Protein 5DXE (pdb70)

Secondary structure (DSSP, 8-state):
-TT--HHHHHHHHHHHPPPPPPP---TTS---HHHHHHHHHHHHHHHHHHHHHHHTTSTTGGGS-HHHHHHHH--HHHHHHHHHHHHTTTSTT-EEEETTEEE-HHHH--TTHHHHHHHHHHHHHHHHHHT--HHHHHHHHHHHHHHTTGGG--HHHHHHHHHHHHHHHHHHHHTT--HHHHHHHHHHHHHHHHHHHHHHHHHHHHHHHH---SS---HHHHHHHHT-/----HHHHHHHHHHTPPPPPP-----HHHHHHHHHHHHHHHHHHHHHHHTTSTTGGGS-HHHHHHHH--HHHHHHHHHHHHHTTSTTEEEEETTEEEEGGGG--TTHHHHHHHHHHHHHHHHHHT--HHHHHHHHHHHHHHTTTT--HHHHHHHHHHHHHHHHHHHHTT--HHHHHHHHHHHHHHHHHHHHHHHHHHHHHHHH----S---HHHHHHHHTT-/---------/---------

Sequence (468 aa):
ALSLTADQMVSSALLDAEPPILYSEYDPTRPFSEASMMGLLTNLADDRRELVHMINWAKRVPGFVDLTLHDQVHLLEAWLEILMIGLVWRSMEHPGKLLFAPNLLLDRNQGKVEGMVEIFDMLLATSSRFRMMNLQGEEFVCLKSSIILLNSGVYTFKDHIHRVLDKITDTLIHLMAKAGLTLQQQQHQRLAQLLLILSSHIRHMSNKGMEHLYSSMKKNVVPLSDLLLEMLDAHLSLTADQMVSSALLDAEPPILYSEYFSEASMMGLLTNLADRELVHMINWAKRVPGFVDLTLHDQVHLLEAWLEILMIGLVWRSMEHPGKLLFAPNLLLDRNQGKVEGMVEIFDMLLATSSRFRMMNLQGEEFVCLKSSIILLNSGVYTKDHIHRVLDKITDTLIHLMAKAGLTLQQQHQRLAQLLLILSSHHIRHMSNKGMEHLYSMKKNVVPLSDLLLEMLDAHRHKLHRLQDSHKLHRLQDS

Nearest PDB structures (foldseek):
  5tm5-assembly1_B  TM=9.878E-01  e=6.439E-29  Homo sapiens
  5dxq-assembly1_B  TM=9.898E-01  e=1.917E-28  Homo sapiens
  5dxp-assembly1_B  TM=9.673E-01  e=3.645E-29  Homo sapiens
  1pcg-assembly1_A  TM=9.789E-01  e=1.663E-28  Homo sapiens
  5tmm-assembly1_A  TM=9.920E-01  e=2.862E-27  Homo sapiens

Radius of gyration: 22.03 Å; Cα contacts (8 Å, |Δi|>4): 593; chains: 4; bounding box: 56×43×60 Å

Foldseek 3Di:
DLPDALVRLLVLLVVLDDDFDAWPDDVVDDDDLLVVVVRLQVLLVVVVVSVLSSQCSNPPLVVDDPVVNVQLCLLSQLLLLLVQLCVCLVPQQWTCNGVVDIDGLVSLVSPLRSVLRVLSNVLSPVCNVLVPDPSNSSLLSNLSSLPVRPVVHDVSSVSSNVSSLVSQLVVCVVVPADPVRSVVVSVVSVVVSVSSVVSSVSVLVSVVVCVCPSYDHDPVVVVSSVSD/DPADLVRLLVLLVVLDFDFDAFPLDDLLRVCAGLQVLLVVVLVSVLSSQVSNPPLVVDDPVVNVQLCLLSQLLLLLVQLCVCLVPQQWTCNHVSDIGGLCVLVSPPRSVLSVLSNVLSPLCNVVVPDPSNSSLLSNLSSLPPCCVCDVSSVVSNVSSLVSQLVVCVVVVDDPVRSVVVSVSSVVVSVSSVVSSVSVLVVVVVCVCPSYDHDPVVVVSSVSVD/DPVPVCPDD/DPVPVCVPD

B-factor: mean 24.56, std 13.89, range [6.73, 134.69]

Organism: Homo sapiens (NCBI:txid9606)

InterPro domains:
  IPR000536 Nuclear hormone receptor, ligand-binding domain [PF00104] (337-530)
  IPR000536 Nuclear hormone receptor, ligand-binding domain [PS51843] (311-547)
  IPR000536 Nuclear hormone receptor, ligand-binding domain [SM00430] (348-518)
  IPR001292 Estrogen receptor [PIRSF500101] (1-591)
  IPR001292 Estrogen receptor [PR00543] (6-24)
  IPR001292 Estrogen receptor [PR00543] (26-43)
  IPR001292 Estrogen receptor [PR00543] (45-62)
  IPR001292 Estrogen receptor [PR00543] (70-85)
  IPR001292 Estrogen receptor [PR00543] (97-111)
  IPR001292 Estrogen receptor [PR00543] (115-131)
  IPR001292 Estrogen receptor [PR00543] (132-151)
  IPR001292 Estrogen receptor [PR00543] (153-172)
  IPR001628 Zinc finger, nuclear hormone receptor-type [PF00105] (184-252)
  IPR001628 Zinc finger, nuclear hormone receptor-type [PR00047] (185-201)
  IPR001628 Zinc finger, nuclear hormone receptor-type [PR00047] (201-216)
  IPR001628 Zinc finger, nuclear hormone receptor-type [PR00047] (234-242)
  IPR001628 Zinc finger, nuclear hormone receptor-type [PR00047] (242-250)
  IPR001628 Zinc finger, nuclear hormone receptor-type [PS00031] (185-211)
  IPR001628 Zinc finger, nuclear hormone receptor-type [PS51030] (182-257)
  IPR001628 Zinc finger, nuclear hormone receptor-type [SM00399] (182-253)

CATH classification: 1.10.565.10

GO terms:
  GO:0045429 positive regulation of nitric oxide biosynthetic process (P, IDA)
  GO:0051000 positive regulation of nitric-oxide synthase activity (P, IDA)
  GO:0005634 nucleus (C, IDA)
  GO:0004879 nuclear receptor activity (F, IC)
  GO:0043401 steroid hormone receptor signaling pathway (P, IC)
  GO:0004879 nuclear receptor activity (F, IMP)
  GO:0043401 steroid hormone receptor signaling pathway (P, IMP)
  GO:0005515 protein binding (F, IPI)
  GO:0042802 identical protein binding (F, IPI)
  GO:0004879 nuclear receptor activity (F, IDA)
  GO:0030520 estrogen receptor signaling pathway (P, IDA)
  GO:0000785 chromatin (C, IDA)
  GO:0071392 cellular response to estradiol stimulus (P, IDA)
  GO:1990837 sequence-specific double-stranded DNA binding (F, IDA)
  GO:0001222 transcription corepressor binding (F, IPI)
  GO:0045944 positive regulation of transcription by RNA polymerase II (P, IDA)
  GO:0051117 ATPase binding (F, IDA)
  GO:0004879 nuclear receptor activity (F, IGI)
  GO:0000978 RNA polymerase II cis-regulatory region sequence-specific DNA binding (F, IDA)
  GO:0001228 DNA-binding transcription activator activity, RNA polymerase II-specific (F, IDA)

Solvent-accessible surface area: 20120 Å² total

Structure (mmCIF, N/CA/C/O backbone):
data_5DXE
#
_entry.id   5DXE
#
_cell.length_a   56.009
_cell.length_b   85.181
_cell.length_c   58.291
_cell.angle_alpha   90.00
_cell.angle_beta   108.64
_cell.angle_gamma   90.00
#
_symmetry.space_group_name_H-M   'P 1 21 1'
#
loop_
_entity.id
_entity.type
_entity.pdbx_description
1 polymer 'Estrogen receptor'
2 polymer 'Nuclear receptor coactivator 2'
3 non-polymer ESTRADIOL
4 water water
#
loop_
_atom_site.group_PDB
_atom_site.id
_atom_site.type_symbol
_atom_site.label_atom_id
_atom_site.label_alt_id
_atom_site.label_comp_id
_atom_site.label_asym_id
_atom_site.label_entity_id
_atom_site.label_seq_id
_atom_site.pdbx_PDB_ins_code
_atom_site.Cartn_x
_atom_site.Cartn_y
_atom_site.Cartn_z
_atom_site.occupancy
_atom_site.B_iso_or_equiv
_atom_site.auth_seq_id
_atom_site.auth_comp_id
_atom_site.auth_asym_id
_atom_site.auth_atom_id
_atom_site.pdbx_PDB_model_num
ATOM 1 N N . ALA A 1 14 ? 0.979 19.516 -2.714 1.00 62.52 307 ALA A N 1
ATOM 2 C CA . ALA A 1 14 ? 1.670 19.125 -1.489 1.00 62.18 307 ALA A CA 1
ATOM 3 C C . ALA A 1 14 ? 0.687 18.494 -0.505 1.00 58.84 307 ALA A C 1
ATOM 4 O O . ALA A 1 14 ? 0.502 17.279 -0.502 1.00 56.39 307 ALA A O 1
ATOM 6 N N . LEU A 1 15 ? 0.058 19.315 0.330 1.00 58.38 308 LEU A N 1
ATOM 7 C CA . LEU A 1 15 ? -1.117 18.872 1.077 1.00 56.84 308 LEU A CA 1
ATOM 8 C C . LEU A 1 15 ? -2.280 18.691 0.122 1.00 54.47 308 LEU A C 1
ATOM 9 O O . LEU A 1 15 ? -3.350 18.204 0.495 1.00 48.47 308 LEU A O 1
ATOM 14 N N . SER A 1 16 ? -2.053 19.129 -1.111 1.00 58.47 309 SER A N 1
ATOM 15 C CA . SER A 1 16 ? -3.069 19.188 -2.148 1.00 59.34 309 SER A CA 1
ATOM 16 C C . SER A 1 16 ? -3.243 17.859 -2.840 1.00 51.80 309 SER A C 1
ATOM 17 O O . SER A 1 16 ? -4.266 17.608 -3.473 1.00 51.22 309 SER A O 1
ATOM 20 N N . LEU A 1 17 ? -2.212 17.031 -2.746 1.00 47.76 310 LEU A N 1
ATOM 21 C CA . LEU A 1 17 ? -2.201 15.740 -3.4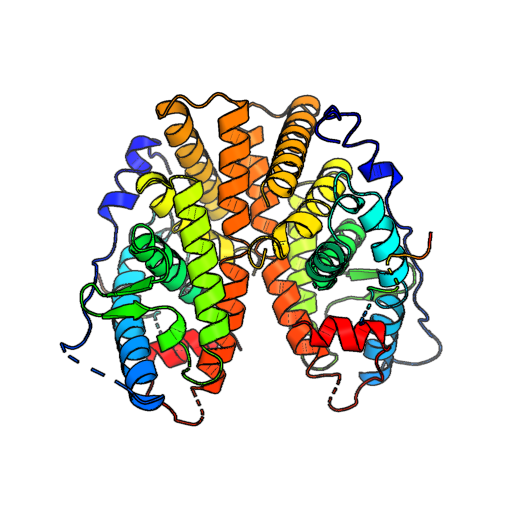08 1.00 41.73 310 LEU A CA 1
ATOM 22 C C . LEU A 1 17 ? -3.332 14.867 -2.929 1.00 38.95 310 LEU A C 1
ATOM 23 O O . LEU A 1 17 ? -3.612 14.804 -1.733 1.00 39.84 310 LEU A O 1
ATOM 28 N N . THR A 1 18 ? -3.980 14.190 -3.866 1.00 31.91 311 THR A N 1
ATOM 29 C CA . THR A 1 18 ? -4.888 13.121 -3.503 1.00 34.54 311 THR A CA 1
ATOM 30 C C . THR A 1 18 ? -4.085 11.889 -3.146 1.00 32.77 311 THR A C 1
ATOM 31 O O . THR A 1 18 ? -2.863 11.855 -3.313 1.00 32.66 311 THR A O 1
ATOM 35 N N . ALA A 1 19 ? -4.787 10.863 -2.684 1.00 33.43 312 ALA A N 1
ATOM 36 C CA . ALA A 1 19 ? -4.148 9.608 -2.328 1.00 30.17 312 ALA A CA 1
ATOM 37 C C . ALA A 1 19 ? -3.457 8.970 -3.529 1.00 28.05 312 ALA A C 1
ATOM 38 O O . ALA A 1 19 ? -2.312 8.545 -3.429 1.00 24.57 312 ALA A O 1
ATOM 40 N N . ASP A 1 20 ? -4.144 8.898 -4.664 1.00 28.53 313 ASP A N 1
ATOM 41 C CA . ASP A 1 20 ? -3.545 8.273 -5.842 1.00 31.59 313 ASP A CA 1
ATOM 42 C C . ASP A 1 20 ? -2.344 9.071 -6.351 1.00 28.30 313 ASP A C 1
ATOM 43 O O . ASP A 1 20 ? -1.363 8.486 -6.805 1.00 28.76 313 ASP A O 1
ATOM 48 N N . GLN A 1 21 ? -2.417 10.398 -6.275 1.00 29.33 314 GLN A N 1
ATOM 49 C CA . GLN A 1 21 ? -1.281 11.250 -6.634 1.00 30.32 314 GLN A CA 1
ATOM 50 C C . GLN A 1 21 ? -0.102 11.056 -5.676 1.00 29.08 314 GLN A C 1
ATOM 51 O O . GLN A 1 21 ? 1.057 11.142 -6.083 1.00 27.75 314 GLN A O 1
ATOM 57 N N . MET A 1 22 ? -0.404 10.815 -4.401 1.00 26.55 315 MET A N 1
ATOM 58 C CA . MET A 1 22 ? 0.633 10.572 -3.400 1.00 21.90 315 MET A CA 1
ATOM 59 C C . MET A 1 22 ? 1.353 9.257 -3.701 1.00 22.54 315 MET A C 1
ATOM 60 O O . MET A 1 22 ? 2.584 9.202 -3.695 1.00 20.32 315 MET A O 1
ATOM 65 N N . VAL A 1 23 ? 0.586 8.207 -3.983 1.00 25.24 316 VAL A N 1
ATOM 66 C CA . VAL A 1 23 ? 1.164 6.897 -4.278 1.00 24.49 316 VAL A CA 1
ATOM 67 C C . VAL A 1 23 ? 2.039 6.973 -5.524 1.00 22.46 316 VAL A C 1
ATOM 68 O O . VAL A 1 23 ? 3.161 6.464 -5.543 1.00 21.20 316 VAL A O 1
ATOM 72 N N A SER A 1 24 ? 1.527 7.621 -6.566 0.71 25.04 317 SER A N 1
ATOM 73 N N B SER A 1 24 ? 1.519 7.629 -6.556 0.29 24.91 317 SER A N 1
ATOM 74 C CA A SER A 1 24 ? 2.267 7.762 -7.816 0.71 25.64 317 SER A CA 1
ATOM 75 C CA B SER A 1 24 ? 2.248 7.774 -7.806 0.29 25.64 317 SER A CA 1
ATOM 76 C C A SER A 1 24 ? 3.569 8.542 -7.632 0.71 25.26 317 SER A C 1
ATOM 77 C C B SER A 1 24 ? 3.555 8.538 -7.629 0.29 25.29 317 SER A C 1
ATOM 78 O O A SER A 1 24 ? 4.612 8.150 -8.160 0.71 24.79 317 SER A O 1
ATOM 79 O O B SER A 1 24 ? 4.583 8.144 -8.175 0.29 24.91 317 SER A O 1
ATOM 84 N N . ALA A 1 25 ? 3.508 9.635 -6.878 1.00 25.87 318 ALA A N 1
ATOM 85 C CA . ALA A 1 25 ? 4.704 10.416 -6.574 1.00 23.02 318 ALA A CA 1
ATOM 86 C C . ALA A 1 25 ? 5.761 9.546 -5.904 1.00 22.14 318 ALA A C 1
ATOM 87 O O . ALA A 1 25 ? 6.923 9.544 -6.310 1.00 22.28 318 ALA A O 1
ATOM 89 N N . LEU A 1 26 ? 5.349 8.797 -4.887 1.00 20.06 319 LEU A N 1
ATOM 90 C CA . LEU A 1 26 ? 6.287 7.981 -4.128 1.00 16.42 319 LEU A CA 1
ATOM 91 C C . LEU A 1 26 ? 6.835 6.826 -4.961 1.00 16.89 319 LEU A C 1
ATOM 92 O O . LEU A 1 26 ? 8.023 6.530 -4.899 1.00 18.76 319 LEU A O 1
ATOM 97 N N . LEU A 1 27 ? 5.984 6.179 -5.750 1.00 18.88 320 LEU A N 1
ATOM 98 C CA . LEU A 1 27 ? 6.459 5.085 -6.589 1.00 18.60 320 LEU A CA 1
ATOM 99 C C . LEU A 1 27 ? 7.473 5.601 -7.615 1.00 19.59 320 LEU A C 1
ATOM 100 O O . LEU A 1 27 ? 8.497 4.960 -7.864 1.00 20.31 320 LEU A O 1
ATOM 105 N N . ASP A 1 28 ? 7.199 6.772 -8.186 1.00 20.22 321 ASP A N 1
ATOM 106 C CA . ASP A 1 28 ? 8.091 7.383 -9.171 1.00 22.61 321 ASP A CA 1
ATOM 107 C C . ASP A 1 28 ? 9.449 7.730 -8.585 1.00 22.36 321 ASP A C 1
ATOM 108 O O . ASP A 1 28 ? 10.470 7.669 -9.276 1.00 24.72 321 ASP A O 1
ATOM 113 N N . ALA A 1 29 ? 9.448 8.102 -7.308 1.00 20.48 322 ALA A N 1
ATOM 114 C CA . ALA A 1 29 ? 10.642 8.605 -6.637 1.00 19.33 322 ALA A CA 1
ATOM 115 C C . ALA A 1 29 ? 11.598 7.494 -6.213 1.00 16.27 322 ALA A C 1
ATOM 116 O O . ALA A 1 29 ? 12.717 7.765 -5.783 1.00 18.70 322 ALA A O 1
ATOM 118 N N . GLU A 1 30 ? 11.159 6.247 -6.341 1.00 15.78 323 GLU A N 1
ATOM 119 C CA . GLU A 1 30 ? 11.918 5.111 -5.823 1.00 13.95 323 GLU A CA 1
ATOM 120 C C . GLU A 1 30 ? 13.335 5.021 -6.373 1.00 14.89 323 GLU A C 1
ATOM 121 O O . GLU A 1 30 ? 13.550 5.151 -7.579 1.00 19.10 323 GLU A O 1
ATOM 127 N N . PRO A 1 31 ? 14.310 4.807 -5.480 1.00 14.74 324 PRO A N 1
ATOM 128 C CA . PRO A 1 31 ? 15.694 4.637 -5.920 1.00 18.56 324 PRO A CA 1
ATOM 129 C C . PRO A 1 31 ? 15.887 3.279 -6.566 1.00 19.60 324 PRO A C 1
ATOM 130 O O . PRO A 1 31 ? 15.089 2.370 -6.344 1.00 20.36 324 PRO A O 1
ATOM 134 N N . PRO A 1 32 ? 16.949 3.136 -7.357 1.00 21.05 325 PRO A N 1
ATOM 135 C CA . PRO A 1 32 ? 17.265 1.846 -7.975 1.00 20.70 325 PRO A CA 1
ATOM 136 C C . PRO A 1 32 ? 17.842 0.845 -6.980 1.00 17.21 325 PRO A C 1
ATOM 137 O O . PRO A 1 32 ? 18.298 1.240 -5.902 1.00 18.07 325 PRO A O 1
ATOM 141 N N . ILE A 1 33 ? 17.799 -0.437 -7.329 1.00 19.01 326 ILE A N 1
ATOM 142 C CA . ILE A 1 33 ? 18.530 -1.440 -6.570 1.00 17.63 326 ILE A CA 1
ATOM 143 C C . ILE A 1 33 ? 19.970 -1.456 -7.079 1.00 18.53 326 ILE A C 1
ATOM 144 O O . ILE A 1 33 ? 20.222 -1.737 -8.254 1.00 20.89 326 ILE A O 1
ATOM 149 N N . LEU A 1 34 ? 20.909 -1.123 -6.198 1.00 16.02 327 LEU A N 1
ATOM 150 C CA . LEU A 1 34 ? 22.319 -1.036 -6.565 1.00 13.76 327 LEU A CA 1
ATOM 151 C C . LEU A 1 34 ? 23.039 -2.370 -6.388 1.00 16.90 327 LEU A C 1
ATOM 152 O O . LEU A 1 34 ? 22.578 -3.239 -5.645 1.00 16.45 327 LEU A O 1
ATOM 157 N N . TYR A 1 35 ? 24.166 -2.527 -7.075 1.00 16.77 328 TYR A N 1
ATOM 158 C CA . TYR A 1 35 ? 25.002 -3.713 -6.903 1.00 15.92 328 TYR A CA 1
ATOM 159 C C . TYR A 1 35 ? 26.117 -3.445 -5.899 1.00 13.74 328 TYR A C 1
ATOM 160 O O . TYR A 1 35 ? 26.533 -2.300 -5.707 1.00 17.78 328 TYR A O 1
ATOM 169 N N . SER A 1 36 ? 26.582 -4.504 -5.241 1.00 16.49 329 SER A N 1
ATOM 170 C CA . SER A 1 36 ? 27.732 -4.408 -4.347 1.00 15.14 329 SER A CA 1
ATOM 171 C C . SER A 1 36 ? 29.014 -4.674 -5.115 1.00 17.47 329 SER A C 1
ATOM 172 O O . SER A 1 36 ? 28.980 -5.079 -6.278 1.00 17.77 329 SER A O 1
ATOM 175 N N . GLU A 1 37 ? 30.146 -4.486 -4.450 1.00 15.89 330 GLU A N 1
ATOM 176 C CA . GLU A 1 37 ? 31.426 -4.769 -5.080 1.00 19.28 330 GLU A CA 1
ATOM 177 C C . GLU A 1 37 ? 31.939 -6.156 -4.734 1.00 19.06 330 GLU A C 1
ATOM 178 O O . GLU A 1 37 ? 33.146 -6.398 -4.739 1.00 22.09 330 GLU A O 1
ATOM 184 N N . TYR A 1 38 ? 31.019 -7.070 -4.450 1.00 20.09 331 TYR A N 1
ATOM 185 C CA . TYR A 1 38 ? 31.399 -8.397 -3.988 1.00 19.10 331 TYR A CA 1
ATOM 186 C C . TYR A 1 38 ? 32.379 -9.083 -4.938 1.00 18.46 331 TYR A C 1
ATOM 187 O O . TYR A 1 38 ? 32.164 -9.146 -6.152 1.00 19.91 331 TYR A O 1
ATOM 196 N N . ASP A 1 39 ? 33.461 -9.575 -4.341 1.00 19.13 332 ASP A N 1
ATOM 197 C CA . ASP A 1 39 ? 34.547 -10.267 -5.024 1.00 22.21 332 ASP A CA 1
ATOM 198 C C . ASP A 1 39 ? 34.485 -11.765 -4.734 1.00 20.56 332 ASP A C 1
ATOM 199 O O . ASP A 1 39 ? 34.963 -12.214 -3.693 1.00 21.37 332 ASP A O 1
ATOM 204 N N . PRO A 1 40 ? 33.898 -12.553 -5.650 1.00 17.87 333 PRO A N 1
ATOM 205 C CA . PRO A 1 40 ? 33.778 -13.974 -5.309 1.00 17.32 333 PRO A CA 1
ATOM 206 C C . PRO A 1 40 ? 35.080 -14.757 -5.434 1.00 17.88 333 PRO A C 1
ATOM 207 O O . PRO A 1 40 ? 35.055 -15.964 -5.224 1.00 18.48 333 PRO A O 1
ATOM 211 N N . THR A 1 41 ? 36.193 -14.115 -5.768 1.00 18.74 334 THR A N 1
ATOM 212 C CA . THR A 1 41 ? 37.438 -14.869 -5.884 1.00 20.34 334 THR A CA 1
ATOM 213 C C . THR A 1 41 ? 38.060 -15.164 -4.520 1.00 19.59 334 THR A C 1
ATOM 214 O O . THR A 1 41 ? 38.960 -15.996 -4.420 1.00 20.79 334 THR A O 1
ATOM 218 N N . ARG A 1 42 ? 37.592 -14.476 -3.480 1.00 19.03 335 ARG A N 1
ATOM 219 C CA . ARG A 1 42 ? 38.151 -14.625 -2.134 1.00 20.52 335 ARG A CA 1
ATOM 220 C C . ARG A 1 42 ? 37.083 -14.880 -1.084 1.00 18.33 335 ARG A C 1
ATOM 221 O O . ARG A 1 42 ? 35.934 -14.459 -1.233 1.00 16.56 335 ARG A O 1
ATOM 229 N N . PRO A 1 43 ? 37.475 -15.524 0.020 1.00 21.23 336 PRO A N 1
ATOM 230 C CA . PRO A 1 43 ? 36.561 -15.633 1.158 1.00 17.63 336 PRO A CA 1
ATOM 231 C C . PRO A 1 43 ? 36.347 -14.275 1.819 1.00 16.92 336 PRO A C 1
ATOM 232 O O . PRO A 1 43 ? 37.140 -13.358 1.597 1.00 18.32 336 PRO A O 1
ATOM 236 N N . PHE A 1 44 ? 35.284 -14.139 2.604 1.00 15.76 337 PHE A N 1
ATOM 237 C CA . PHE A 1 44 ? 35.098 -12.932 3.393 1.00 15.17 337 PHE A CA 1
ATOM 238 C C . PHE A 1 44 ? 36.064 -12.908 4.565 1.00 16.96 337 PHE A C 1
ATOM 239 O O . PHE A 1 44 ? 36.490 -13.951 5.065 1.00 20.31 337 PHE A O 1
ATOM 247 N N . SER A 1 45 ? 36.393 -11.696 4.990 1.00 15.13 338 SER A N 1
ATOM 248 C CA . SER A 1 45 ? 36.903 -11.429 6.324 1.00 16.46 338 SER A CA 1
ATOM 249 C C . SER A 1 45 ? 35.935 -10.442 6.949 1.00 16.90 338 SER A C 1
ATOM 250 O O . SER A 1 45 ? 35.088 -9.886 6.258 1.00 14.99 338 SER A O 1
ATOM 253 N N . GLU A 1 46 ? 36.056 -10.221 8.248 1.00 18.87 339 GLU A N 1
ATOM 254 C CA . GLU A 1 46 ? 35.257 -9.202 8.909 1.00 14.31 339 GLU A CA 1
ATOM 255 C C . GLU A 1 46 ? 35.443 -7.846 8.235 1.00 13.74 339 GLU A C 1
ATOM 256 O O . GLU A 1 46 ? 34.474 -7.133 7.957 1.00 13.12 339 GLU A O 1
ATOM 262 N N . ALA A 1 47 ? 36.699 -7.501 7.967 1.00 14.29 340 ALA A N 1
ATOM 263 C CA . ALA A 1 47 ? 37.016 -6.244 7.306 1.00 14.69 340 ALA A CA 1
ATOM 264 C C . ALA A 1 47 ? 36.412 -6.163 5.903 1.00 13.52 340 ALA A C 1
ATOM 265 O O . ALA A 1 47 ? 35.830 -5.144 5.545 1.00 14.62 340 ALA A O 1
ATOM 267 N N . SER A 1 48 ? 36.530 -7.221 5.105 1.00 14.27 341 SER A N 1
ATOM 268 C CA . SER A 1 48 ? 36.044 -7.114 3.730 1.00 13.57 341 SER A CA 1
ATOM 269 C C . SER A 1 48 ? 34.516 -7.103 3.685 1.00 14.68 341 SER A C 1
ATOM 270 O O . SER A 1 48 ? 33.925 -6.425 2.842 1.00 14.16 341 SER A O 1
ATOM 273 N N . MET A 1 49 ? 33.863 -7.821 4.596 1.00 12.19 342 MET A N 1
ATOM 274 C CA . MET A 1 49 ? 32.403 -7.798 4.599 1.00 11.30 342 MET A CA 1
ATOM 275 C C . MET A 1 49 ? 31.918 -6.420 5.034 1.00 12.95 342 MET A C 1
ATOM 276 O O . MET A 1 49 ? 31.007 -5.868 4.427 1.00 12.79 342 MET A O 1
ATOM 281 N N . MET A 1 50 ? 32.530 -5.855 6.068 1.00 11.39 343 MET A N 1
ATOM 282 C CA . MET A 1 50 ? 32.153 -4.506 6.473 1.00 10.90 343 MET A CA 1
ATOM 283 C C . MET A 1 50 ? 32.431 -3.497 5.359 1.00 11.85 343 MET A C 1
ATOM 284 O O . MET A 1 50 ? 31.667 -2.554 5.166 1.00 12.56 343 MET A O 1
ATOM 289 N N . GLY A 1 51 ? 33.536 -3.693 4.641 1.00 12.06 344 GLY A N 1
ATOM 290 C CA . GLY A 1 51 ? 33.863 -2.849 3.505 1.00 13.87 344 GLY A CA 1
ATOM 291 C C . GLY A 1 51 ? 32.777 -2.888 2.444 1.00 13.52 344 GLY A C 1
ATOM 292 O O . GLY A 1 51 ? 32.359 -1.849 1.927 1.00 13.17 344 GLY A O 1
ATOM 293 N N . LEU A 1 52 ? 32.307 -4.089 2.124 1.00 12.19 345 LEU A N 1
ATOM 294 C CA . LEU A 1 52 ? 31.254 -4.250 1.128 1.00 13.14 345 LEU A CA 1
ATOM 295 C C . LEU A 1 52 ? 29.971 -3.563 1.538 1.00 13.22 345 LEU A C 1
ATOM 296 O O . LEU A 1 52 ? 29.344 -2.868 0.742 1.00 11.82 345 LEU A O 1
ATOM 301 N N . LEU A 1 53 ? 29.571 -3.780 2.783 1.00 10.11 346 LEU A N 1
ATOM 302 C CA . LEU A 1 53 ? 28.305 -3.249 3.262 1.00 11.29 346 LEU A CA 1
ATOM 303 C C . LEU A 1 53 ? 28.325 -1.728 3.349 1.00 10.81 346 LEU A C 1
ATOM 304 O O . LEU A 1 53 ? 27.336 -1.076 3.015 1.00 11.97 346 LEU A O 1
ATOM 309 N N . THR A 1 54 ? 29.441 -1.158 3.802 1.00 12.22 347 THR A N 1
ATOM 310 C CA . THR A 1 54 ? 29.509 0.293 3.957 1.00 11.21 347 THR A CA 1
ATOM 311 C C . THR A 1 54 ? 29.716 0.990 2.611 1.00 11.50 347 THR A C 1
ATOM 312 O O . THR A 1 54 ? 29.220 2.098 2.407 1.00 12.94 347 THR A O 1
ATOM 316 N N . ASN A 1 55 ? 30.432 0.335 1.697 1.00 12.60 348 ASN A N 1
ATOM 317 C CA . ASN A 1 55 ? 30.565 0.827 0.327 1.00 10.81 348 ASN A CA 1
ATOM 318 C C . ASN A 1 55 ? 29.186 0.908 -0.319 1.00 12.32 348 ASN A C 1
ATOM 319 O O . ASN A 1 55 ? 28.847 1.897 -0.967 1.00 11.80 348 ASN A O 1
ATOM 324 N N . LEU A 1 56 ? 28.383 -0.130 -0.107 1.00 9.96 349 LEU A N 1
ATOM 325 C CA . LEU A 1 56 ? 27.028 -0.181 -0.641 1.00 9.78 349 LEU A CA 1
ATOM 326 C C . LEU A 1 56 ? 26.170 0.919 -0.022 1.00 10.60 349 LEU A C 1
ATOM 327 O O . LEU A 1 56 ? 25.497 1.672 -0.728 1.00 10.78 349 LEU A O 1
ATOM 332 N N . ALA A 1 57 ? 26.210 1.017 1.302 1.00 10.15 350 ALA A N 1
ATOM 333 C CA . ALA A 1 57 ? 25.443 2.029 2.017 1.00 11.04 350 ALA A CA 1
ATOM 334 C C . ALA A 1 57 ? 25.756 3.422 1.507 1.00 10.08 350 ALA A C 1
ATOM 335 O O . ALA A 1 57 ? 24.859 4.246 1.329 1.00 11.64 350 ALA A O 1
ATOM 337 N N A ASP A 1 58 ? 27.037 3.690 1.288 0.63 12.01 351 ASP A N 1
ATOM 338 N N B ASP A 1 58 ? 27.034 3.686 1.265 0.37 11.82 351 ASP A N 1
ATOM 339 C CA A ASP A 1 58 ? 27.451 5.008 0.845 0.63 11.26 351 ASP A CA 1
ATOM 340 C CA B ASP A 1 58 ? 27.451 5.003 0.816 0.37 11.73 351 ASP A CA 1
ATOM 341 C C A ASP A 1 58 ? 26.854 5.361 -0.510 0.63 12.46 351 ASP A C 1
ATOM 342 C C B ASP A 1 58 ? 26.820 5.360 -0.509 0.37 12.30 351 ASP A C 1
ATOM 343 O O A ASP A 1 58 ? 26.375 6.476 -0.724 0.63 13.77 351 ASP A O 1
ATOM 344 O O B ASP A 1 58 ? 26.292 6.457 -0.695 0.37 13.25 351 ASP A O 1
ATOM 353 N N A ARG A 1 59 ? 26.885 4.413 -1.433 0.63 11.00 352 ARG A N 1
ATOM 354 N N B ARG A 1 59 ? 26.875 4.426 -1.440 0.37 11.47 352 ARG A N 1
ATOM 355 C CA A ARG A 1 59 ? 26.310 4.678 -2.737 0.63 12.37 352 ARG A CA 1
ATOM 356 C CA B ARG A 1 59 ? 26.296 4.690 -2.735 0.37 12.26 352 ARG A CA 1
ATOM 357 C C A ARG A 1 59 ? 24.780 4.792 -2.674 0.63 10.76 352 ARG A C 1
ATOM 358 C C B ARG A 1 59 ? 24.774 4.795 -2.673 0.37 11.05 352 ARG A C 1
ATOM 359 O O A ARG A 1 59 ? 24.195 5.639 -3.347 0.63 12.30 352 ARG A O 1
ATOM 360 O O B ARG A 1 59 ? 24.187 5.639 -3.346 0.37 12.09 352 ARG A O 1
ATOM 375 N N . GLU A 1 60 ? 24.137 3.981 -1.840 1.00 10.15 353 GLU A N 1
ATOM 376 C CA . GLU A 1 60 ? 22.693 4.113 -1.637 1.00 10.48 353 GLU A CA 1
ATOM 377 C C . GLU A 1 60 ? 22.318 5.464 -1.022 1.00 12.18 353 GLU A C 1
ATOM 378 O O . GLU A 1 60 ? 21.269 6.034 -1.333 1.00 10.75 353 GLU A O 1
ATOM 384 N N . LEU A 1 61 ? 23.163 5.963 -0.127 1.00 9.95 354 LEU A N 1
ATOM 385 C CA . LEU A 1 61 ? 22.899 7.241 0.525 1.00 12.04 354 LEU A CA 1
ATOM 386 C C . LEU A 1 61 ? 22.790 8.392 -0.470 1.00 11.65 354 LEU A C 1
ATOM 387 O O . LEU A 1 61 ? 21.973 9.293 -0.288 1.00 11.01 354 LEU A O 1
ATOM 392 N N . VAL A 1 62 ? 23.601 8.362 -1.524 1.00 12.34 355 VAL A N 1
ATOM 393 C CA . VAL A 1 62 ? 23.517 9.400 -2.543 1.00 12.85 355 VAL A CA 1
ATOM 394 C C . VAL A 1 62 ? 22.158 9.381 -3.222 1.00 10.73 355 VAL A C 1
ATOM 395 O O . VAL A 1 62 ? 21.555 10.429 -3.434 1.00 13.64 355 VAL A O 1
ATOM 399 N N . HIS A 1 63 ? 21.668 8.194 -3.558 1.00 11.59 356 HIS A N 1
ATOM 400 C CA . HIS A 1 63 ? 20.332 8.085 -4.125 1.00 11.41 356 HIS A CA 1
ATOM 401 C C . HIS A 1 63 ? 19.272 8.481 -3.110 1.00 11.29 356 HIS A C 1
ATOM 402 O O . HIS A 1 63 ? 18.240 9.045 -3.479 1.00 13.21 356 HIS A O 1
ATOM 409 N N . MET A 1 64 ? 19.525 8.190 -1.834 1.00 9.59 357 MET A N 1
ATOM 410 C CA . MET A 1 64 ? 18.551 8.487 -0.788 1.00 8.34 357 MET A CA 1
ATOM 411 C C . MET A 1 64 ? 18.335 9.987 -0.652 1.00 9.00 357 MET A C 1
ATOM 412 O O . MET A 1 64 ? 17.205 10.451 -0.446 1.00 10.38 357 MET A O 1
ATOM 417 N N . ILE A 1 65 ? 19.428 10.738 -0.748 1.00 10.85 358 ILE A N 1
ATOM 418 C CA . ILE A 1 65 ? 19.365 12.186 -0.643 1.00 10.86 358 ILE A CA 1
ATOM 419 C C . ILE A 1 65 ? 18.461 12.739 -1.737 1.00 12.75 358 ILE A C 1
ATOM 420 O O . ILE A 1 65 ? 17.611 13.595 -1.490 1.00 15.26 358 ILE A O 1
ATOM 425 N N . ASN A 1 66 ? 18.613 12.224 -2.945 1.00 13.11 359 ASN A N 1
ATOM 426 C CA . ASN A 1 66 ? 17.819 12.745 -4.042 1.00 15.45 359 ASN A CA 1
ATOM 427 C C . ASN A 1 66 ? 16.377 12.226 -4.009 1.00 14.35 359 ASN A C 1
ATOM 428 O O . ASN A 1 66 ? 15.458 12.934 -4.423 1.00 15.77 359 ASN A O 1
ATOM 433 N N . TRP A 1 67 ? 16.175 11.025 -3.467 1.00 13.61 360 TRP A N 1
ATOM 434 C CA . TRP A 1 67 ? 14.827 10.505 -3.222 1.00 12.92 360 TRP A CA 1
ATOM 435 C C . TRP A 1 67 ? 14.077 11.357 -2.195 1.00 11.78 360 TRP A C 1
ATOM 436 O O . TRP A 1 67 ? 12.897 11.661 -2.374 1.00 12.03 360 TRP A O 1
ATOM 447 N N . ALA A 1 68 ? 14.763 11.738 -1.117 1.00 11.87 361 ALA A N 1
ATOM 448 C CA . ALA A 1 68 ? 14.128 12.504 -0.043 1.00 10.24 361 ALA A CA 1
ATOM 449 C C . ALA A 1 68 ? 13.574 13.813 -0.591 1.00 11.95 361 ALA A C 1
ATOM 450 O O . ALA A 1 68 ? 12.493 14.267 -0.214 1.00 12.01 361 ALA A O 1
ATOM 452 N N . LYS A 1 69 ? 14.316 14.406 -1.513 1.00 11.00 362 LYS A N 1
ATOM 453 C CA . LYS A 1 69 ? 13.899 15.666 -2.107 1.00 13.54 362 LYS A CA 1
ATOM 454 C C . LYS A 1 69 ? 12.619 15.528 -2.924 1.00 14.47 362 LYS A C 1
ATOM 455 O O . LYS A 1 69 ? 11.972 16.523 -3.251 1.00 15.60 362 LYS A O 1
ATOM 461 N N . ARG A 1 70 ? 12.242 14.297 -3.241 1.00 15.59 363 ARG A N 1
ATOM 462 C CA . ARG A 1 70 ? 11.029 14.075 -4.007 1.00 17.54 363 ARG A CA 1
ATOM 463 C C . ARG A 1 70 ? 9.873 13.639 -3.134 1.00 17.71 363 ARG A C 1
ATOM 464 O O . ARG A 1 70 ? 8.753 13.478 -3.612 1.00 21.58 363 ARG A O 1
ATOM 472 N N . VAL A 1 71 ? 10.136 13.457 -1.848 1.00 15.12 364 VAL A N 1
ATOM 473 C CA . VAL A 1 71 ? 9.061 13.132 -0.928 1.00 16.49 364 VAL A CA 1
ATOM 474 C C . VAL A 1 71 ? 8.238 14.391 -0.655 1.00 17.74 364 VAL A C 1
ATOM 475 O O . VAL A 1 71 ? 8.796 15.413 -0.253 1.00 16.66 364 VAL A O 1
ATOM 479 N N . PRO A 1 72 ? 6.912 14.335 -0.905 1.00 19.65 365 PRO A N 1
ATOM 480 C CA . PRO A 1 72 ? 6.127 15.558 -0.731 1.00 19.71 365 PRO A CA 1
ATOM 481 C C . PRO A 1 72 ? 6.362 16.270 0.582 1.00 19.19 365 PRO A C 1
ATOM 482 O O . PRO A 1 72 ? 6.336 15.682 1.665 1.00 22.60 365 PRO A O 1
ATOM 486 N N . GLY A 1 73 ? 6.642 17.559 0.460 1.00 21.45 366 GLY A N 1
ATOM 487 C CA . GLY A 1 73 ? 6.862 18.394 1.618 1.00 23.99 366 GLY A CA 1
ATOM 488 C C . GLY A 1 73 ? 8.297 18.522 2.100 1.00 23.95 366 GLY A C 1
ATOM 489 O O . GLY A 1 73 ? 8.616 19.467 2.815 1.00 21.68 366 GLY A O 1
ATOM 490 N N . PHE A 1 74 ? 9.169 17.593 1.721 1.00 19.71 367 PHE A N 1
ATOM 491 C CA . PHE A 1 74 ? 10.528 17.578 2.260 1.00 14.76 367 PHE A CA 1
ATOM 492 C C . PHE A 1 74 ? 11.360 18.787 1.839 1.00 15.37 367 PHE A C 1
ATOM 493 O O . PHE A 1 74 ? 12.047 19.385 2.672 1.00 15.22 367 PHE A O 1
ATOM 501 N N . VAL A 1 75 ? 11.317 19.150 0.559 1.00 16.92 368 VAL A N 1
ATOM 502 C CA . VAL A 1 75 ? 12.191 20.223 0.088 1.00 22.85 368 VAL A CA 1
ATOM 503 C C . VAL A 1 75 ? 11.703 21.602 0.519 1.00 24.65 368 VAL A C 1
ATOM 504 O O . VAL A 1 75 ? 12.418 22.586 0.341 1.00 29.76 368 VAL A O 1
ATOM 508 N N . ASP A 1 76 ? 10.492 21.675 1.075 1.00 24.02 369 ASP A N 1
ATOM 509 C CA . ASP A 1 76 ? 9.979 22.929 1.643 1.00 26.57 369 ASP A CA 1
ATOM 510 C C . ASP A 1 76 ? 10.636 23.251 2.975 1.00 23.49 369 ASP A C 1
ATOM 511 O O . ASP A 1 76 ? 10.566 24.383 3.451 1.00 25.12 369 ASP A O 1
ATOM 516 N N . LEU A 1 77 ? 11.203 22.232 3.608 1.00 17.41 370 LEU A N 1
ATOM 517 C CA . LEU A 1 77 ? 11.840 22.404 4.901 1.00 16.55 370 LEU A CA 1
ATOM 518 C C . LEU A 1 77 ? 13.123 23.191 4.724 1.00 15.30 370 LEU A C 1
ATOM 519 O O . LEU A 1 77 ? 13.695 23.193 3.634 1.00 17.06 370 LEU A O 1
ATOM 524 N N . THR A 1 78 ? 13.577 23.853 5.785 1.00 15.56 371 THR A N 1
ATOM 525 C CA . THR A 1 78 ? 14.907 24.456 5.773 1.00 15.34 371 THR A CA 1
ATOM 526 C C . THR A 1 78 ? 15.945 23.377 5.497 1.00 14.00 371 THR A C 1
ATOM 527 O O . THR A 1 78 ? 15.723 22.200 5.796 1.00 14.33 371 THR A O 1
ATOM 531 N N . LEU A 1 79 ? 17.083 23.773 4.939 1.00 12.50 372 LEU A N 1
ATOM 532 C CA . LEU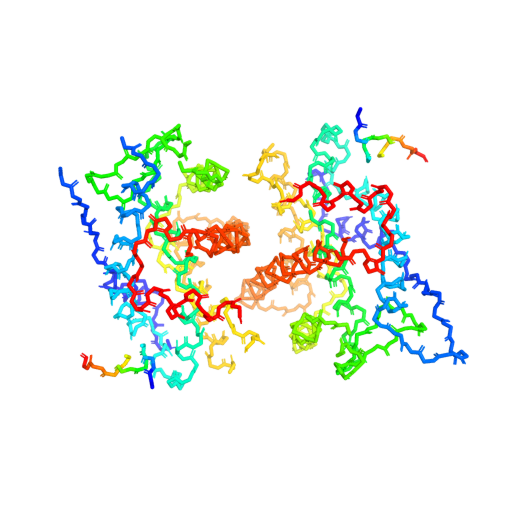 A 1 79 ? 18.159 22.820 4.704 1.00 11.99 372 LEU A CA 1
ATOM 533 C C . LEU A 1 79 ? 18.596 22.153 6.008 1.00 13.26 372 LEU A C 1
ATOM 534 O O . LEU A 1 79 ? 18.930 20.972 6.012 1.00 13.10 372 LEU A O 1
ATOM 539 N N . HIS A 1 80 ? 18.579 22.899 7.111 1.00 13.29 373 HIS A N 1
ATOM 540 C CA . HIS A 1 80 ? 18.937 22.322 8.406 1.00 15.52 373 HIS A CA 1
ATOM 541 C C . HIS A 1 80 ? 17.980 21.205 8.813 1.00 12.24 373 HIS A C 1
ATOM 542 O O . HIS A 1 80 ? 18.409 20.176 9.337 1.00 14.75 373 HIS A O 1
ATOM 549 N N . ASP A 1 81 ? 16.687 21.402 8.578 1.00 11.90 374 ASP A N 1
ATOM 550 C CA . ASP A 1 81 ? 15.711 20.388 8.953 1.00 12.49 374 ASP A CA 1
ATOM 551 C C . ASP A 1 81 ? 15.798 19.181 8.022 1.00 11.23 374 ASP A C 1
ATOM 552 O O . ASP A 1 81 ? 15.601 18.047 8.460 1.00 12.03 374 ASP A O 1
ATOM 557 N N . GLN A 1 82 ? 16.100 19.415 6.746 1.00 11.02 375 GLN A N 1
ATOM 558 C CA . GLN A 1 82 ? 16.332 18.315 5.815 1.00 9.72 375 GLN A CA 1
ATOM 559 C C . GLN A 1 82 ? 17.515 17.472 6.270 1.00 11.32 375 GLN A C 1
ATOM 560 O O . GLN A 1 82 ? 17.455 16.238 6.261 1.00 11.33 375 GLN A O 1
ATOM 566 N N . VAL A 1 83 ? 18.594 18.149 6.653 1.00 11.41 376 VAL A N 1
ATOM 567 C CA . VAL A 1 83 ? 19.778 17.479 7.173 1.00 9.10 376 VAL A CA 1
ATOM 568 C C . VAL A 1 83 ? 19.411 16.658 8.404 1.00 10.77 376 VAL A C 1
ATOM 569 O O . VAL A 1 83 ? 19.756 15.481 8.494 1.00 12.64 376 VAL A O 1
ATOM 573 N N . HIS A 1 84 ? 18.684 17.270 9.336 1.00 10.28 377 HIS A N 1
ATOM 574 C CA . HIS A 1 84 ? 18.324 16.590 10.573 1.00 12.09 377 HIS A CA 1
ATOM 575 C C . HIS A 1 84 ? 17.509 15.325 10.320 1.00 12.53 377 HIS A C 1
ATOM 576 O O . HIS A 1 84 ? 17.802 14.268 10.887 1.00 11.45 377 HIS A O 1
ATOM 583 N N . LEU A 1 85 ? 16.487 15.424 9.472 1.00 11.28 378 LEU A N 1
ATOM 584 C CA . LEU A 1 85 ? 15.636 14.263 9.206 1.00 10.08 378 LEU A CA 1
ATOM 585 C C . LEU A 1 85 ? 16.424 13.116 8.576 1.00 9.70 378 LEU A C 1
ATOM 586 O O . LEU A 1 85 ? 16.258 11.962 8.972 1.00 9.61 378 LEU A O 1
ATOM 591 N N . LEU A 1 86 ? 17.280 13.415 7.603 1.00 8.93 379 LEU A N 1
ATOM 592 C CA . LEU A 1 86 ? 18.088 12.364 6.989 1.00 9.60 379 LEU A CA 1
ATOM 593 C C . LEU A 1 86 ? 19.119 11.792 7.969 1.00 10.41 379 LEU A C 1
ATOM 594 O O . LEU A 1 86 ? 19.315 10.579 8.024 1.00 9.28 379 LEU A O 1
ATOM 599 N N . GLU A 1 87 ? 19.779 12.647 8.743 1.00 10.98 380 GLU A N 1
ATOM 600 C CA . GLU A 1 87 ? 20.731 12.156 9.753 1.00 10.26 380 GLU A CA 1
ATOM 601 C C . GLU A 1 87 ? 20.089 11.174 10.746 1.00 11.65 380 GLU A C 1
ATOM 602 O O . GLU A 1 87 ? 20.731 10.175 11.178 1.00 12.67 380 GLU A O 1
ATOM 624 N N . ALA A 1 89 ? 17.115 9.402 10.156 1.00 9.30 382 ALA A N 1
ATOM 625 C CA . ALA A 1 89 ? 16.436 8.259 9.566 1.00 9.58 382 ALA A CA 1
ATOM 626 C C . ALA A 1 89 ? 17.261 7.380 8.634 1.00 8.05 382 ALA A C 1
ATOM 627 O O . ALA A 1 89 ? 16.775 6.333 8.232 1.00 8.23 382 ALA A O 1
ATOM 629 N N . TRP A 1 90 ? 18.483 7.767 8.277 1.00 8.86 383 TRP A N 1
ATOM 630 C CA . TRP A 1 90 ? 19.129 7.116 7.126 1.00 10.08 383 TRP A CA 1
ATOM 631 C C . TRP A 1 90 ? 19.282 5.597 7.257 1.00 8.05 383 TRP A C 1
ATOM 632 O O . TRP A 1 90 ? 19.083 4.864 6.286 1.00 8.45 383 TRP A O 1
ATOM 643 N N . LEU A 1 91 ? 19.629 5.109 8.441 1.00 8.15 384 LEU A N 1
ATOM 644 C CA . LEU A 1 91 ? 19.842 3.674 8.571 1.00 9.87 384 LEU A CA 1
ATOM 645 C C . LEU A 1 91 ? 18.500 2.944 8.666 1.00 7.40 384 LEU A C 1
ATOM 646 O O . LEU A 1 91 ? 18.368 1.837 8.141 1.00 9.19 384 LEU A O 1
ATOM 651 N N . GLU A 1 92 ? 17.500 3.571 9.280 1.00 7.39 385 GLU A N 1
ATOM 652 C CA . GLU A 1 92 ? 16.145 3.016 9.233 1.00 8.93 385 GLU A CA 1
ATOM 653 C C . GLU A 1 92 ? 15.686 2.840 7.794 1.00 9.29 385 GLU A C 1
ATOM 654 O O . GLU A 1 92 ? 15.075 1.828 7.435 1.00 9.89 385 GLU A O 1
ATOM 660 N N . ILE A 1 93 ? 15.972 3.842 6.971 1.00 7.28 386 ILE A N 1
ATOM 661 C CA . ILE A 1 93 ? 15.553 3.806 5.582 1.00 6.73 386 ILE A CA 1
ATOM 662 C C . ILE A 1 93 ? 16.330 2.741 4.798 1.00 8.12 386 ILE A C 1
ATOM 663 O O . ILE A 1 93 ? 15.737 2.004 4.018 1.00 8.80 386 ILE A O 1
ATOM 668 N N . LEU A 1 94 ? 17.636 2.623 5.027 1.00 10.63 387 LEU A N 1
ATOM 669 C CA . LEU A 1 94 ? 18.400 1.553 4.386 1.00 8.55 387 LEU A CA 1
ATOM 670 C C . LEU A 1 94 ? 17.869 0.190 4.803 1.00 7.90 387 LEU A C 1
ATOM 671 O O . LEU A 1 94 ? 17.756 -0.721 3.976 1.00 9.00 387 LEU A O 1
ATOM 676 N N . MET A 1 95 ? 17.525 0.055 6.081 1.00 9.26 388 MET A N 1
ATOM 677 C CA . MET A 1 95 ? 17.074 -1.231 6.598 1.00 8.77 388 MET A CA 1
ATOM 678 C C . MET A 1 95 ? 15.693 -1.622 6.102 1.00 8.23 388 MET A C 1
ATOM 679 O O . MET A 1 95 ? 15.458 -2.790 5.805 1.00 10.65 388 MET A O 1
ATOM 684 N N . ILE A 1 96 ? 14.763 -0.675 6.023 1.00 8.82 389 ILE A N 1
ATOM 685 C CA . ILE A 1 96 ? 13.433 -1.056 5.565 1.00 9.67 389 ILE A CA 1
ATOM 686 C C . ILE A 1 96 ? 13.519 -1.408 4.077 1.00 8.35 389 ILE A C 1
ATOM 687 O O . ILE A 1 96 ? 12.823 -2.311 3.615 1.00 10.26 389 ILE A O 1
ATOM 692 N N . GLY A 1 97 ? 14.407 -0.744 3.342 1.00 10.88 390 GLY A N 1
ATOM 693 C CA . GLY A 1 97 ? 14.642 -1.115 1.956 1.00 11.00 390 GLY A CA 1
ATOM 694 C C . GLY A 1 97 ? 15.185 -2.532 1.843 1.00 10.82 390 GLY A C 1
ATOM 695 O O . GLY A 1 97 ? 14.739 -3.331 1.012 1.00 11.94 390 GLY A O 1
ATOM 696 N N . LEU A 1 98 ? 16.170 -2.843 2.681 1.00 10.66 391 LEU A N 1
ATOM 697 C CA . LEU A 1 98 ? 16.765 -4.176 2.703 1.00 11.32 391 LEU A CA 1
ATOM 698 C C . LEU A 1 98 ? 15.725 -5.248 3.013 1.00 11.39 391 LEU A C 1
ATOM 699 O O . LEU A 1 98 ? 15.659 -6.280 2.340 1.00 11.48 391 LEU A O 1
ATOM 704 N N . VAL A 1 99 ? 14.904 -4.992 4.027 1.00 11.10 392 VAL A N 1
ATOM 705 C CA . VAL A 1 99 ? 13.903 -5.965 4.445 1.00 11.52 392 VAL A CA 1
ATOM 706 C C . VAL A 1 99 ? 12.879 -6.176 3.322 1.00 13.08 392 VAL A C 1
ATOM 707 O O . VAL A 1 99 ? 12.466 -7.305 3.050 1.00 15.40 392 VAL A O 1
ATOM 711 N N . TRP A 1 100 ? 12.509 -5.091 2.645 1.00 12.24 393 TRP A N 1
ATOM 712 C CA . TRP A 1 100 ? 11.605 -5.172 1.498 1.00 14.76 393 TRP A CA 1
ATOM 713 C C . TRP A 1 100 ? 12.207 -6.003 0.353 1.00 14.20 393 TRP A C 1
ATOM 714 O O . TRP A 1 100 ? 11.538 -6.882 -0.189 1.00 14.50 393 TRP A O 1
ATOM 725 N N . ARG A 1 101 ? 13.466 -5.737 0.001 1.00 12.76 394 ARG A N 1
ATOM 726 C CA . ARG A 1 101 ? 14.156 -6.487 -1.060 1.00 14.35 394 ARG A CA 1
ATOM 727 C C . ARG A 1 101 ? 14.230 -7.971 -0.775 1.00 14.11 394 ARG A C 1
ATOM 728 O O . ARG A 1 101 ? 14.316 -8.789 -1.690 1.00 16.87 394 ARG A O 1
ATOM 736 N N . SER A 1 102 ? 14.232 -8.299 0.511 1.00 14.38 395 SER A N 1
ATOM 737 C CA . SER A 1 102 ? 14.533 -9.646 0.976 1.00 16.42 395 SER A CA 1
ATOM 738 C C . SER A 1 102 ? 13.289 -10.485 1.177 1.00 18.23 395 SER A C 1
ATOM 739 O O . SER A 1 102 ? 13.381 -11.674 1.479 1.00 18.16 395 SER A O 1
ATOM 742 N N . MET A 1 103 ? 12.130 -9.860 1.030 1.00 16.81 396 MET A N 1
ATOM 743 C CA . MET A 1 103 ? 10.875 -10.535 1.309 1.00 21.37 396 MET A CA 1
ATOM 744 C C . MET A 1 103 ? 10.711 -11.859 0.587 1.00 23.00 396 MET A C 1
ATOM 745 O O . MET A 1 103 ? 10.251 -12.833 1.176 1.00 25.41 396 MET A O 1
ATOM 750 N N . GLU A 1 104 ? 11.073 -11.904 -0.688 1.00 20.74 397 GLU A N 1
ATOM 751 C CA . GLU A 1 104 ? 10.838 -13.120 -1.453 1.00 28.08 397 GLU A CA 1
ATOM 752 C C . GLU A 1 104 ? 12.066 -14.041 -1.418 1.00 24.50 397 GLU A C 1
ATOM 753 O O . GLU A 1 104 ? 12.206 -14.933 -2.253 1.00 27.07 397 GLU A O 1
ATOM 759 N N . HIS A 1 105 ? 12.937 -13.827 -0.430 1.00 21.66 398 HIS A N 1
ATOM 760 C CA . HIS A 1 105 ? 14.114 -14.672 -0.199 1.00 20.17 398 HIS A CA 1
ATOM 761 C C . HIS A 1 105 ? 14.184 -15.138 1.252 1.00 20.06 398 HIS A C 1
ATOM 762 O O . HIS A 1 105 ? 15.018 -14.646 2.011 1.00 19.11 398 HIS A O 1
ATOM 769 N N . PRO A 1 106 ? 13.314 -16.077 1.649 1.00 21.83 399 PRO A N 1
ATOM 770 C CA . PRO A 1 106 ? 13.308 -16.510 3.054 1.00 21.81 399 PRO A CA 1
ATOM 771 C C . PRO A 1 106 ? 14.682 -16.969 3.549 1.00 21.90 399 PRO A C 1
ATOM 772 O O . PRO A 1 106 ? 15.384 -17.704 2.855 1.00 23.15 399 PRO A O 1
ATOM 776 N N . GLY A 1 107 ? 15.060 -16.502 4.735 1.00 21.30 400 GLY A N 1
ATOM 777 C CA . GLY A 1 107 ? 16.327 -16.864 5.345 1.00 19.76 400 GLY A CA 1
ATOM 778 C C . GLY A 1 107 ? 17.529 -16.098 4.823 1.00 20.55 400 GLY A C 1
ATOM 779 O O . GLY A 1 107 ? 18.658 -16.354 5.238 1.00 20.48 400 GLY A O 1
ATOM 780 N N . LYS A 1 108 ? 17.297 -15.153 3.918 1.00 17.09 401 LYS A N 1
ATOM 781 C CA . LYS A 1 108 ? 18.400 -14.406 3.326 1.00 18.05 401 LYS A CA 1
ATOM 782 C C . LYS A 1 108 ? 18.149 -12.911 3.305 1.00 15.64 401 LYS A C 1
ATOM 783 O O . LYS A 1 108 ? 17.002 -12.462 3.254 1.00 14.68 401 LYS A O 1
ATOM 789 N N . LEU A 1 109 ? 19.236 -12.147 3.353 1.00 13.79 402 LEU A N 1
ATOM 790 C CA . LEU A 1 109 ? 19.169 -10.700 3.196 1.00 13.14 402 LEU A CA 1
ATOM 791 C C . LEU A 1 109 ? 19.773 -10.306 1.854 1.00 13.20 402 LEU A C 1
ATOM 792 O O . LEU A 1 109 ? 20.971 -10.497 1.612 1.00 14.10 402 LEU A O 1
ATOM 797 N N . LEU A 1 110 ? 18.929 -9.765 0.982 1.00 13.87 403 LEU A N 1
ATOM 798 C CA . LEU A 1 110 ? 19.363 -9.360 -0.344 1.00 13.81 403 LEU A CA 1
ATOM 799 C C . LEU A 1 110 ? 19.911 -7.944 -0.269 1.00 11.88 403 LEU A C 1
ATOM 800 O O . LEU A 1 110 ? 19.217 -6.974 -0.579 1.00 13.81 403 LEU A O 1
ATOM 805 N N . PHE A 1 111 ? 21.156 -7.822 0.175 1.00 12.19 404 PHE A N 1
ATOM 806 C CA . PHE A 1 111 ? 21.786 -6.514 0.260 1.00 13.64 404 PHE A CA 1
ATOM 807 C C . PHE A 1 111 ? 21.884 -5.921 -1.130 1.00 13.94 404 PHE A C 1
ATOM 808 O O . PHE A 1 111 ? 21.658 -4.725 -1.333 1.00 12.26 404 PHE A O 1
ATOM 816 N N . ALA A 1 112 ? 22.216 -6.786 -2.080 1.00 13.30 405 ALA A N 1
ATOM 817 C CA . ALA A 1 112 ? 22.298 -6.435 -3.484 1.00 14.65 405 ALA A CA 1
ATOM 818 C C . ALA A 1 112 ? 22.036 -7.704 -4.273 1.00 16.62 405 ALA A C 1
ATOM 819 O O . ALA A 1 112 ? 22.106 -8.801 -3.717 1.00 16.81 405 ALA A O 1
ATOM 821 N N . PRO A 1 113 ? 21.720 -7.572 -5.567 1.00 16.98 406 PRO A N 1
ATOM 822 C CA . PRO A 1 113 ? 21.455 -8.788 -6.341 1.00 18.57 406 PRO A CA 1
ATOM 823 C C . PRO A 1 113 ? 22.653 -9.740 -6.360 1.00 20.51 406 PRO A C 1
ATOM 824 O O . PRO A 1 113 ? 22.469 -10.953 -6.480 1.00 25.35 406 PRO A O 1
ATOM 828 N N . ASN A 1 114 ? 23.860 -9.194 -6.230 1.00 20.89 407 ASN A N 1
ATOM 829 C CA . ASN A 1 114 ? 25.064 -10.014 -6.162 1.00 22.35 407 ASN A CA 1
ATOM 830 C C . ASN A 1 114 ? 25.584 -10.180 -4.732 1.00 21.27 407 ASN A C 1
ATOM 831 O O . ASN A 1 114 ? 26.716 -10.617 -4.526 1.00 21.48 407 ASN A O 1
ATOM 836 N N . LEU A 1 115 ? 24.760 -9.836 -3.745 1.00 15.72 408 LEU A N 1
ATOM 837 C CA . LEU A 1 115 ? 25.153 -9.984 -2.345 1.00 15.37 408 LEU A CA 1
ATOM 838 C C . LEU A 1 115 ? 23.960 -10.404 -1.495 1.00 17.11 408 LEU A C 1
ATOM 839 O O . LEU A 1 115 ? 23.301 -9.584 -0.846 1.00 15.79 408 LEU A O 1
ATOM 844 N N . LEU A 1 116 ? 23.707 -11.704 -1.512 1.00 17.21 409 LEU A N 1
ATOM 845 C CA . LEU A 1 116 ? 22.576 -12.304 -0.831 1.00 17.51 409 LEU A CA 1
ATOM 846 C C . LEU A 1 116 ? 23.133 -13.151 0.308 1.00 18.76 409 LEU A C 1
ATOM 847 O O . LEU A 1 116 ? 23.745 -14.193 0.070 1.00 20.47 409 LEU A O 1
ATOM 852 N N . LEU A 1 117 ? 22.957 -12.683 1.541 1.00 16.03 410 LEU A N 1
ATOM 853 C CA . LEU A 1 117 ? 23.654 -13.268 2.688 1.00 16.62 410 LEU A CA 1
ATOM 854 C C . LEU A 1 117 ? 22.693 -13.948 3.657 1.00 20.42 410 LEU A C 1
ATOM 855 O O . LEU A 1 117 ? 21.576 -13.470 3.852 1.00 19.52 410 LEU A O 1
ATOM 860 N N . ASP A 1 118 ? 23.117 -15.057 4.266 1.00 19.42 411 ASP A N 1
ATOM 861 C CA . ASP A 1 118 ? 22.321 -15.671 5.331 1.00 18.74 411 ASP A CA 1
ATOM 862 C C . ASP A 1 118 ? 22.976 -15.437 6.695 1.00 22.06 411 ASP A C 1
ATOM 863 O O . ASP A 1 118 ? 24.057 -14.847 6.777 1.00 19.87 411 ASP A O 1
ATOM 868 N N . ARG A 1 119 ? 22.318 -15.872 7.767 1.00 19.96 412 ARG A N 1
ATOM 869 C CA . ARG A 1 119 ? 22.782 -15.528 9.109 1.00 21.08 412 ARG A CA 1
ATOM 870 C C . ARG A 1 119 ? 24.161 -16.116 9.398 1.00 21.43 412 ARG A C 1
ATOM 871 O O . ARG A 1 119 ? 24.930 -15.552 10.175 1.00 21.64 412 ARG A O 1
ATOM 879 N N . ASN A 1 120 ? 24.482 -17.241 8.772 1.00 19.73 413 ASN A N 1
ATOM 880 C CA . ASN A 1 120 ? 25.789 -17.847 8.981 1.00 18.59 413 ASN A CA 1
ATOM 881 C C . ASN A 1 120 ? 26.907 -17.004 8.378 1.00 18.31 413 ASN A C 1
ATOM 882 O O . ASN A 1 120 ? 28.029 -16.997 8.881 1.00 23.24 413 ASN A O 1
ATOM 887 N N . GLN A 1 121 ? 26.599 -16.275 7.312 1.00 19.16 414 GLN A N 1
ATOM 888 C CA . GLN A 1 121 ? 27.582 -15.371 6.734 1.00 19.50 414 GLN A CA 1
ATOM 889 C C . GLN A 1 121 ? 27.692 -14.098 7.573 1.00 18.53 414 GLN A C 1
ATOM 890 O O . GLN A 1 121 ? 28.745 -13.471 7.616 1.00 20.49 414 GLN A O 1
ATOM 896 N N . GLY A 1 122 ? 26.611 -13.727 8.251 1.00 16.64 415 GLY A N 1
ATOM 897 C CA . GLY A 1 122 ? 26.641 -12.579 9.139 1.00 17.03 415 GLY A CA 1
ATOM 898 C C . GLY A 1 122 ? 27.580 -12.786 10.314 1.00 19.90 415 GLY A C 1
ATOM 899 O O . GLY A 1 122 ? 28.085 -11.821 10.895 1.00 19.32 415 GLY A O 1
ATOM 900 N N . LYS A 1 123 ? 27.821 -14.052 10.659 1.00 16.77 416 LYS A N 1
ATOM 901 C CA . LYS A 1 123 ? 28.675 -14.402 11.796 1.00 19.79 416 LYS A CA 1
ATOM 902 C C . LYS A 1 123 ? 30.132 -13.983 11.525 1.00 20.11 416 LYS A C 1
ATOM 903 O O . LYS A 1 123 ? 30.966 -13.931 12.438 1.00 20.62 416 LYS A O 1
ATOM 925 N N . VAL A 1 125 ? 31.111 -11.071 10.966 1.00 17.53 418 VAL A N 1
ATOM 926 C CA . VAL A 1 125 ? 31.421 -9.798 11.543 1.00 17.46 418 VAL A CA 1
ATOM 927 C C . VAL A 1 125 ? 30.988 -9.910 12.969 1.00 16.46 418 VAL A C 1
ATOM 928 O O . VAL A 1 125 ? 29.883 -10.356 13.240 1.00 17.81 418 VAL A O 1
ATOM 932 N N . GLU A 1 126 ? 31.879 -9.567 13.885 1.00 16.93 419 GLU A N 1
ATOM 933 C CA . GLU A 1 126 ? 31.540 -9.619 15.291 1.00 21.77 419 GLU A CA 1
ATOM 934 C C . GLU A 1 126 ? 30.328 -8.734 15.594 1.00 19.10 419 GLU A C 1
ATOM 935 O O . GLU A 1 126 ? 30.300 -7.563 15.229 1.00 17.77 419 GLU A O 1
ATOM 941 N N . GLY A 1 127 ? 29.313 -9.314 16.227 1.00 16.91 420 GLY A N 1
ATOM 942 C CA . GLY A 1 127 ? 28.128 -8.571 16.632 1.00 20.34 420 GLY A CA 1
ATOM 943 C C . GLY A 1 127 ? 27.068 -8.400 15.559 1.00 18.30 420 GLY A C 1
ATOM 944 O O . GLY A 1 127 ? 26.030 -7.770 15.773 1.00 20.43 420 GLY A O 1
ATOM 945 N N . MET A 1 128 ? 27.319 -8.974 14.393 1.00 16.04 421 MET A N 1
ATOM 946 C CA . MET A 1 128 ? 26.447 -8.734 13.261 1.00 13.73 421 MET A CA 1
ATOM 947 C C . MET A 1 128 ? 25.304 -9.732 13.175 1.00 15.34 421 MET A C 1
ATOM 948 O O . MET A 1 128 ? 24.211 -9.374 12.740 1.00 17.53 421 MET A O 1
ATOM 953 N N . VAL A 1 129 ? 25.541 -10.977 13.575 1.00 16.00 422 VAL A N 1
ATOM 954 C CA . VAL A 1 129 ? 24.500 -11.984 13.387 1.00 18.00 422 VAL A CA 1
ATOM 955 C C . VAL A 1 129 ? 23.222 -11.612 14.148 1.00 17.59 422 VAL A C 1
ATOM 956 O O . VAL A 1 129 ? 22.121 -11.901 13.686 1.00 14.70 422 VAL A O 1
ATOM 960 N N . GLU A 1 130 ? 23.368 -10.950 15.291 1.00 17.98 423 GLU A N 1
ATOM 961 C CA . GLU A 1 130 ? 22.213 -10.513 16.070 1.00 18.94 423 GLU A CA 1
ATOM 962 C C . GLU A 1 130 ? 21.354 -9.523 15.271 1.00 14.83 423 GLU A C 1
ATOM 963 O O . GLU A 1 130 ? 20.119 -9.574 15.308 1.00 15.05 423 GLU A O 1
ATOM 969 N N . ILE A 1 131 ? 22.014 -8.640 14.530 1.00 14.70 424 ILE A N 1
ATOM 970 C CA . ILE A 1 131 ? 21.319 -7.668 13.698 1.00 15.73 424 ILE A CA 1
ATOM 971 C C . ILE A 1 131 ? 20.719 -8.351 12.459 1.00 13.74 424 ILE A C 1
ATOM 972 O O . ILE A 1 131 ? 19.567 -8.080 12.104 1.00 13.26 424 ILE A O 1
ATOM 977 N N . PHE A 1 132 ? 21.473 -9.260 11.833 1.00 13.49 425 PHE A N 1
ATOM 978 C CA . PHE A 1 132 ? 20.928 -10.062 10.731 1.00 12.61 425 PHE A CA 1
ATOM 979 C C . PHE A 1 132 ? 19.646 -10.770 11.166 1.00 12.90 425 PHE A C 1
ATOM 980 O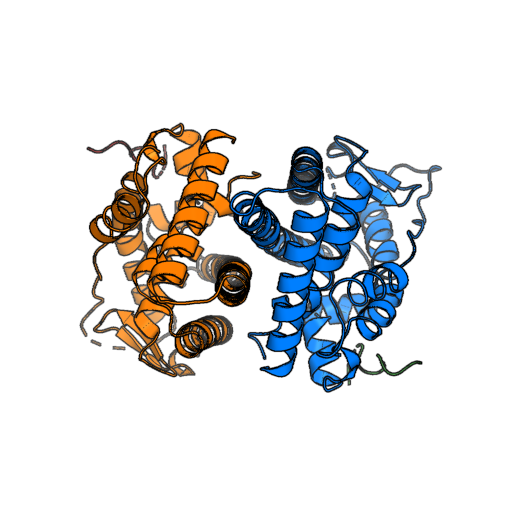 O . PHE A 1 132 ? 18.656 -10.774 10.436 1.00 14.06 425 PHE A O 1
ATOM 988 N N . ASP A 1 133 ? 19.662 -11.372 12.354 1.00 12.94 426 ASP A N 1
ATOM 989 C CA . ASP A 1 133 ? 18.493 -12.109 12.831 1.00 13.71 426 ASP A CA 1
ATOM 990 C C . ASP A 1 133 ? 17.277 -11.204 12.969 1.00 14.93 426 ASP A C 1
ATOM 991 O O . ASP A 1 133 ? 16.159 -11.611 12.657 1.00 15.63 426 ASP A O 1
ATOM 996 N N . MET A 1 134 ? 17.486 -9.977 13.435 1.00 11.47 427 MET A N 1
ATOM 997 C CA . MET A 1 134 ? 16.373 -9.042 13.556 1.00 11.80 427 MET A CA 1
ATOM 998 C C . MET A 1 134 ? 15.842 -8.653 12.183 1.00 13.30 427 MET A C 1
ATOM 999 O O . MET A 1 134 ? 14.631 -8.593 11.975 1.00 13.99 427 MET A O 1
ATOM 1004 N N . LEU A 1 135 ? 16.748 -8.402 11.243 1.00 12.24 428 LEU A N 1
ATOM 1005 C CA . LEU A 1 135 ? 16.353 -8.017 9.894 1.00 11.93 428 LEU A CA 1
ATOM 1006 C C . LEU A 1 135 ? 15.595 -9.147 9.202 1.00 13.63 428 LEU A C 1
ATOM 1007 O O . LEU A 1 135 ? 14.581 -8.908 8.548 1.00 13.04 428 LEU A O 1
ATOM 1012 N N . LEU A 1 136 ? 16.076 -10.377 9.359 1.00 12.09 429 LEU A N 1
ATOM 1013 C CA . LEU A 1 136 ? 15.398 -11.530 8.771 1.00 13.98 429 LEU A CA 1
ATOM 1014 C C . LEU A 1 136 ? 14.001 -11.712 9.354 1.00 17.49 429 LEU A C 1
ATOM 1015 O O . LEU A 1 136 ? 13.057 -12.040 8.631 1.00 20.15 429 LEU A O 1
ATOM 1020 N N . ALA A 1 137 ? 13.868 -11.500 10.661 1.00 18.04 430 ALA A N 1
ATOM 1021 C CA . ALA A 1 137 ? 12.568 -11.629 11.314 1.00 18.16 430 ALA A CA 1
ATOM 1022 C C . ALA A 1 137 ? 11.588 -10.591 10.785 1.00 17.87 430 ALA A C 1
ATOM 1023 O O . ALA A 1 137 ? 10.395 -10.866 10.646 1.00 18.60 430 ALA A O 1
ATOM 1025 N N . THR A 1 138 ? 12.096 -9.399 10.488 1.00 15.79 431 THR A N 1
ATOM 1026 C CA . THR A 1 138 ? 11.245 -8.330 9.986 1.00 15.20 431 THR A CA 1
ATOM 1027 C C . THR A 1 138 ? 10.811 -8.652 8.565 1.00 15.24 431 THR A C 1
ATOM 1028 O O . THR A 1 138 ? 9.668 -8.402 8.184 1.00 14.64 431 THR A O 1
ATOM 1032 N N . SER A 1 139 ? 11.727 -9.217 7.788 1.00 14.37 432 SER A N 1
ATOM 1033 C CA . SER A 1 139 ? 11.400 -9.632 6.435 1.00 16.55 432 SER A CA 1
ATOM 1034 C C . SER A 1 139 ? 10.306 -10.689 6.476 1.00 19.52 432 SER A C 1
ATOM 1035 O O . SER A 1 139 ? 9.359 -10.641 5.692 1.00 20.61 432 SER A O 1
ATOM 1038 N N . SER A 1 140 ? 10.430 -11.634 7.402 1.00 18.34 433 SER A N 1
ATOM 1039 C CA . SER A 1 140 ? 9.396 -12.646 7.581 1.00 21.16 433 SER A CA 1
ATOM 1040 C C . SER A 1 140 ? 8.069 -12.014 7.920 1.00 22.24 433 SER A C 1
ATOM 1041 O O . SER A 1 140 ? 7.026 -12.429 7.415 1.00 21.26 433 SER A O 1
ATOM 1044 N N . ARG A 1 141 ? 8.106 -11.017 8.794 1.00 18.78 434 ARG A N 1
ATOM 1045 C CA . ARG A 1 141 ? 6.885 -10.340 9.183 1.00 18.10 434 ARG A CA 1
ATOM 1046 C C . ARG A 1 141 ? 6.226 -9.673 7.983 1.00 17.44 434 ARG A C 1
ATOM 1047 O O . ARG A 1 141 ? 5.007 -9.752 7.818 1.00 17.19 434 ARG A O 1
ATOM 1055 N N . PHE A 1 142 ? 7.030 -9.000 7.162 1.00 17.56 435 PHE A N 1
ATOM 1056 C CA . PHE A 1 142 ? 6.532 -8.401 5.927 1.00 14.68 435 PHE A CA 1
ATOM 1057 C C . PHE A 1 142 ? 5.880 -9.449 5.048 1.00 19.77 435 PHE A C 1
ATOM 1058 O O . PHE A 1 142 ? 4.837 -9.215 4.449 1.00 17.16 435 PHE A O 1
ATOM 1066 N N . ARG A 1 143 ? 6.542 -10.595 4.940 1.00 18.46 436 ARG A N 1
ATOM 1067 C CA . ARG A 1 143 ? 6.060 -11.661 4.079 1.00 22.93 436 ARG A CA 1
ATOM 1068 C C . ARG A 1 143 ? 4.711 -12.166 4.547 1.00 21.67 436 ARG A C 1
ATOM 1069 O O . ARG A 1 143 ? 3.775 -12.318 3.757 1.00 26.36 436 ARG A O 1
ATOM 1077 N N . MET A 1 144 ? 4.620 -12.422 5.844 1.00 20.01 437 MET A N 1
ATOM 1078 C CA . MET A 1 144 ? 3.401 -12.954 6.426 1.00 24.20 437 MET A CA 1
ATOM 1079 C C . MET A 1 144 ? 2.235 -11.973 6.261 1.00 27.05 437 MET A C 1
ATOM 1080 O O . MET A 1 144 ? 1.104 -12.385 6.003 1.00 29.46 437 MET A O 1
ATOM 1085 N N . MET A 1 145 ? 2.523 -10.679 6.390 1.00 21.86 438 MET A N 1
ATOM 1086 C CA . MET A 1 145 ? 1.527 -9.622 6.188 1.00 21.02 438 MET A CA 1
ATOM 1087 C C . MET A 1 145 ? 1.191 -9.377 4.724 1.00 17.58 438 MET A C 1
ATOM 1088 O O . MET A 1 145 ? 0.249 -8.646 4.414 1.00 19.53 438 MET A O 1
ATOM 1093 N N . ASN A 1 146 ? 1.988 -9.954 3.831 1.00 17.60 439 ASN A N 1
ATOM 1094 C CA . ASN A 1 146 ? 1.860 -9.684 2.404 1.00 17.57 439 ASN A CA 1
ATOM 1095 C C . ASN A 1 146 ? 1.942 -8.183 2.123 1.00 17.89 439 ASN A C 1
ATOM 1096 O O . ASN A 1 146 ? 1.094 -7.616 1.430 1.00 19.15 439 ASN A O 1
ATOM 1101 N N . LEU A 1 147 ? 2.974 -7.549 2.670 1.00 16.20 440 LEU A N 1
ATOM 1102 C CA . LEU A 1 147 ? 3.190 -6.119 2.481 1.00 14.47 440 LEU A CA 1
ATOM 1103 C C . LEU A 1 147 ? 3.257 -5.790 0.997 1.00 17.35 440 LEU A C 1
ATOM 1104 O O . LEU A 1 147 ? 3.954 -6.463 0.235 1.00 17.57 440 LEU A O 1
ATOM 1109 N N . GLN A 1 148 ? 2.523 -4.759 0.591 1.00 14.36 441 GLN A N 1
ATOM 1110 C CA . GLN A 1 148 ? 2.485 -4.338 -0.805 1.00 16.09 441 GLN A CA 1
ATOM 1111 C C . GLN A 1 148 ? 3.487 -3.226 -1.071 1.00 15.84 441 GLN A C 1
ATOM 1112 O O . GLN A 1 148 ? 3.826 -2.469 -0.166 1.00 14.81 441 GLN A O 1
ATOM 1118 N N . GLY A 1 149 ? 3.940 -3.123 -2.319 1.00 18.23 442 GLY A N 1
ATOM 1119 C CA . GLY A 1 149 ? 4.887 -2.096 -2.714 1.00 18.29 442 GLY A CA 1
ATOM 1120 C C . GLY A 1 149 ? 4.389 -0.700 -2.393 1.00 17.40 442 GLY A C 1
ATOM 1121 O O . GLY A 1 149 ? 5.148 0.157 -1.938 1.00 16.69 442 GLY A O 1
ATOM 1122 N N . GLU A 1 150 ? 3.100 -0.476 -2.627 1.00 17.45 443 GLU A N 1
ATOM 1123 C CA . GLU A 1 150 ? 2.493 0.818 -2.364 1.00 18.65 443 GLU A CA 1
ATOM 1124 C C . GLU A 1 150 ? 2.487 1.131 -0.864 1.00 16.55 443 GLU A C 1
ATOM 1125 O O . GLU A 1 150 ? 2.668 2.282 -0.467 1.00 14.67 443 GLU A O 1
ATOM 1131 N N . GLU A 1 151 ? 2.294 0.114 -0.033 1.00 13.90 444 GLU A N 1
ATOM 1132 C CA . GLU A 1 151 ? 2.385 0.299 1.412 1.00 13.42 444 GLU A CA 1
ATOM 1133 C C . GLU A 1 151 ? 3.820 0.571 1.830 1.00 11.94 444 GLU A C 1
ATOM 1134 O O . GLU A 1 151 ? 4.076 1.432 2.673 1.00 12.64 444 GLU A O 1
ATOM 1140 N N . PHE A 1 152 ? 4.754 -0.173 1.243 1.00 13.44 445 PHE A N 1
ATOM 1141 C CA . PHE A 1 152 ? 6.172 -0.008 1.544 1.00 12.36 445 PHE A CA 1
ATOM 1142 C C . PHE A 1 152 ? 6.642 1.428 1.314 1.00 12.92 445 PHE A C 1
ATOM 1143 O O . PHE A 1 152 ? 7.284 2.010 2.186 1.00 11.55 445 PHE A O 1
ATOM 1151 N N . VAL A 1 153 ? 6.313 2.017 0.163 1.00 12.76 446 VAL A N 1
ATOM 1152 C CA . VAL A 1 153 ? 6.808 3.369 -0.098 1.00 14.07 446 VAL A CA 1
ATOM 1153 C C . VAL A 1 153 ? 6.177 4.381 0.863 1.00 13.10 446 VAL A C 1
ATOM 1154 O O . VAL A 1 153 ? 6.832 5.347 1.254 1.00 12.20 446 VAL A O 1
ATOM 1158 N N . CYS A 1 154 ? 4.931 4.153 1.272 1.00 11.21 447 CYS A N 1
ATOM 1159 C CA . CYS A 1 154 ? 4.320 4.999 2.299 1.00 13.29 447 CYS A CA 1
ATOM 1160 C C . CYS A 1 154 ? 5.085 4.916 3.624 1.00 11.48 447 CYS A C 1
ATOM 1161 O O . CYS A 1 154 ? 5.398 5.936 4.233 1.00 11.03 447 CYS A O 1
ATOM 1164 N N . LEU A 1 155 ? 5.396 3.701 4.059 1.00 10.90 448 LEU A N 1
ATOM 1165 C CA . LEU A 1 155 ? 6.128 3.504 5.309 1.00 11.15 448 LEU A CA 1
ATOM 1166 C C . LEU A 1 155 ? 7.508 4.144 5.284 1.00 8.91 448 LEU A C 1
ATOM 1167 O O . LEU A 1 155 ? 7.949 4.736 6.264 1.00 9.79 448 LEU A O 1
ATOM 1172 N N . LYS A 1 156 ? 8.188 4.033 4.154 1.00 9.58 449 LYS A N 1
ATOM 1173 C CA . LYS A 1 156 ? 9.531 4.567 4.054 1.00 9.97 449 LYS A CA 1
ATOM 1174 C C . LYS A 1 156 ? 9.511 6.100 4.144 1.00 12.97 449 LYS A C 1
ATOM 1175 O O . LYS A 1 156 ? 10.390 6.706 4.757 1.00 11.75 449 LYS A O 1
ATOM 1181 N N A SER A 1 157 ? 8.507 6.722 3.523 0.74 9.79 450 SER A N 1
ATOM 1182 N N B SER A 1 157 ? 8.494 6.730 3.581 0.26 10.89 450 SER A N 1
ATOM 1183 C CA A SER A 1 157 ? 8.349 8.171 3.619 0.74 11.18 450 SER A CA 1
ATOM 1184 C CA B SER A 1 157 ? 8.476 8.171 3.672 0.26 11.59 450 SER A CA 1
ATOM 1185 C C A SER A 1 157 ? 7.941 8.598 5.024 0.74 11.18 450 SER A C 1
ATOM 1186 C C B SER A 1 157 ? 7.933 8.614 5.035 0.26 11.08 450 SER A C 1
ATOM 1187 O O A SER A 1 157 ? 8.373 9.652 5.504 0.74 10.89 450 SER A O 1
ATOM 1188 O O B SER A 1 157 ? 8.303 9.671 5.519 0.26 11.55 450 SER A O 1
ATOM 1193 N N . ILE A 1 158 ? 7.113 7.793 5.683 1.00 10.25 451 ILE A N 1
ATOM 1194 C CA . ILE A 1 158 ? 6.760 8.063 7.074 1.00 10.61 451 ILE A CA 1
ATOM 1195 C C . ILE A 1 158 ? 8.018 8.066 7.965 1.00 10.00 451 ILE A C 1
ATOM 1196 O O . ILE A 1 158 ? 8.184 8.954 8.804 1.00 10.74 451 I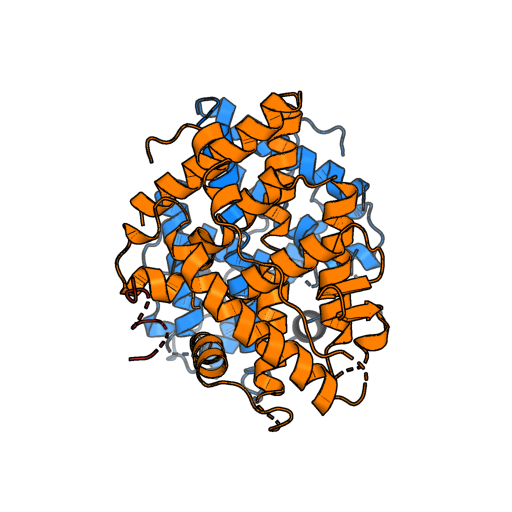LE A O 1
ATOM 1201 N N . ILE A 1 159 ? 8.919 7.108 7.759 1.00 9.77 452 ILE A N 1
ATOM 1202 C CA . ILE A 1 159 ? 10.155 7.067 8.540 1.00 8.68 452 ILE A CA 1
ATOM 1203 C C . ILE A 1 159 ? 10.970 8.344 8.344 1.00 9.81 452 ILE A C 1
ATOM 1204 O O . ILE A 1 159 ? 11.434 8.943 9.311 1.00 9.90 452 ILE A O 1
ATOM 1209 N N . LEU A 1 160 ? 11.127 8.772 7.099 1.00 8.03 453 LEU A N 1
ATOM 1210 C CA . LEU A 1 160 ? 11.888 9.984 6.812 1.00 10.87 453 LEU A CA 1
ATOM 1211 C C . LEU A 1 160 ? 11.333 11.199 7.560 1.00 9.25 453 LEU A C 1
ATOM 1212 O O . LEU A 1 160 ? 12.083 11.976 8.155 1.00 11.07 453 LEU A O 1
ATOM 1217 N N . LEU A 1 161 ? 10.015 11.351 7.537 1.00 9.62 454 LEU A N 1
ATOM 1218 C CA . LEU A 1 161 ? 9.387 12.543 8.098 1.00 11.45 454 LEU A CA 1
ATOM 1219 C C . LEU A 1 161 ? 9.192 12.446 9.610 1.00 11.85 454 LEU A C 1
ATOM 1220 O O . LEU A 1 161 ? 9.191 13.468 10.297 1.00 15.66 454 LEU A O 1
ATOM 1225 N N . ASN A 1 162 ? 9.048 11.227 10.132 1.00 9.53 455 ASN A N 1
ATOM 1226 C CA . ASN A 1 162 ? 8.725 11.047 11.549 1.00 12.96 455 ASN A CA 1
ATOM 1227 C C . ASN A 1 162 ? 9.916 10.903 12.492 1.00 11.10 455 ASN A C 1
ATOM 1228 O O . ASN A 1 162 ? 9.895 11.450 13.596 1.00 14.31 455 ASN A O 1
ATOM 1233 N N . SER A 1 163 ? 10.951 10.178 12.077 1.00 12.95 456 SER A N 1
ATOM 1234 C CA . SER A 1 163 ? 11.953 9.737 13.048 1.00 14.53 456 SER A CA 1
ATOM 1235 C C . SER A 1 163 ? 12.639 10.905 13.751 1.00 15.80 456 SER A C 1
ATOM 1236 O O . SER A 1 163 ? 12.868 10.849 14.959 1.00 18.60 456 SER A O 1
ATOM 1239 N N . GLY A 1 164 ? 12.914 11.980 13.023 1.00 13.77 457 GLY A N 1
ATOM 1240 C CA . GLY A 1 164 ? 13.562 13.127 13.631 1.00 15.00 457 GLY A CA 1
ATOM 1241 C C . GLY A 1 164 ? 12.647 14.285 13.987 1.00 16.04 457 GLY A C 1
ATOM 1242 O O . GLY A 1 164 ? 13.124 15.354 14.351 1.00 19.92 457 GLY A O 1
ATOM 1243 N N . VAL A 1 165 ? 11.335 14.092 13.909 1.00 16.52 458 VAL A N 1
ATOM 1244 C CA . VAL A 1 165 ? 10.440 15.243 14.018 1.00 21.45 458 VAL A CA 1
ATOM 1245 C C . VAL A 1 165 ? 10.287 15.763 15.459 1.00 28.58 458 VAL A C 1
ATOM 1246 O O . VAL A 1 165 ? 9.963 16.933 15.650 1.00 33.46 458 VAL A O 1
ATOM 1250 N N . TYR A 1 166 ? 10.549 14.935 16.471 1.00 28.20 459 TYR A N 1
ATOM 1251 C CA . TYR A 1 166 ? 10.439 15.418 17.858 1.00 36.98 459 TYR A CA 1
ATOM 1252 C C . TYR A 1 166 ? 11.790 15.728 18.452 1.00 47.99 459 TYR A C 1
ATOM 1253 O O . TYR A 1 166 ? 11.975 15.709 19.669 1.00 54.48 459 TYR A O 1
ATOM 1262 N N . THR A 1 167 ? 12.729 15.974 17.548 1.00 50.87 460 THR A N 1
ATOM 1263 C CA . THR A 1 167 ? 13.949 16.715 17.803 1.00 53.82 460 THR A CA 1
ATOM 1264 C C . THR A 1 167 ? 13.753 17.990 16.998 1.00 56.24 460 THR A C 1
ATOM 1265 O O . THR A 1 167 ? 14.717 18.653 16.622 1.00 58.82 460 THR A O 1
ATOM 1269 N N . PHE A 1 168 ? 12.479 18.283 16.719 1.00 57.57 461 PHE A N 1
ATOM 1270 C CA . PHE A 1 168 ? 12.012 19.310 15.769 1.00 58.69 461 PHE A CA 1
ATOM 1271 C C . PHE A 1 168 ? 12.676 19.217 14.391 1.00 56.65 461 PHE A C 1
ATOM 1272 O O . PHE A 1 168 ? 12.012 18.935 13.388 1.00 54.24 461 PHE A O 1
ATOM 1274 N N . LYS A 1 179 ? 6.908 22.067 11.866 1.00 56.10 472 LYS A N 1
ATOM 1275 C CA . LYS A 1 179 ? 6.433 20.978 12.703 1.00 53.60 472 LYS A CA 1
ATOM 1276 C C . LYS A 1 179 ? 5.073 20.546 12.234 1.00 49.49 472 LYS A C 1
ATOM 1277 O O . LYS A 1 179 ? 4.829 19.375 11.933 1.00 39.56 472 LYS A O 1
ATOM 1283 N N . ASP A 1 180 ? 4.187 21.534 12.201 1.00 47.69 473 ASP A N 1
ATOM 1284 C CA . ASP A 1 180 ? 2.818 21.338 11.786 1.00 48.26 473 ASP A CA 1
ATOM 1285 C C . ASP A 1 180 ? 2.770 20.925 10.342 1.00 41.06 473 ASP A C 1
ATOM 1286 O O . ASP A 1 180 ? 1.932 20.128 9.953 1.00 36.92 473 ASP A O 1
ATOM 1291 N N . HIS A 1 181 ? 3.661 21.491 9.546 1.00 41.36 474 HIS A N 1
ATOM 1292 C CA . HIS A 1 181 ? 3.710 21.156 8.143 1.00 40.12 474 HIS A CA 1
ATOM 1293 C C . HIS A 1 181 ? 4.019 19.676 7.965 1.00 33.17 474 HIS A C 1
ATOM 1294 O O . HIS A 1 181 ? 3.390 18.990 7.161 1.00 30.79 474 HIS A O 1
ATOM 1301 N N . ILE A 1 182 ? 4.986 19.184 8.731 1.00 30.75 475 ILE A N 1
ATOM 1302 C CA . ILE A 1 182 ? 5.383 17.797 8.588 1.00 27.07 475 ILE A CA 1
ATOM 1303 C C . ILE A 1 182 ? 4.206 16.937 9.004 1.00 24.76 475 ILE A C 1
ATOM 1304 O O . ILE A 1 182 ? 3.888 15.954 8.345 1.00 22.53 475 ILE A O 1
ATOM 1309 N N . HIS A 1 183 ? 3.544 17.336 10.082 1.00 25.38 476 HIS A N 1
ATOM 1310 C CA . HIS A 1 183 ? 2.422 16.566 10.593 1.00 26.78 476 HIS A CA 1
ATOM 1311 C C . HIS A 1 183 ? 1.279 16.472 9.607 1.00 24.87 476 HIS A C 1
ATOM 1312 O O . HIS A 1 183 ? 0.574 15.466 9.567 1.00 22.36 476 HIS A O 1
ATOM 1319 N N . ARG A 1 184 ? 1.091 17.512 8.807 1.00 24.42 477 ARG A N 1
ATOM 1320 C CA . ARG A 1 184 ? 0.053 17.454 7.795 1.00 24.17 477 ARG A CA 1
ATOM 1321 C C . ARG A 1 184 ? 0.406 16.492 6.681 1.00 23.23 477 ARG A C 1
ATOM 1322 O O . ARG A 1 184 ? -0.469 15.783 6.190 1.00 22.11 477 ARG A O 1
ATOM 1330 N N . VAL A 1 185 ? 1.673 16.450 6.282 1.00 22.19 478 VAL A N 1
ATOM 1331 C CA . VAL A 1 185 ? 2.071 15.487 5.266 1.00 21.26 478 VAL A CA 1
ATOM 1332 C C . VAL A 1 185 ? 1.959 14.078 5.836 1.00 17.16 478 VAL A C 1
ATOM 1333 O O . VAL A 1 185 ? 1.486 13.169 5.156 1.00 18.26 478 VAL A O 1
ATOM 1337 N N . LEU A 1 186 ? 2.376 13.893 7.085 1.00 16.08 479 LEU A N 1
ATOM 1338 C CA . LEU A 1 186 ? 2.242 12.585 7.717 1.00 16.30 479 LEU A CA 1
ATOM 1339 C C . LEU A 1 186 ? 0.775 12.131 7.735 1.00 15.63 479 LEU A C 1
ATOM 1340 O O . LEU A 1 186 ? 0.484 10.966 7.462 1.00 15.60 479 LEU A O 1
ATOM 1345 N N . ASP A 1 187 ? -0.148 13.045 8.037 1.00 17.86 480 ASP A N 1
ATOM 1346 C CA . ASP A 1 187 ? -1.577 12.718 8.010 1.00 16.58 480 ASP A CA 1
ATOM 1347 C C . ASP A 1 187 ? -2.042 12.315 6.616 1.00 15.14 480 ASP A C 1
ATOM 1348 O O . ASP A 1 187 ? -2.909 11.456 6.459 1.00 16.28 480 ASP A O 1
ATOM 1353 N N . LYS A 1 188 ? -1.474 12.956 5.604 1.00 15.15 481 LYS A N 1
ATOM 1354 C CA . LYS A 1 188 ? -1.848 12.657 4.232 1.00 17.47 481 LYS A CA 1
ATOM 1355 C C . LYS A 1 188 ? -1.378 11.255 3.854 1.00 17.27 481 LYS A C 1
ATOM 1356 O O . LYS A 1 188 ? -2.070 10.532 3.131 1.00 16.18 481 LYS A O 1
ATOM 1362 N N . ILE A 1 189 ? -0.211 10.858 4.351 1.00 14.77 482 ILE A N 1
ATOM 1363 C CA . ILE A 1 189 ? 0.267 9.508 4.079 1.00 14.49 482 ILE A CA 1
ATOM 1364 C C . ILE A 1 189 ? -0.620 8.481 4.795 1.00 13.93 482 ILE A C 1
ATOM 1365 O O . ILE A 1 189 ? -0.892 7.412 4.250 1.00 16.86 482 ILE A O 1
ATOM 1370 N N . THR A 1 190 ? -1.091 8.810 5.997 1.00 12.94 483 THR A N 1
ATOM 1371 C CA . THR A 1 190 ? -2.055 7.951 6.680 1.00 15.29 483 THR A CA 1
ATOM 1372 C C . THR A 1 190 ? -3.312 7.780 5.831 1.00 16.34 483 THR A C 1
ATOM 1373 O O . THR A 1 190 ? -3.776 6.655 5.628 1.00 15.31 483 THR A O 1
ATOM 1377 N N . ASP A 1 191 ? -3.855 8.891 5.329 1.00 14.74 484 ASP A N 1
ATOM 1378 C CA . ASP A 1 191 ? -5.030 8.830 4.454 1.00 17.93 484 ASP A CA 1
ATOM 1379 C C . ASP A 1 191 ? -4.765 7.904 3.274 1.00 16.46 484 ASP A C 1
ATOM 1380 O O . ASP A 1 191 ? -5.629 7.135 2.852 1.00 18.65 484 ASP A O 1
ATOM 1385 N N . THR A 1 192 ? -3.550 7.998 2.746 1.00 15.80 485 THR A N 1
ATOM 1386 C CA . THR A 1 192 ? -3.143 7.237 1.575 1.00 16.04 485 THR A CA 1
ATOM 1387 C C . THR A 1 192 ? -3.052 5.736 1.885 1.00 16.86 485 THR A C 1
ATOM 1388 O O . THR A 1 192 ? -3.506 4.911 1.093 1.00 16.29 485 THR A O 1
ATOM 1392 N N . LEU A 1 193 ? -2.497 5.379 3.041 1.00 15.83 486 LEU A N 1
ATOM 1393 C CA . LEU A 1 193 ? -2.458 3.973 3.446 1.00 14.31 486 LEU A CA 1
ATOM 1394 C C . LEU A 1 193 ? -3.858 3.382 3.563 1.00 17.01 486 LEU A C 1
ATOM 1395 O O . LEU A 1 193 ? -4.113 2.280 3.069 1.00 15.78 486 LEU A O 1
ATOM 1400 N N . ILE A 1 194 ? -4.761 4.113 4.217 1.00 15.94 487 ILE A N 1
ATOM 1401 C CA . ILE A 1 194 ? -6.143 3.656 4.378 1.00 13.92 487 ILE A CA 1
ATOM 1402 C C . ILE A 1 194 ? -6.820 3.500 3.017 1.00 16.68 487 ILE A C 1
ATOM 1403 O O . ILE A 1 194 ? -7.519 2.520 2.766 1.00 17.30 487 ILE A O 1
ATOM 1408 N N . HIS A 1 195 ? -6.588 4.465 2.136 1.00 17.87 488 HIS A N 1
ATOM 1409 C CA . HIS A 1 195 ? -7.116 4.426 0.777 1.00 18.72 488 HIS A CA 1
ATOM 1410 C C . HIS A 1 195 ? -6.657 3.169 0.028 1.00 17.08 488 HIS A C 1
ATOM 1411 O O . HIS A 1 195 ? -7.458 2.497 -0.625 1.00 22.72 488 HIS A O 1
ATOM 1418 N N . LEU A 1 196 ? -5.368 2.854 0.135 1.00 16.24 489 LEU A N 1
ATOM 1419 C CA . LEU A 1 196 ? -4.809 1.650 -0.474 1.00 16.80 489 LEU A CA 1
ATOM 1420 C C . LEU A 1 196 ? -5.489 0.390 0.046 1.00 17.48 489 LEU A C 1
ATOM 1421 O O . LEU A 1 196 ? -5.832 -0.508 -0.721 1.00 19.89 489 LEU A O 1
ATOM 1426 N N . MET A 1 197 ? -5.675 0.325 1.357 1.00 16.11 490 MET A N 1
ATOM 1427 C CA . MET A 1 197 ? -6.284 -0.849 1.962 1.00 14.71 490 MET A CA 1
ATOM 1428 C C . MET A 1 197 ? -7.746 -0.986 1.567 1.00 18.92 490 MET A C 1
ATOM 1429 O O . MET A 1 197 ? -8.217 -2.085 1.280 1.00 20.21 490 MET A O 1
ATOM 1434 N N . ALA A 1 198 ? -8.458 0.136 1.543 1.00 18.21 491 ALA A N 1
ATOM 1435 C CA . ALA A 1 198 ? -9.850 0.149 1.117 1.00 19.37 491 ALA A CA 1
ATOM 1436 C C . ALA A 1 198 ? -9.971 -0.326 -0.328 1.00 21.20 491 ALA A C 1
ATOM 1437 O O . ALA A 1 198 ? -10.814 -1.159 -0.663 1.00 23.78 491 ALA A O 1
ATOM 1439 N N . LYS A 1 199 ? -9.104 0.211 -1.177 1.00 21.50 492 LYS A N 1
ATOM 1440 C CA . LYS A 1 199 ? -9.089 -0.119 -2.591 1.00 23.75 492 LYS A CA 1
ATOM 1441 C C . LYS A 1 199 ? -8.796 -1.610 -2.780 1.00 25.03 492 LYS A C 1
ATOM 1442 O O . LYS A 1 199 ? -9.276 -2.236 -3.727 1.00 28.48 492 LYS A O 1
ATOM 1448 N N . ALA A 1 200 ? -8.032 -2.175 -1.848 1.00 22.28 493 ALA A N 1
ATOM 1449 C CA . ALA A 1 200 ? -7.675 -3.593 -1.878 1.00 24.47 493 ALA A CA 1
ATOM 1450 C C . ALA A 1 200 ? -8.773 -4.490 -1.300 1.00 27.08 493 ALA A C 1
ATOM 1451 O O . ALA A 1 200 ? -8.631 -5.713 -1.265 1.00 31.10 493 ALA A O 1
ATOM 1453 N N . GLY A 1 201 ? -9.856 -3.883 -0.825 1.00 24.84 494 GLY A N 1
ATOM 1454 C CA . GLY A 1 201 ? -11.008 -4.645 -0.376 1.00 24.73 494 GLY A CA 1
ATOM 1455 C C . GLY A 1 201 ? -11.071 -4.978 1.103 1.00 23.13 494 GLY A C 1
ATOM 1456 O O . GLY A 1 201 ? -11.932 -5.750 1.529 1.00 23.07 494 GLY A O 1
ATOM 1457 N N . LEU A 1 202 ? -10.174 -4.402 1.898 1.00 18.12 495 LEU A N 1
ATOM 1458 C CA . LEU A 1 202 ? -10.194 -4.650 3.335 1.00 17.23 495 LEU A CA 1
ATOM 1459 C C . LEU A 1 202 ? -11.434 -4.032 3.961 1.00 19.01 495 LEU A C 1
ATOM 1460 O O . LEU A 1 202 ? -11.871 -2.957 3.550 1.00 18.61 495 LEU A O 1
ATOM 1465 N N . THR A 1 203 ? -12.005 -4.719 4.946 1.00 15.64 496 THR A N 1
ATOM 1466 C CA . THR A 1 203 ? -13.129 -4.163 5.691 1.00 15.33 496 THR A CA 1
ATOM 1467 C C . THR A 1 203 ? -12.654 -2.964 6.505 1.00 14.13 496 THR A C 1
ATOM 1468 O O . THR A 1 203 ? -11.456 -2.774 6.722 1.00 13.72 496 THR A O 1
ATOM 1472 N N . LEU A 1 204 ? -13.602 -2.154 6.955 1.00 16.72 497 LEU A N 1
ATOM 1473 C CA . LEU A 1 204 ? -13.279 -0.980 7.747 1.00 14.82 497 LEU A CA 1
ATOM 1474 C C . LEU A 1 204 ? -12.453 -1.335 8.980 1.00 14.08 497 LEU A C 1
ATOM 1475 O O . LEU A 1 204 ? -11.480 -0.648 9.299 1.00 14.23 497 LEU A O 1
ATOM 1480 N N A GLN A 1 205 ? -12.835 -2.401 9.682 0.58 15.26 498 GLN A N 1
ATOM 1481 N N B GLN A 1 205 ? -12.832 -2.416 9.650 0.42 15.05 498 GLN A N 1
ATOM 1482 C CA A GLN A 1 205 ? -12.068 -2.844 10.846 0.58 13.92 498 GLN A CA 1
ATOM 1483 C CA B GLN A 1 205 ? -12.102 -2.844 10.828 0.42 13.80 498 GLN A CA 1
ATOM 1484 C C A GLN A 1 205 ? -10.694 -3.336 10.426 0.58 14.05 498 GLN A C 1
ATOM 1485 C C B GLN A 1 205 ? -10.714 -3.337 10.425 0.42 13.84 498 GLN A C 1
ATOM 1486 O O A GLN A 1 205 ? -9.698 -3.068 11.099 0.58 12.51 498 GLN A O 1
ATOM 1487 O O B GLN A 1 205 ? -9.724 -3.050 11.098 0.42 12.47 498 GLN A O 1
ATOM 1498 N N . GLN A 1 206 ? -10.640 -4.059 9.312 1.00 13.57 499 GLN A N 1
ATOM 1499 C CA . GLN A 1 206 ? -9.361 -4.563 8.822 1.00 14.90 499 GLN A CA 1
ATOM 1500 C C . GLN A 1 206 ? -8.418 -3.430 8.485 1.00 14.74 499 GLN A C 1
ATOM 1501 O O . GLN A 1 206 ? -7.206 -3.562 8.640 1.00 14.61 499 GLN A O 1
ATOM 1507 N N . GLN A 1 207 ? -8.976 -2.317 8.027 1.00 13.53 500 GLN A N 1
ATOM 1508 C CA . GLN A 1 207 ? -8.161 -1.175 7.655 1.00 13.93 500 GLN A CA 1
ATOM 1509 C C . GLN A 1 207 ? -7.422 -0.614 8.867 1.00 12.05 500 GLN A C 1
ATOM 1510 O O . GLN A 1 207 ? -6.205 -0.397 8.799 1.00 11.77 500 GLN A O 1
ATOM 1516 N N . HIS A 1 208 ? -8.124 -0.384 9.980 1.00 10.87 501 HIS A N 1
ATOM 1517 C CA . HIS A 1 208 ? -7.415 0.199 11.113 1.00 11.92 501 HIS A CA 1
ATOM 1518 C C . HIS A 1 208 ? -6.513 -0.840 11.780 1.00 12.98 501 HIS A C 1
ATOM 1519 O O . HIS A 1 208 ? -5.450 -0.483 12.294 1.00 11.81 501 HIS A O 1
ATOM 1526 N N . GLN A 1 209 ? -6.886 -2.116 11.729 1.00 11.70 502 GLN A N 1
ATOM 1527 C CA . GLN A 1 209 ? -6.008 -3.143 12.291 1.00 12.12 502 GLN A CA 1
ATOM 1528 C C . GLN A 1 209 ? -4.705 -3.243 11.514 1.00 11.49 502 GLN A C 1
ATOM 1529 O O . GLN A 1 209 ? -3.634 -3.354 12.113 1.00 12.40 502 GLN A O 1
ATOM 1535 N N . ARG A 1 210 ? -4.782 -3.181 10.189 1.00 11.28 503 ARG A N 1
ATOM 1536 C CA . ARG A 1 210 ? -3.571 -3.301 9.388 1.00 9.92 503 ARG A CA 1
ATOM 1537 C C . ARG A 1 210 ? -2.718 -2.041 9.471 1.00 11.86 503 ARG A C 1
ATOM 1538 O O . ARG A 1 210 ? -1.489 -2.125 9.508 1.00 12.28 503 ARG A O 1
ATOM 1546 N N . LEU A 1 211 ? -3.365 -0.877 9.498 1.00 11.23 504 LEU A N 1
ATOM 1547 C CA . LEU A 1 211 ? -2.643 0.373 9.702 1.00 12.03 504 LEU A CA 1
ATOM 1548 C C . LEU A 1 211 ? -1.771 0.258 10.943 1.00 11.45 504 LEU A C 1
ATOM 1549 O O . LEU A 1 211 ? -0.577 0.560 10.906 1.00 9.22 504 LEU A O 1
ATOM 1554 N N . ALA A 1 212 ? -2.365 -0.217 12.034 1.00 12.27 505 ALA A N 1
ATOM 1555 C CA . ALA A 1 212 ? -1.629 -0.365 13.286 1.00 10.75 505 ALA A CA 1
ATOM 1556 C C . ALA A 1 212 ? -0.498 -1.386 13.167 1.00 11.34 505 ALA A C 1
ATOM 1557 O O . ALA A 1 212 ? 0.607 -1.129 13.635 1.00 10.82 505 ALA A O 1
ATOM 1559 N N . GLN A 1 213 ? -0.765 -2.532 12.546 1.00 11.19 506 GLN A N 1
ATOM 1560 C CA . GLN A 1 213 ? 0.266 -3.557 12.372 1.00 11.34 506 GLN A CA 1
ATOM 1561 C C . GLN A 1 213 ? 1.465 -3.004 11.603 1.00 11.99 506 GLN A C 1
ATOM 1562 O O . GLN A 1 213 ? 2.621 -3.250 11.971 1.00 11.25 506 GLN A O 1
ATOM 1568 N N . LEU A 1 214 ? 1.196 -2.249 10.540 1.00 11.12 507 LEU A N 1
ATOM 1569 C CA . LEU A 1 214 ? 2.274 -1.675 9.738 1.00 11.17 507 LEU A CA 1
ATOM 1570 C C . LEU A 1 214 ? 3.073 -0.654 10.532 1.00 11.82 507 LEU A C 1
ATOM 1571 O O . LEU A 1 214 ? 4.304 -0.653 10.497 1.00 12.18 507 LEU A O 1
ATOM 1576 N N . LEU A 1 215 ? 2.381 0.213 11.261 1.00 8.93 508 LEU A N 1
ATOM 1577 C CA . LEU A 1 215 ? 3.083 1.280 11.965 1.00 10.04 508 LEU A CA 1
ATOM 1578 C C . LEU A 1 215 ? 3.877 0.752 13.159 1.00 10.71 508 LEU A C 1
ATOM 1579 O O . LEU A 1 215 ? 4.915 1.312 13.510 1.00 10.97 508 LEU A O 1
ATOM 1584 N N . LEU A 1 216 ? 3.413 -0.330 13.772 1.00 9.97 509 LEU A N 1
ATOM 1585 C CA . LEU A 1 216 ? 4.157 -0.916 14.882 1.00 9.95 509 LEU A CA 1
ATOM 1586 C C . LEU A 1 216 ? 5.482 -1.511 14.420 1.00 11.63 509 LEU A C 1
ATOM 1587 O O . LEU A 1 216 ? 6.424 -1.613 15.205 1.00 10.49 509 LEU A O 1
ATOM 1592 N N . ILE A 1 217 ? 5.570 -1.897 13.152 1.00 11.21 510 ILE A N 1
ATOM 1593 C CA . ILE A 1 217 ? 6.832 -2.428 12.655 1.00 11.02 510 ILE A CA 1
ATOM 1594 C C . ILE A 1 217 ? 7.866 -1.317 12.607 1.00 10.00 510 ILE A C 1
ATOM 1595 O O . ILE A 1 217 ? 9.061 -1.573 12.751 1.00 9.40 510 ILE A O 1
ATOM 1600 N N . LEU A 1 218 ? 7.414 -0.076 12.496 1.00 10.46 511 LEU A N 1
ATOM 1601 C CA . LEU A 1 218 ? 8.357 1.029 12.532 1.00 11.66 511 LEU A CA 1
ATOM 1602 C C . LEU A 1 218 ? 9.094 1.130 13.877 1.00 9.10 511 LEU A C 1
ATOM 1603 O O . LEU A 1 218 ? 10.215 1.635 13.913 1.00 10.84 511 LEU A O 1
ATOM 1608 N N . SER A 1 219 ? 8.494 0.659 14.972 1.00 8.78 512 SER A N 1
ATOM 1609 C CA A SER A 1 219 ? 9.151 0.576 16.281 0.52 10.55 512 SER A CA 1
ATOM 1610 C CA B SER A 1 219 ? 9.231 0.682 16.227 0.48 10.41 512 SER A CA 1
ATOM 1611 C C . SER A 1 219 ? 10.348 -0.355 16.202 1.00 11.49 512 SER A C 1
ATOM 1612 O O . SER A 1 219 ? 11.432 -0.092 16.729 1.00 8.82 512 SER A O 1
ATOM 1617 N N . HIS A 1 220 ? 10.113 -1.491 15.564 1.00 8.87 513 HIS A N 1
ATOM 1618 C CA . HIS A 1 220 ? 11.164 -2.474 15.368 1.00 9.23 513 HIS A CA 1
ATOM 1619 C C . HIS A 1 220 ? 12.265 -1.982 14.459 1.00 10.17 513 HIS A C 1
ATOM 1620 O O . HIS A 1 220 ? 13.424 -2.293 14.675 1.00 9.69 513 HIS A O 1
ATOM 1627 N N . ILE A 1 221 ? 11.900 -1.227 13.429 1.00 8.40 514 ILE A N 1
ATOM 1628 C CA . ILE A 1 221 ? 12.910 -0.708 12.518 1.00 8.14 514 ILE A CA 1
ATOM 1629 C C . ILE A 1 221 ? 13.768 0.331 13.236 1.00 8.73 514 ILE A C 1
ATOM 1630 O O . ILE A 1 221 ? 14.986 0.380 13.040 1.00 9.35 514 ILE A O 1
ATOM 1635 N N . ARG A 1 222 ? 13.149 1.128 14.106 1.00 9.22 515 ARG A N 1
ATOM 1636 C CA . ARG A 1 222 ? 13.919 2.063 14.919 1.00 8.04 515 ARG A CA 1
ATOM 1637 C C . ARG A 1 222 ? 14.912 1.326 15.801 1.00 10.68 515 ARG A C 1
ATOM 1638 O O . ARG A 1 222 ? 16.076 1.715 15.907 1.00 10.04 515 ARG A O 1
ATOM 1646 N N . HIS A 1 223 ? 14.441 0.263 16.439 1.00 8.96 516 HIS A N 1
ATOM 1647 C CA . HIS A 1 223 ? 15.276 -0.537 17.312 1.00 8.19 516 HIS A CA 1
ATOM 1648 C C . HIS A 1 223 ? 16.482 -1.091 16.561 1.00 10.40 516 HIS A C 1
ATOM 1649 O O . HIS A 1 223 ? 17.619 -1.015 17.044 1.00 9.22 516 HIS A O 1
ATOM 1656 N N . MET A 1 224 ? 16.230 -1.639 15.374 1.00 9.71 517 MET A N 1
ATOM 1657 C CA . MET A 1 224 ? 17.295 -2.211 14.554 1.00 8.61 517 MET A CA 1
ATOM 1658 C C . MET A 1 224 ? 18.303 -1.152 14.137 1.00 9.65 517 MET A C 1
ATOM 1659 O O . MET A 1 224 ? 19.514 -1.389 14.156 1.00 8.89 517 MET A O 1
ATOM 1664 N N . SER A 1 225 ? 17.808 0.027 13.777 1.00 7.64 518 SER A N 1
ATOM 1665 C CA . SER A 1 225 ? 18.700 1.118 13.408 1.00 8.91 518 SER A CA 1
ATOM 1666 C C . SER A 1 225 ? 19.593 1.529 14.578 1.00 10.10 518 SER A C 1
ATOM 1667 O O . SER A 1 225 ? 20.789 1.769 14.406 1.00 9.70 518 SER A O 1
ATOM 1670 N N . ASN A 1 226 ? 19.022 1.615 15.772 1.00 10.33 519 ASN A N 1
ATOM 1671 C CA . ASN A 1 226 ? 19.834 1.968 16.925 1.00 8.52 519 ASN A CA 1
ATOM 1672 C C . ASN A 1 226 ? 20.909 0.927 17.208 1.00 8.83 519 ASN A C 1
ATOM 1673 O O . ASN A 1 226 ? 22.044 1.277 17.517 1.00 11.32 519 ASN A O 1
ATOM 1678 N N . LYS A 1 227 ? 20.569 -0.348 17.076 1.00 11.17 520 LYS A N 1
ATOM 1679 C CA . LYS A 1 227 ? 21.562 -1.390 17.282 1.00 12.11 520 LYS A CA 1
ATOM 1680 C C . LYS A 1 227 ? 22.609 -1.361 16.174 1.00 11.18 520 LYS A C 1
ATOM 1681 O O . LYS A 1 227 ? 23.801 -1.551 16.434 1.00 11.34 520 LYS A O 1
ATOM 1687 N N . GLY A 1 228 ? 22.160 -1.118 14.946 1.00 10.50 521 GLY A N 1
ATOM 1688 C CA . GLY A 1 228 ? 23.061 -1.042 13.810 1.00 9.64 521 GLY A CA 1
ATOM 1689 C C . GLY A 1 228 ? 24.013 0.132 13.923 1.00 11.96 521 GLY A C 1
ATOM 1690 O O . GLY A 1 228 ? 25.167 0.043 13.509 1.00 10.82 521 GLY A O 1
ATOM 1691 N N . MET A 1 229 ? 23.527 1.242 14.471 1.00 9.71 522 MET A N 1
ATOM 1692 C CA . MET A 1 229 ? 24.343 2.438 14.614 1.00 12.44 522 MET A CA 1
ATOM 1693 C C . MET A 1 229 ? 25.448 2.194 15.632 1.00 11.71 522 MET A C 1
ATOM 1694 O O . MET A 1 229 ? 26.601 2.583 15.425 1.00 11.97 522 MET A O 1
ATOM 1699 N N . GLU A 1 230 ? 25.105 1.546 16.726 1.00 30.00 523 GLU A N 1
ATOM 1700 C CA . GLU A 1 230 ? 26.095 1.192 17.714 1.00 30.00 523 GLU A CA 1
ATOM 1701 C C . GLU A 1 230 ? 27.106 0.221 17.163 1.00 30.00 523 GLU A C 1
ATOM 1702 O O . GLU A 1 230 ? 28.247 0.328 17.470 1.00 30.00 523 GLU A O 1
ATOM 1708 N N . HIS A 1 231 ? 26.649 -0.712 16.352 1.00 12.57 524 HIS A N 1
ATOM 1709 C CA . HIS A 1 231 ? 27.555 -1.661 15.725 1.00 11.42 524 HIS A CA 1
ATOM 1710 C C . HIS A 1 231 ? 28.536 -0.961 14.791 1.00 11.56 524 HIS A C 1
ATOM 1711 O O . HIS A 1 231 ? 29.749 -1.189 14.864 1.00 10.49 524 HIS A O 1
ATOM 1718 N N . LEU A 1 232 ? 28.009 -0.107 13.916 1.00 11.39 525 LEU A N 1
ATOM 1719 C CA . LEU A 1 232 ? 28.852 0.629 12.976 1.00 11.78 525 LEU A CA 1
ATOM 1720 C C . LEU A 1 232 ? 29.883 1.471 13.716 1.00 13.28 525 LEU A C 1
ATOM 1721 O O . LEU A 1 232 ? 31.048 1.532 13.321 1.00 10.77 525 LEU A O 1
ATOM 1726 N N . TYR A 1 233 ? 29.451 2.110 14.796 1.00 11.27 526 TYR A N 1
ATOM 1727 C CA . TYR A 1 233 ? 30.349 2.916 15.610 1.00 11.76 526 TYR A CA 1
ATOM 1728 C C . TYR A 1 233 ? 31.489 2.064 16.174 1.00 12.14 526 TYR A C 1
ATOM 1729 O O . TYR A 1 233 ? 32.644 2.496 16.190 1.00 14.07 526 TYR A O 1
ATOM 1738 N N A SER A 1 234 ? 31.173 0.850 16.615 0.37 12.90 527 SER A N 1
ATOM 1739 N N B SER A 1 234 ? 31.159 0.859 16.629 0.63 12.69 527 SER A N 1
ATOM 1740 C CA A SER A 1 234 ? 32.200 -0.027 17.168 0.37 14.56 527 SER A CA 1
ATOM 1741 C CA B SER A 1 234 ? 32.165 -0.064 17.144 0.63 14.65 527 SER A CA 1
ATOM 1742 C C A SER A 1 234 ? 33.195 -0.453 16.084 0.37 14.10 527 SER A C 1
ATOM 1743 C C B SER A 1 234 ? 33.191 -0.409 16.074 0.63 14.04 527 SER A C 1
ATOM 1744 O O A SER A 1 234 ? 34.395 -0.557 16.347 0.37 14.97 527 SER A O 1
ATOM 1745 O O B SER A 1 234 ? 34.397 -0.434 16.336 0.63 15.00 527 SER A O 1
ATOM 1750 N N . MET A 1 235 ? 32.702 -0.680 14.869 1.00 12.51 528 MET A N 1
ATOM 1751 C CA . MET A 1 235 ? 33.572 -1.022 13.745 1.00 13.68 528 MET A CA 1
ATOM 1752 C C . MET A 1 235 ? 34.518 0.127 13.419 1.00 13.47 528 MET A C 1
ATOM 1753 O O . MET A 1 235 ? 35.717 -0.073 13.201 1.00 14.18 528 MET A O 1
ATOM 1758 N N . LYS A 1 236 ? 33.973 1.335 13.377 1.00 11.97 529 LYS A N 1
ATOM 1759 C CA . LYS A 1 236 ? 34.791 2.527 13.165 1.00 13.97 529 LYS A CA 1
ATOM 1760 C C . LYS A 1 236 ? 35.918 2.629 14.189 1.00 18.58 529 LYS A C 1
ATOM 1761 O O . LYS A 1 236 ? 37.105 2.817 13.845 1.00 15.79 529 LYS A O 1
ATOM 1775 N N . LYS A 1 238 ? 37.207 0.583 16.142 1.00 13.97 531 LYS A N 1
ATOM 1776 C CA . LYS A 1 238 ? 38.192 -0.499 16.110 1.00 16.81 531 LYS A CA 1
ATOM 1777 C C . LYS A 1 238 ? 39.024 -0.486 14.828 1.00 15.74 531 LYS A C 1
ATOM 1778 O O . LYS A 1 238 ? 39.822 -1.391 14.590 1.00 14.69 531 LYS A O 1
ATOM 1784 N N . ASN A 1 239 ? 38.838 0.545 14.010 1.00 14.83 532 ASN A N 1
ATOM 1785 C CA . ASN A 1 239 ? 39.547 0.662 12.733 1.00 14.06 532 ASN A CA 1
ATOM 1786 C C . ASN A 1 239 ? 39.382 -0.575 11.847 1.00 18.36 532 ASN A C 1
ATOM 1787 O O . ASN A 1 239 ? 40.306 -0.971 11.137 1.00 15.43 532 ASN A O 1
ATOM 1792 N N . VAL A 1 240 ? 38.198 -1.179 11.891 1.00 15.42 533 VAL A N 1
ATOM 1793 C CA . VAL A 1 240 ? 37.887 -2.321 11.037 1.00 13.05 533 VAL A CA 1
ATOM 1794 C C . VAL A 1 240 ? 37.747 -1.888 9.578 1.00 14.89 533 VAL A C 1
ATOM 1795 O O . VAL A 1 240 ? 38.222 -2.572 8.674 1.00 15.20 533 VAL A O 1
ATOM 1799 N N . VAL A 1 241 ? 37.089 -0.753 9.365 1.00 17.13 534 VAL A N 1
ATOM 1800 C CA . VAL A 1 241 ? 36.855 -0.199 8.033 1.00 20.88 534 VAL A CA 1
ATOM 1801 C C . VAL A 1 241 ? 36.973 1.297 8.024 1.00 17.76 534 VAL A C 1
ATOM 1802 O O . VAL A 1 241 ? 36.527 1.952 8.954 1.00 15.47 534 VAL A O 1
ATOM 1806 N N . PRO A 1 242 ? 37.520 1.840 6.939 1.00 21.54 535 PRO A N 1
ATOM 1807 C CA . PRO A 1 242 ? 37.487 3.273 6.679 1.00 21.87 535 PRO A CA 1
ATOM 1808 C C . PRO A 1 242 ? 36.089 3.659 6.233 1.00 22.49 535 PRO A C 1
ATOM 1809 O O . PRO A 1 242 ? 35.487 2.953 5.426 1.00 25.28 535 PRO A O 1
ATOM 1813 N N . LEU A 1 243 ? 35.562 4.740 6.787 1.00 19.08 536 LEU A N 1
ATOM 1814 C CA . LEU A 1 243 ? 34.241 5.207 6.410 1.00 16.15 536 LEU A CA 1
ATOM 1815 C C . LEU A 1 243 ? 34.357 6.493 5.605 1.00 16.33 536 LEU A C 1
ATOM 1816 O O . LEU A 1 243 ? 35.244 7.313 5.853 1.00 20.53 536 LEU A O 1
ATOM 1821 N N . SER A 1 244 ? 33.467 6.658 4.632 1.00 16.36 537 SER A N 1
ATOM 1822 C CA . SER A 1 244 ? 33.399 7.888 3.849 1.00 17.00 537 SER A CA 1
ATOM 1823 C C . SER A 1 244 ? 33.081 9.078 4.746 1.00 16.19 537 SER A C 1
ATOM 1824 O O . SER A 1 244 ? 32.589 8.901 5.859 1.00 16.54 537 SER A O 1
ATOM 1827 N N . ASP A 1 245 ? 33.356 10.289 4.268 1.00 16.91 538 ASP A N 1
ATOM 1828 C CA . ASP A 1 245 ? 33.020 11.482 5.039 1.00 17.33 538 ASP A CA 1
ATOM 1829 C C . ASP A 1 245 ? 31.531 11.515 5.355 1.00 16.16 538 ASP A C 1
ATOM 1830 O O . ASP A 1 245 ? 31.127 11.879 6.458 1.00 17.09 538 ASP A O 1
ATOM 1835 N N . LEU A 1 246 ? 30.716 11.134 4.378 1.00 17.02 539 LEU A N 1
ATOM 1836 C CA . LEU A 1 246 ? 29.271 11.122 4.552 1.00 18.43 539 LEU A CA 1
ATOM 1837 C C . LEU A 1 246 ? 28.868 10.179 5.690 1.00 18.04 539 LEU A C 1
ATOM 1838 O O . LEU A 1 246 ? 28.144 10.576 6.601 1.00 19.09 539 LEU A O 1
ATOM 1843 N N . LEU A 1 247 ? 29.349 8.940 5.656 1.00 16.23 540 LEU A N 1
ATOM 1844 C CA . LEU A 1 247 ? 28.999 7.992 6.714 1.00 14.86 540 LEU A CA 1
ATOM 1845 C C . LEU A 1 247 ? 29.547 8.428 8.068 1.00 15.54 540 LEU A C 1
ATOM 1846 O O . LEU A 1 247 ? 28.876 8.281 9.090 1.00 17.63 540 LEU A O 1
ATOM 1851 N N . LEU A 1 248 ? 30.764 8.959 8.078 1.00 15.51 541 LEU A N 1
ATOM 1852 C CA . LEU A 1 248 ? 31.336 9.481 9.312 1.00 15.65 541 LEU A CA 1
ATOM 1853 C C . LEU A 1 248 ? 30.419 10.539 9.919 1.00 22.48 541 LEU A C 1
ATOM 1854 O O . LEU A 1 248 ? 30.176 10.546 11.126 1.00 19.96 541 LEU A O 1
ATOM 1859 N N . GLU A 1 249 ? 29.891 11.423 9.082 1.00 17.88 542 GLU A N 1
ATOM 1860 C CA . GLU A 1 249 ? 29.077 12.509 9.602 1.00 17.22 542 GLU A CA 1
ATOM 1861 C C . GLU A 1 249 ? 27.667 12.034 9.939 1.00 17.08 542 GLU A C 1
ATOM 1862 O O . GLU A 1 249 ? 27.057 12.531 10.886 1.00 19.18 542 GLU A O 1
ATOM 1868 N N . MET A 1 250 ? 27.156 11.054 9.197 1.00 17.11 543 MET A N 1
ATOM 1869 C CA . MET A 1 250 ? 25.851 10.479 9.531 1.00 19.15 543 MET A CA 1
ATOM 1870 C C . MET A 1 250 ? 25.930 9.781 10.858 1.00 24.74 543 MET A C 1
ATOM 1871 O O . MET A 1 250 ? 25.051 9.905 11.709 1.00 22.86 543 MET A O 1
ATOM 1876 N N . LEU A 1 251 ? 26.993 9.010 11.006 1.00 23.61 544 LEU A N 1
ATOM 1877 C CA . LEU A 1 251 ? 27.215 8.260 12.218 1.00 24.79 544 LEU A CA 1
ATOM 1878 C C . LEU A 1 251 ? 27.409 9.221 13.396 1.00 25.19 544 LEU A C 1
ATOM 1879 O O . LEU A 1 251 ? 26.860 9.007 14.477 1.00 24.28 544 LEU A O 1
ATOM 1884 N N . ASP A 1 252 ? 28.160 10.293 13.162 1.00 25.12 545 ASP A N 1
ATOM 1885 C CA . ASP A 1 252 ? 28.421 11.342 14.145 1.00 26.97 545 ASP A CA 1
ATOM 1886 C C . ASP A 1 252 ? 27.190 12.034 14.679 1.00 27.32 545 ASP A C 1
ATOM 1887 O O . ASP A 1 252 ? 27.177 12.516 15.806 1.00 26.09 545 ASP A O 1
ATOM 1892 N N . ALA A 1 253 ? 26.182 12.150 13.829 1.00 21.66 546 ALA A N 1
ATOM 1893 C CA . ALA A 1 253 ? 24.950 12.814 14.212 1.00 23.04 546 ALA A CA 1
ATOM 1894 C C . ALA A 1 253 ? 24.274 12.089 15.368 1.00 21.96 546 ALA A C 1
ATOM 1895 O O . ALA A 1 253 ? 23.423 12.654 16.055 1.00 23.74 546 ALA A O 1
ATOM 1897 N N . HIS A 1 254 ? 24.654 10.833 15.574 1.00 22.86 547 HIS A N 1
ATOM 1898 C CA . HIS A 1 254 ? 24.009 9.997 16.578 1.00 19.34 547 HIS A CA 1
ATOM 1899 C C . HIS A 1 254 ? 24.807 9.900 17.867 1.00 25.89 547 HIS A C 1
ATOM 1900 O O . HIS A 1 254 ? 24.228 9.694 18.931 1.00 27.66 547 HIS A O 1
ATOM 1907 N N . LEU B 1 15 ? -9.794 -10.410 24.902 1.00 50.55 308 LEU B N 1
ATOM 1908 C CA . LEU B 1 15 ? -10.102 -11.690 24.290 1.00 53.15 308 LEU B CA 1
ATOM 1909 C C . LEU B 1 15 ? -11.586 -11.680 23.877 1.00 55.79 308 LEU B C 1
ATOM 1910 O O . LEU B 1 15 ? -11.925 -11.487 22.708 1.00 56.64 308 LEU B O 1
ATOM 1915 N N . SER B 1 16 ? -12.465 -11.833 24.852 1.00 53.16 309 SER B N 1
ATOM 1916 C CA . SER B 1 16 ? -13.892 -11.735 24.632 1.00 53.14 309 SER B CA 1
ATOM 1917 C C . SER B 1 16 ? -14.375 -10.516 25.334 1.00 52.53 309 SER B C 1
ATOM 1918 O O . SER B 1 16 ? -15.527 -10.431 25.745 1.00 55.02 309 SER B O 1
ATOM 1921 N N . LEU B 1 17 ? -13.456 -9.595 25.537 1.00 48.89 310 LEU B N 1
ATOM 1922 C CA . LEU B 1 17 ? -13.801 -8.381 26.218 1.00 46.89 310 LEU B CA 1
ATOM 1923 C C . LEU B 1 17 ? -14.363 -7.433 25.194 1.00 42.73 310 LEU B C 1
ATOM 1924 O O . LEU B 1 17 ? -13.983 -7.471 24.026 1.00 41.20 310 LEU B O 1
ATOM 1929 N N . THR B 1 18 ? -15.281 -6.588 25.625 1.00 39.86 311 THR B N 1
ATOM 1930 C CA . THR B 1 18 ? -15.704 -5.494 24.783 1.00 38.36 311 THR B CA 1
ATOM 1931 C C . THR B 1 18 ? -14.705 -4.370 24.922 1.00 37.84 311 THR B C 1
ATOM 1932 O O . THR B 1 18 ? -13.950 -4.326 25.893 1.00 37.76 311 THR B O 1
ATOM 1936 N N . ALA B 1 19 ? -14.712 -3.455 23.962 1.00 37.86 312 ALA B N 1
ATOM 1937 C CA . ALA B 1 19 ? -13.883 -2.263 24.049 1.00 35.14 312 ALA B CA 1
ATOM 1938 C C . ALA B 1 19 ? -13.945 -1.610 25.434 1.00 30.99 312 ALA B C 1
ATOM 1939 O O . ALA B 1 19 ? -12.905 -1.334 26.028 1.00 27.85 312 ALA B O 1
ATOM 1941 N N . ASP B 1 20 ? -15.144 -1.368 25.959 1.00 31.95 313 ASP B N 1
ATOM 1942 C CA . ASP B 1 20 ? -15.243 -0.707 27.261 1.00 29.70 313 ASP B CA 1
ATOM 1943 C C . ASP B 1 20 ? -14.691 -1.599 28.349 1.00 29.96 313 ASP B C 1
ATOM 1944 O O . ASP B 1 20 ? -14.154 -1.122 29.344 1.00 30.09 313 ASP B O 1
ATOM 1949 N N . GLN B 1 21 ? -14.827 -2.903 28.160 1.00 33.28 314 GLN B N 1
ATOM 1950 C CA . GLN B 1 21 ? -14.325 -3.845 29.140 1.00 34.03 314 GLN B CA 1
ATOM 1951 C C . GLN B 1 21 ? -12.822 -3.846 29.188 1.00 30.87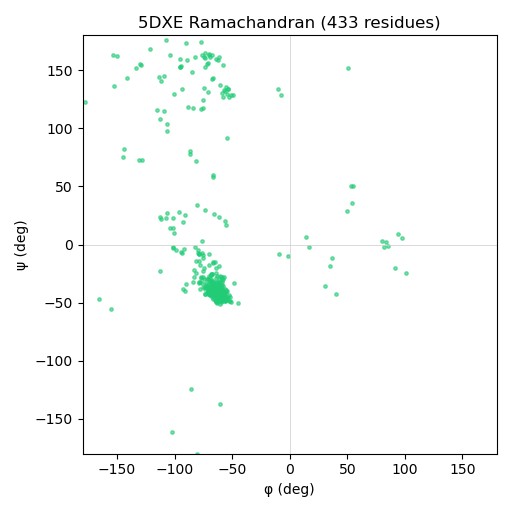 314 GLN B C 1
ATOM 1952 O O . GLN B 1 21 ? -12.216 -3.961 30.253 1.00 30.72 314 GLN B O 1
ATOM 1958 N N . MET B 1 22 ? -12.238 -3.725 28.005 1.00 30.38 315 MET B N 1
ATOM 1959 C CA . MET B 1 22 ? -10.802 -3.663 27.861 1.00 27.35 315 MET B CA 1
ATOM 1960 C C . MET B 1 22 ? -10.286 -2.389 28.521 1.00 24.57 315 MET B C 1
ATOM 1961 O O . MET B 1 22 ? -9.315 -2.437 29.263 1.00 24.66 315 MET B O 1
ATOM 1966 N N . VAL B 1 23 ? -10.948 -1.261 28.270 1.00 25.65 316 VAL B N 1
ATOM 1967 C CA . VAL B 1 23 ? -10.533 0.012 28.861 1.00 22.13 316 VAL B CA 1
ATOM 1968 C C . VAL B 1 23 ? -10.615 -0.016 30.389 1.00 21.80 316 VAL B C 1
ATOM 1969 O O . VAL B 1 23 ? -9.687 0.419 31.070 1.00 23.25 316 VAL B O 1
ATOM 1973 N N A SER B 1 24 ? -11.726 -0.525 30.914 0.64 27.21 317 SER B N 1
ATOM 1974 N N B SER B 1 24 ? -11.720 -0.523 30.931 0.36 27.10 317 SER B N 1
ATOM 1975 C CA A SER B 1 24 ? -11.905 -0.627 32.357 0.64 27.61 317 SER B CA 1
ATOM 1976 C CA B SER B 1 24 ? -11.865 -0.582 32.383 0.36 27.59 317 SER B CA 1
ATOM 1977 C C A SER B 1 24 ? -10.851 -1.540 32.975 0.64 27.43 317 SER B C 1
ATOM 1978 C C B SER B 1 24 ? -10.844 -1.546 32.992 0.36 27.42 317 SER B C 1
ATOM 1979 O O A SER B 1 24 ? -10.299 -1.234 34.030 0.64 27.13 317 SER B O 1
ATOM 1980 O O B SER B 1 24 ? -10.297 -1.273 34.058 0.36 27.14 317 SER B O 1
ATOM 1985 N N . ALA B 1 25 ? -10.566 -2.654 32.309 1.00 28.12 318 ALA B N 1
ATOM 1986 C CA . ALA B 1 25 ? -9.552 -3.596 32.786 1.00 27.65 318 ALA B CA 1
ATOM 1987 C C . ALA B 1 25 ? -8.166 -2.953 32.816 1.00 24.77 318 ALA B C 1
ATOM 1988 O O . ALA B 1 25 ? -7.425 -3.100 33.788 1.00 24.25 318 ALA B O 1
ATOM 1990 N N . LEU B 1 26 ? -7.816 -2.237 31.753 1.00 22.05 319 LEU B N 1
ATOM 1991 C CA . LEU B 1 26 ? -6.523 -1.566 31.709 1.00 18.19 319 LEU B CA 1
ATOM 1992 C C . LEU B 1 26 ? -6.452 -0.457 32.754 1.00 20.70 319 LEU B C 1
ATOM 1993 O O . LEU B 1 26 ? -5.432 -0.293 33.423 1.00 21.12 319 LEU B O 1
ATOM 1998 N N . LEU B 1 27 ? -7.537 0.295 32.907 1.00 21.76 320 LEU B N 1
ATOM 1999 C CA . LEU B 1 27 ? -7.570 1.336 33.922 1.00 20.56 320 LEU B CA 1
ATOM 2000 C C . LEU B 1 27 ? -7.430 0.732 35.320 1.00 22.27 320 LEU B C 1
ATOM 2001 O O . LEU B 1 27 ? -6.679 1.249 36.145 1.00 24.49 320 LEU B O 1
ATOM 2006 N N . ASP B 1 28 ? -8.141 -0.364 35.579 1.00 22.89 321 ASP B N 1
ATOM 2007 C CA . ASP B 1 28 ? -8.093 -1.011 36.892 1.00 25.45 321 ASP B CA 1
ATOM 2008 C C . ASP B 1 28 ? -6.685 -1.507 37.211 1.00 26.95 321 ASP B C 1
ATOM 2009 O O . ASP B 1 28 ? -6.258 -1.495 38.367 1.00 29.03 321 ASP B O 1
ATOM 2014 N N . ALA B 1 29 ? -5.971 -1.930 36.171 1.00 24.60 322 ALA B N 1
ATOM 2015 C CA . ALA B 1 29 ? -4.669 -2.577 36.316 1.00 22.67 322 ALA B CA 1
ATOM 2016 C C . ALA B 1 29 ? -3.522 -1.602 36.570 1.00 20.00 322 ALA B C 1
ATOM 2017 O O . ALA B 1 29 ? -2.403 -2.029 36.856 1.00 21.43 322 ALA B O 1
ATOM 2019 N N . GLU B 1 30 ? -3.796 -0.306 36.464 1.00 18.04 323 GLU B N 1
ATOM 2020 C CA . GLU B 1 30 ? -2.743 0.704 36.545 1.00 18.59 323 GLU B CA 1
ATOM 2021 C C . GLU B 1 30 ? -1.923 0.585 37.823 1.00 19.13 323 GLU B C 1
ATOM 2022 O O . GLU B 1 30 ? -2.475 0.398 38.906 1.00 22.45 323 GLU B O 1
ATOM 2028 N N . PRO B 1 31 ? -0.592 0.684 37.695 1.00 19.41 324 PRO B N 1
ATOM 2029 C CA . PRO B 1 31 ? 0.266 0.604 38.876 1.00 20.79 324 PRO B CA 1
ATOM 2030 C C . PRO B 1 31 ? 0.166 1.883 39.680 1.00 23.89 324 PRO B C 1
ATOM 2031 O O . PRO B 1 31 ? -0.324 2.889 39.167 1.00 22.13 324 PRO B O 1
ATOM 2035 N N . PRO B 1 32 ? 0.625 1.857 40.931 1.00 20.62 325 PRO B N 1
ATOM 2036 C CA . PRO B 1 32 ? 0.544 3.099 41.696 1.00 21.95 325 PRO B CA 1
ATOM 2037 C C . PRO B 1 32 ? 1.604 4.111 41.292 1.00 18.59 325 PRO B C 1
ATOM 2038 O O . PRO B 1 32 ? 2.595 3.777 40.640 1.00 21.83 325 PRO B O 1
ATOM 2042 N N . ILE B 1 33 ? 1.374 5.358 41.675 1.00 20.22 326 ILE B N 1
ATOM 2043 C CA . ILE B 1 33 ? 2.379 6.393 41.528 1.00 20.44 326 ILE B CA 1
ATOM 2044 C C . ILE B 1 33 ? 3.242 6.409 42.778 1.00 19.51 326 ILE B C 1
ATOM 2045 O O . ILE B 1 33 ? 2.751 6.648 43.881 1.00 22.44 326 ILE B O 1
ATOM 2050 N N . LEU B 1 34 ? 4.531 6.147 42.611 1.00 18.26 327 LEU B N 1
ATOM 2051 C CA . LEU B 1 34 ? 5.414 6.036 43.755 1.00 19.40 327 LEU B CA 1
ATOM 2052 C C . LEU B 1 34 ? 6.126 7.342 44.057 1.00 19.34 327 LEU B C 1
ATOM 2053 O O . LEU B 1 34 ? 6.239 8.218 43.201 1.00 24.00 327 LEU B O 1
ATOM 2058 N N . TYR B 1 35 ? 6.600 7.460 45.287 1.00 20.14 328 TYR B N 1
ATOM 2059 C CA . TYR B 1 35 ? 7.319 8.639 45.696 1.00 21.28 328 TYR B CA 1
ATOM 2060 C C . TYR B 1 35 ? 8.793 8.375 45.754 1.00 23.87 328 TYR B C 1
ATOM 2061 O O . TYR B 1 35 ? 9.250 7.233 45.821 1.00 20.96 328 TYR B O 1
ATOM 2070 N N . SER B 1 36 ? 9.520 9.475 45.772 1.00 23.57 329 SER B N 1
ATOM 2071 C CA . SER B 1 36 ? 10.937 9.489 46.003 1.00 23.04 329 SER B CA 1
ATOM 2072 C C . SER B 1 36 ? 11.218 9.926 47.441 1.00 29.37 329 SER B C 1
ATOM 2073 O O . SER B 1 36 ? 10.319 9.913 48.277 1.00 30.20 329 SER B O 1
ATOM 2076 N N . GLU B 1 37 ? 12.455 10.357 47.691 1.00 35.01 330 GLU B N 1
ATOM 2077 C CA . GLU B 1 37 ? 12.914 10.790 49.015 1.00 39.66 330 GLU B CA 1
ATOM 2078 C C . GLU B 1 37 ? 12.769 12.304 49.223 1.00 44.46 330 GLU B C 1
ATOM 2079 O O . GLU B 1 37 ? 13.160 13.091 48.363 1.00 46.82 330 GLU B O 1
ATOM 2081 N N . TYR B 1 38 ? 12.226 12.710 50.371 1.00 45.81 331 TYR B N 1
ATOM 2082 C CA . TYR B 1 38 ? 11.886 14.119 50.608 1.00 47.50 331 TYR B CA 1
ATOM 2083 C C . TYR B 1 38 ? 13.097 14.973 51.043 1.00 52.01 331 TYR B C 1
ATOM 2084 O O . TYR B 1 38 ? 14.123 14.472 51.515 1.00 52.15 331 TYR B O 1
ATOM 2093 N N . PHE B 1 44 ? 22.407 18.508 44.236 1.00 61.45 337 PHE B N 1
ATOM 2094 C CA . PHE B 1 44 ? 22.469 17.113 43.818 1.00 58.22 337 PHE B CA 1
ATOM 2095 C C . PHE B 1 44 ? 23.623 16.851 42.854 1.00 57.02 337 PHE B C 1
ATOM 2096 O O . PHE B 1 44 ? 23.723 17.476 41.797 1.00 59.98 337 PHE B O 1
ATOM 2098 N N . SER B 1 45 ? 24.492 15.921 43.237 1.00 53.08 338 SER B N 1
ATOM 2099 C CA . SER B 1 45 ? 25.569 15.456 42.374 1.00 52.12 338 SER B CA 1
ATOM 2100 C C . SER B 1 45 ? 25.050 14.428 41.380 1.00 49.35 338 SER B C 1
ATOM 2101 O O . SER B 1 45 ? 23.868 14.089 41.374 1.00 47.80 338 SER B O 1
ATOM 2104 N N . GLU B 1 46 ? 25.948 13.932 40.544 1.00 48.03 339 GLU B N 1
ATOM 2105 C CA . GLU B 1 46 ? 25.628 12.863 39.618 1.00 45.76 339 GLU B CA 1
ATOM 2106 C C . GLU B 1 46 ? 25.164 11.629 40.360 1.00 43.44 339 GLU B C 1
ATOM 2107 O O . GLU B 1 46 ? 24.162 11.000 40.012 1.00 40.03 339 GLU B O 1
ATOM 2113 N N . ALA B 1 47 ? 25.924 11.300 41.395 1.00 42.49 340 ALA B N 1
ATOM 2114 C CA . ALA B 1 47 ? 25.716 10.088 42.162 1.00 41.20 340 ALA B CA 1
ATOM 2115 C C . ALA B 1 47 ? 24.380 10.078 42.907 1.00 43.11 340 ALA B C 1
ATOM 2116 O O . ALA B 1 47 ? 23.732 9.035 42.986 1.00 41.06 340 ALA B O 1
ATOM 2118 N N . SER B 1 48 ? 23.956 11.218 43.448 1.00 41.17 341 SER B N 1
ATOM 2119 C CA . SER B 1 48 ? 22.700 11.240 44.197 1.00 39.72 341 SER B CA 1
ATOM 2120 C C . SER B 1 48 ? 21.476 11.260 43.272 1.00 34.67 341 SER B C 1
ATOM 2121 O O . SER B 1 48 ? 20.472 10.605 43.559 1.00 31.66 341 SER B O 1
ATOM 2124 N N . MET B 1 49 ? 21.549 11.992 42.162 1.00 32.19 342 MET B N 1
ATOM 2125 C CA . MET B 1 49 ? 20.419 12.017 41.234 1.00 29.91 342 MET B CA 1
ATOM 2126 C C . MET B 1 49 ? 20.233 10.651 40.574 1.00 27.49 342 MET B C 1
ATOM 2127 O O . MET B 1 49 ? 19.110 10.152 40.489 1.00 28.01 342 MET B O 1
ATOM 2132 N N . MET B 1 50 ? 21.323 10.039 40.115 1.00 29.28 343 MET B N 1
ATOM 2133 C CA . MET B 1 50 ? 21.234 8.696 39.538 1.00 28.11 343 MET B CA 1
ATOM 2134 C C . MET B 1 50 ? 20.745 7.704 40.585 1.00 28.82 343 MET B C 1
ATOM 2135 O O . MET B 1 50 ? 20.018 6.762 40.270 1.00 26.88 343 MET B O 1
ATOM 2140 N N . GLY B 1 51 ? 21.154 7.920 41.831 1.00 28.43 344 GLY B N 1
ATOM 2141 C CA . GLY B 1 51 ? 20.691 7.101 42.933 1.00 26.47 344 GLY B CA 1
ATOM 2142 C C . GLY B 1 51 ? 19.182 7.177 43.079 1.00 24.94 344 GLY B C 1
ATOM 2143 O O . GLY B 1 51 ? 18.512 6.147 43.165 1.00 23.96 344 GLY B O 1
ATOM 2144 N N . LEU B 1 52 ? 18.643 8.394 43.095 1.00 24.95 345 LEU B N 1
ATOM 2145 C CA . LEU B 1 52 ? 17.203 8.582 43.250 1.00 25.35 345 LEU B CA 1
ATOM 2146 C C . LEU B 1 52 ? 16.426 7.988 42.078 1.00 25.66 345 LEU B C 1
ATOM 2147 O O . LEU B 1 52 ? 15.426 7.293 42.273 1.00 21.96 345 LEU B O 1
ATOM 2152 N N . LEU B 1 53 ? 16.880 8.268 40.862 1.00 20.92 346 LEU B N 1
ATOM 2153 C CA . LEU B 1 53 ? 16.181 7.792 39.678 1.00 22.24 346 LEU B CA 1
ATOM 2154 C C . LEU B 1 53 ? 16.207 6.265 39.585 1.00 19.58 346 LEU B C 1
ATOM 2155 O O . LEU B 1 53 ? 15.199 5.650 39.241 1.00 17.29 346 LEU B O 1
ATOM 2160 N N . THR B 1 54 ? 17.347 5.649 39.894 1.00 21.45 347 THR B N 1
ATOM 2161 C CA . THR B 1 54 ? 17.453 4.195 39.759 1.00 22.21 347 THR B CA 1
ATOM 2162 C C . THR B 1 54 ? 16.738 3.481 40.907 1.00 22.73 347 THR B C 1
ATOM 2163 O O . THR B 1 54 ? 16.181 2.401 40.714 1.00 20.65 347 THR B O 1
ATOM 2167 N N . ASN B 1 55 ? 16.741 4.087 42.090 1.00 23.19 348 ASN B N 1
ATOM 2168 C CA . ASN B 1 55 ? 15.978 3.564 43.222 1.00 20.10 348 ASN B CA 1
ATOM 2169 C C . ASN B 1 55 ? 14.481 3.576 42.896 1.00 18.75 348 ASN B C 1
ATOM 2170 O O . ASN B 1 55 ? 13.763 2.615 43.175 1.00 19.85 348 ASN B O 1
ATOM 2175 N N . LEU B 1 56 ? 14.021 4.667 42.292 1.00 18.41 349 LEU B N 1
ATOM 2176 C CA . LEU B 1 56 ? 12.629 4.788 41.882 1.00 17.30 349 LEU B CA 1
ATOM 2177 C C . LEU B 1 56 ? 12.289 3.749 40.810 1.00 15.94 349 LEU B C 1
ATOM 2178 O O . LEU B 1 56 ? 11.288 3.041 40.911 1.00 16.64 349 LEU B O 1
ATOM 2183 N N . ALA B 1 57 ? 13.134 3.660 39.787 1.00 17.54 350 ALA B N 1
ATOM 2184 C CA . ALA B 1 57 ? 12.936 2.706 38.702 1.00 18.81 350 ALA B CA 1
ATOM 2185 C C . ALA B 1 57 ? 12.810 1.277 39.227 1.00 14.67 350 ALA B C 1
ATOM 2186 O O . ALA B 1 57 ? 11.909 0.537 38.824 1.00 17.22 350 ALA B O 1
ATOM 2188 N N . ASP B 1 58 ? 13.708 0.895 40.131 1.00 15.95 351 ASP B N 1
ATOM 2189 C CA . ASP B 1 58 ? 13.669 -0.440 40.715 1.00 16.41 351 ASP B CA 1
ATOM 2190 C C . ASP B 1 58 ? 12.336 -0.697 41.420 1.00 17.67 351 ASP B C 1
ATOM 2191 O O . ASP B 1 58 ? 11.717 -1.745 41.227 1.00 18.23 351 ASP B O 1
ATOM 2196 N N . ARG B 1 59 ? 11.885 0.255 42.228 1.00 17.05 352 ARG B N 1
ATOM 2197 C CA . ARG B 1 59 ? 10.628 0.063 42.943 1.00 18.48 352 ARG B CA 1
ATOM 2198 C C . ARG B 1 59 ? 9.446 0.016 41.971 1.00 15.51 352 ARG B C 1
ATOM 2199 O O . ARG B 1 59 ? 8.522 -0.776 42.156 1.00 16.65 352 ARG B O 1
ATOM 2207 N N . GLU B 1 60 ? 9.485 0.829 40.921 1.00 14.90 353 GLU B N 1
ATOM 2208 C CA . GLU B 1 60 ? 8.423 0.804 39.920 1.00 13.94 353 GLU B CA 1
ATOM 2209 C C . GLU B 1 60 ? 8.377 -0.506 39.146 1.00 17.68 353 GLU B C 1
ATOM 2210 O O . GLU B 1 60 ? 7.301 -0.965 38.759 1.00 15.95 353 GLU B O 1
ATOM 2216 N N . LEU B 1 61 ? 9.545 -1.094 38.906 1.00 16.11 354 LEU B N 1
ATOM 2217 C CA . LEU B 1 61 ? 9.630 -2.341 38.154 1.00 16.51 354 LEU B CA 1
ATOM 2218 C C . LEU B 1 61 ? 8.855 -3.458 38.840 1.00 15.72 354 LEU B C 1
ATOM 2219 O O . LEU B 1 61 ? 8.200 -4.267 38.177 1.00 14.87 354 LEU B O 1
ATOM 2224 N N . VAL B 1 62 ? 8.931 -3.504 40.165 1.00 17.54 355 VAL B N 1
ATOM 2225 C CA . VAL B 1 62 ? 8.210 -4.529 40.899 1.00 16.04 355 VAL B CA 1
ATOM 2226 C C . VAL B 1 62 ? 6.704 -4.391 40.653 1.00 16.13 355 VAL B C 1
ATOM 2227 O O . VAL B 1 62 ? 6.022 -5.388 40.441 1.00 19.39 355 VAL B O 1
ATOM 2231 N N . HIS B 1 63 ? 6.183 -3.167 40.655 1.00 15.20 356 HIS B N 1
ATOM 2232 C CA . HIS B 1 63 ? 4.762 -2.975 40.342 1.00 15.13 356 HIS B CA 1
ATOM 2233 C C . HIS B 1 63 ? 4.440 -3.214 38.872 1.00 15.28 356 HIS B C 1
ATOM 2234 O O . HIS B 1 63 ? 3.319 -3.604 38.532 1.00 17.52 356 HIS B O 1
ATOM 2241 N N . MET B 1 64 ? 5.411 -2.952 38.002 1.00 14.01 357 MET B N 1
ATOM 2242 C CA . MET B 1 64 ? 5.218 -3.161 36.575 1.00 14.42 357 MET B CA 1
ATOM 2243 C C . MET B 1 64 ? 4.937 -4.628 36.269 1.00 17.38 357 MET B C 1
ATOM 2244 O O . MET B 1 64 ? 4.105 -4.951 35.416 1.00 16.38 357 MET B O 1
ATOM 2249 N N . ILE B 1 65 ? 5.634 -5.518 36.968 1.00 16.50 358 ILE B N 1
ATOM 2250 C CA . ILE B 1 65 ? 5.463 -6.947 36.744 1.00 21.75 358 ILE B CA 1
ATOM 2251 C C . ILE B 1 65 ? 4.027 -7.370 37.103 1.00 21.86 358 ILE B C 1
ATOM 2252 O O . ILE B 1 65 ? 3.390 -8.104 36.349 1.00 22.37 358 ILE B O 1
ATOM 2257 N N . ASN B 1 66 ? 3.498 -6.869 38.216 1.00 18.97 359 ASN B N 1
ATOM 2258 C CA . ASN B 1 66 ? 2.097 -7.121 38.568 1.00 22.70 359 ASN B CA 1
ATOM 2259 C C . ASN B 1 66 ? 1.102 -6.571 37.563 1.00 23.06 359 ASN B C 1
ATOM 2260 O O . ASN B 1 66 ? 0.095 -7.212 37.263 1.00 25.90 359 ASN B O 1
ATOM 2265 N N . TRP B 1 67 ? 1.369 -5.363 37.081 1.00 17.58 360 TRP B N 1
ATOM 2266 C CA . TRP B 1 67 ? 0.523 -4.745 36.073 1.00 17.06 360 TRP B CA 1
ATOM 2267 C C . TRP B 1 67 ? 0.514 -5.594 34.811 1.00 17.97 360 TRP B C 1
ATOM 2268 O O . TRP B 1 67 ? -0.543 -5.827 34.226 1.00 19.70 360 TRP B O 1
ATOM 2279 N N . ALA B 1 68 ? 1.685 -6.069 34.399 1.00 18.34 361 ALA B N 1
ATOM 2280 C CA . ALA B 1 68 ? 1.784 -6.867 33.183 1.00 18.93 361 ALA B CA 1
ATOM 2281 C C . ALA B 1 68 ? 0.858 -8.076 33.261 1.00 20.77 361 ALA B C 1
ATOM 2282 O O . ALA B 1 68 ? 0.185 -8.419 32.291 1.00 20.81 361 ALA B O 1
ATOM 2284 N N . LYS B 1 69 ? 0.799 -8.703 34.429 1.00 18.51 362 LYS B N 1
ATOM 2285 C CA . LYS B 1 69 ? -0.016 -9.898 34.588 1.00 20.85 362 LYS B CA 1
ATOM 2286 C C . LYS B 1 69 ? -1.517 -9.593 34.459 1.00 20.65 362 LYS B C 1
ATOM 2287 O O . LYS B 1 69 ? -2.322 -10.503 34.261 1.00 24.47 362 LYS B O 1
ATOM 2293 N N . ARG B 1 70 ? -1.883 -8.315 34.532 1.00 20.25 363 ARG B N 1
ATOM 2294 C CA . ARG B 1 70 ? -3.283 -7.914 34.403 1.00 24.74 363 ARG B CA 1
ATOM 2295 C C . ARG B 1 70 ? -3.632 -7.362 33.023 1.00 23.96 363 ARG B C 1
ATOM 2296 O O . ARG B 1 70 ? -4.785 -7.015 32.762 1.00 28.27 363 ARG B O 1
ATOM 2304 N N . VAL B 1 71 ? -2.644 -7.267 32.143 1.00 20.66 364 VAL B N 1
ATOM 2305 C CA . VAL B 1 71 ? -2.919 -6.879 30.769 1.00 22.20 364 VAL B CA 1
ATOM 2306 C C . VAL B 1 71 ? -3.547 -8.091 30.090 1.00 25.85 364 VAL B C 1
ATOM 2307 O O . VAL B 1 71 ? -2.925 -9.152 30.026 1.00 25.30 364 VAL B O 1
ATOM 2311 N N . PRO B 1 72 ? -4.803 -7.952 29.628 1.00 26.45 365 PRO B N 1
ATOM 2312 C CA . PRO B 1 72 ? -5.527 -9.100 29.075 1.00 30.01 365 PRO B CA 1
ATOM 2313 C C . PRO B 1 72 ? -4.728 -9.811 27.992 1.00 30.98 365 PRO B C 1
ATOM 2314 O O . PRO B 1 72 ? -4.247 -9.179 27.052 1.00 29.37 365 PRO B O 1
ATOM 2318 N N . GLY B 1 73 ? -4.561 -11.119 28.159 1.00 30.49 366 GLY B N 1
ATOM 2319 C CA . GLY B 1 73 ? -3.807 -11.922 27.217 1.00 32.27 366 GLY B CA 1
ATOM 2320 C C . GLY B 1 73 ? -2.392 -12.264 27.653 1.00 31.30 366 GLY B C 1
ATOM 2321 O O . GLY B 1 73 ? -1.834 -13.260 27.197 1.00 30.35 366 GLY B O 1
ATOM 2322 N N . PHE B 1 74 ? -1.812 -11.451 28.535 1.00 28.94 367 PHE B N 1
ATOM 2323 C CA . PHE B 1 74 ? -0.399 -11.599 28.897 1.00 26.40 367 PHE B CA 1
ATOM 2324 C C . PHE B 1 74 ? -0.105 -12.918 29.606 1.00 28.21 367 PHE B C 1
ATOM 2325 O O . PHE B 1 74 ? 0.887 -13.575 29.297 1.00 28.46 367 PHE B O 1
ATOM 2333 N N . VAL B 1 75 ? -0.947 -13.317 30.554 1.00 28.13 368 VAL B N 1
ATOM 2334 C CA . VAL B 1 75 ? -0.653 -14.542 31.291 1.00 29.45 368 VAL B CA 1
ATOM 2335 C C . VAL B 1 75 ? -1.037 -15.788 30.490 1.00 33.51 368 VAL B C 1
ATOM 2336 O O . VAL B 1 75 ? -0.753 -16.909 30.908 1.00 36.83 368 VAL B O 1
ATOM 2340 N N . ASP B 1 76 ? -1.652 -15.598 29.326 1.00 32.85 369 ASP B N 1
ATOM 2341 C CA . ASP B 1 76 ? -1.941 -16.728 28.444 1.00 33.04 369 ASP B CA 1
ATOM 2342 C C . ASP B 1 76 ? -0.671 -17.156 27.688 1.00 32.79 369 ASP B C 1
ATOM 2343 O O . ASP B 1 76 ? -0.593 -18.265 27.161 1.00 35.83 369 ASP B O 1
ATOM 2348 N N . LEU B 1 77 ? 0.317 -16.262 27.659 1.00 32.16 370 LEU B N 1
ATOM 2349 C CA . LEU B 1 77 ? 1.653 -16.520 27.108 1.00 31.33 370 LEU B CA 1
ATOM 2350 C C . LEU B 1 77 ? 2.485 -17.447 27.982 1.00 31.66 370 LEU B C 1
ATOM 2351 O O . LEU B 1 77 ? 2.264 -17.501 29.189 1.00 32.76 370 LEU B O 1
ATOM 2356 N N . THR B 1 78 ? 3.465 -18.144 27.401 1.00 32.04 371 THR B N 1
ATOM 2357 C CA . THR B 1 78 ? 4.400 -18.899 28.237 1.00 33.48 371 THR B CA 1
ATOM 2358 C C . THR B 1 78 ? 5.161 -17.969 29.145 1.00 31.12 371 THR B C 1
ATOM 2359 O O . THR B 1 78 ? 5.301 -16.778 28.870 1.00 26.97 371 THR B O 1
ATOM 2363 N N . LEU B 1 79 ? 5.685 -18.535 30.218 1.00 32.46 372 LEU B N 1
ATOM 2364 C CA . LEU B 1 79 ? 6.560 -17.794 31.098 1.00 33.77 372 LEU B CA 1
ATOM 2365 C C . LEU B 1 79 ? 7.783 -17.244 30.348 1.00 34.06 372 LEU B C 1
ATOM 2366 O O . LEU B 1 79 ? 8.194 -16.108 30.593 1.00 33.41 372 LEU B O 1
ATOM 2371 N N . HIS B 1 80 ? 8.352 -18.031 29.432 1.00 33.33 373 HIS B N 1
ATOM 2372 C CA . HIS B 1 80 ? 9.518 -17.584 28.655 1.00 32.10 373 HIS B CA 1
ATOM 2373 C C . HIS B 1 80 ? 9.199 -16.305 27.893 1.00 30.95 373 HIS B C 1
ATOM 2374 O O . HIS B 1 80 ? 10.008 -15.378 27.844 1.00 26.73 373 HIS B O 1
ATOM 2381 N N . ASP B 1 81 ? 8.007 -16.265 27.309 1.00 28.62 374 ASP B N 1
ATOM 2382 C CA . ASP B 1 81 ? 7.577 -15.130 26.508 1.00 26.15 374 ASP B CA 1
ATOM 2383 C C . ASP B 1 81 ? 7.236 -13.926 27.366 1.00 23.56 374 ASP B C 1
ATOM 2384 O O . ASP B 1 81 ? 7.485 -12.788 26.969 1.00 21.47 374 ASP B O 1
ATOM 2389 N N . GLN B 1 82 ? 6.647 -14.182 28.531 1.00 24.41 375 GLN B N 1
ATOM 2390 C CA . GLN B 1 82 ? 6.310 -13.121 29.471 1.00 21.24 375 GLN B CA 1
ATOM 2391 C C . GLN B 1 82 ? 7.587 -12.432 29.929 1.00 22.37 375 GLN B C 1
ATOM 2392 O O . GLN B 1 82 ? 7.666 -11.203 29.973 1.00 18.42 375 GLN B O 1
ATOM 2398 N N . VAL B 1 83 ? 8.590 -13.237 30.264 1.00 23.29 376 VAL B N 1
ATOM 2399 C CA . VAL B 1 83 ? 9.887 -12.706 30.654 1.00 22.26 376 VAL B CA 1
ATOM 2400 C C . VAL B 1 83 ? 10.499 -11.898 29.515 1.00 22.23 376 VAL B C 1
ATOM 2401 O O . VAL B 1 83 ? 10.971 -10.782 29.732 1.00 20.65 376 VAL B O 1
ATOM 2405 N N . HIS B 1 84 ? 10.469 -12.447 28.303 1.00 20.75 377 HIS B N 1
ATOM 2406 C CA . HIS B 1 84 ? 11.067 -11.772 27.156 1.00 20.63 377 HIS B CA 1
ATOM 2407 C C . HIS B 1 84 ? 10.440 -10.409 26.906 1.00 21.54 377 HIS B C 1
ATOM 2408 O O . HIS B 1 84 ? 11.147 -9.429 26.671 1.00 18.20 377 HIS B O 1
ATOM 2415 N N . LEU B 1 85 ? 9.114 -10.342 26.947 1.00 19.61 378 LEU B N 1
ATOM 2416 C CA . LEU B 1 85 ? 8.439 -9.088 26.636 1.00 15.64 378 LEU B CA 1
ATOM 2417 C C . LEU B 1 85 ? 8.750 -8.025 27.684 1.00 16.65 378 LEU B C 1
ATOM 2418 O O . LEU B 1 85 ? 9.010 -6.874 27.345 1.00 14.75 378 LEU B O 1
ATOM 2423 N N . LEU B 1 86 ? 8.745 -8.402 28.957 1.00 18.26 379 LEU B N 1
ATOM 2424 C CA . LEU B 1 86 ? 9.054 -7.437 30.007 1.00 14.27 379 LEU B CA 1
ATOM 2425 C C . LEU B 1 86 ? 10.506 -6.974 29.965 1.00 15.55 379 LEU B C 1
ATOM 2426 O O . LEU B 1 86 ? 10.786 -5.794 30.158 1.00 15.84 379 LEU B O 1
ATOM 2431 N N . GLU B 1 87 ? 11.433 -7.897 29.732 1.00 16.76 380 GLU B N 1
ATOM 2432 C CA . GLU B 1 87 ? 12.844 -7.522 29.638 1.00 14.87 380 GLU B CA 1
ATOM 2433 C C . GLU B 1 87 ? 13.093 -6.524 28.461 1.00 18.19 380 GLU B C 1
ATOM 2434 O O . GLU B 1 87 ? 13.938 -5.623 28.559 1.00 17.92 380 GLU B O 1
ATOM 2456 N N . ALA B 1 89 ? 10.704 -4.460 27.095 1.00 13.09 382 ALA B N 1
ATOM 2457 C CA . ALA B 1 89 ? 9.867 -3.269 27.155 1.00 14.85 382 ALA B CA 1
ATOM 2458 C C . ALA B 1 89 ? 9.982 -2.409 28.402 1.00 13.53 382 ALA B C 1
ATOM 2459 O O . ALA B 1 89 ? 9.439 -1.304 28.420 1.00 11.33 382 ALA B O 1
ATOM 2461 N N . TRP B 1 90 ? 10.668 -2.885 29.436 1.00 12.77 383 TRP B N 1
ATOM 2462 C CA . TRP B 1 90 ? 10.549 -2.230 30.735 1.00 11.47 383 TRP B CA 1
ATOM 2463 C C . TRP B 1 90 ? 10.910 -0.741 30.730 1.00 10.96 383 TRP B C 1
ATOM 2464 O O . TRP B 1 90 ? 10.215 0.041 31.378 1.00 11.12 383 TRP B O 1
ATOM 2475 N N . LEU B 1 91 ? 11.960 -0.334 30.013 1.00 10.71 384 LEU B N 1
ATOM 2476 C CA . LEU B 1 91 ? 12.351 1.077 30.048 1.00 10.74 384 LEU B CA 1
ATOM 2477 C C . LEU B 1 91 ? 11.391 1.921 29.203 1.00 13.17 384 LEU B C 1
ATOM 2478 O O . LEU B 1 91 ? 11.077 3.046 29.579 1.00 11.79 384 LEU B O 1
ATOM 2483 N N . GLU B 1 92 ? 10.917 1.384 28.080 1.00 11.44 385 GLU B N 1
ATOM 2484 C CA . GLU B 1 92 ? 9.871 2.062 27.307 1.00 10.82 385 GLU B CA 1
ATOM 2485 C C . GLU B 1 92 ? 8.657 2.329 28.179 1.00 10.31 385 GLU B C 1
ATOM 2486 O O . GLU B 1 92 ? 8.044 3.396 28.123 1.00 10.16 385 GLU B O 1
ATOM 2492 N N . ILE B 1 93 ? 8.323 1.346 29.001 1.00 10.15 386 ILE B N 1
ATOM 2493 C CA . ILE B 1 93 ? 7.148 1.442 29.847 1.00 10.89 386 ILE B CA 1
ATOM 2494 C C . ILE B 1 93 ? 7.359 2.450 30.977 1.00 10.69 386 ILE B C 1
ATOM 2495 O O . ILE B 1 93 ? 6.464 3.236 31.275 1.00 12.19 386 ILE B O 1
ATOM 2500 N N . LEU B 1 94 ? 8.538 2.457 31.591 1.00 12.69 387 LEU B N 1
ATOM 2501 C CA . LEU B 1 94 ? 8.834 3.493 32.579 1.00 11.26 387 LEU B CA 1
ATOM 2502 C C . LEU B 1 94 ? 8.770 4.871 31.937 1.00 13.93 387 LEU B C 1
ATOM 2503 O O . LEU B 1 94 ? 8.262 5.819 32.536 1.00 12.95 387 LEU B O 1
ATOM 2508 N N . MET B 1 95 ? 9.278 4.975 30.713 1.00 13.29 388 MET B N 1
ATOM 2509 C CA . MET B 1 95 ? 9.359 6.268 30.048 1.00 11.84 388 MET B CA 1
ATOM 2510 C C . MET B 1 95 ? 7.994 6.792 29.623 1.00 12.02 388 MET B C 1
ATOM 2511 O O . MET B 1 95 ? 7.714 7.976 29.789 1.00 11.76 388 MET B O 1
ATOM 2516 N N . ILE B 1 96 ? 7.133 5.937 29.082 1.00 11.94 389 ILE B N 1
ATOM 2517 C CA . ILE B 1 96 ? 5.843 6.458 28.664 1.00 11.31 389 ILE B CA 1
ATOM 2518 C C . ILE B 1 96 ? 5.034 6.842 29.911 1.00 13.62 389 ILE B C 1
ATOM 2519 O O . ILE B 1 96 ? 4.264 7.800 29.880 1.00 12.52 389 ILE B O 1
ATOM 2524 N N . GLY B 1 97 ? 5.246 6.135 31.018 1.00 13.88 390 GLY B N 1
ATOM 2525 C CA . GLY B 1 97 ? 4.627 6.511 32.279 1.00 14.11 390 GLY B CA 1
ATOM 2526 C C . GLY B 1 97 ? 5.085 7.892 32.714 1.00 14.05 390 GLY B C 1
ATOM 2527 O O . GLY B 1 97 ? 4.275 8.744 33.098 1.00 13.56 390 GLY B O 1
ATOM 2528 N N . LEU B 1 98 ? 6.395 8.112 32.654 1.00 13.61 391 LEU B N 1
ATOM 2529 C CA . LEU B 1 98 ? 6.984 9.389 33.049 1.00 14.25 391 LEU B CA 1
ATOM 2530 C C . LEU B 1 98 ? 6.428 10.530 32.211 1.00 13.42 391 LEU B C 1
ATOM 2531 O O . LEU B 1 98 ? 6.031 11.579 32.727 1.00 14.72 391 LEU B O 1
ATOM 2536 N N . VAL B 1 99 ? 6.411 10.320 30.902 1.00 13.31 392 VAL B N 1
ATOM 2537 C CA . VAL B 1 99 ? 5.913 11.329 29.990 1.00 12.67 392 VAL B CA 1
ATOM 2538 C C . VAL B 1 99 ? 4.443 11.655 30.275 1.00 15.75 392 VAL B C 1
ATOM 2539 O O . VAL B 1 99 ? 4.053 12.821 30.303 1.00 17.77 392 VAL B O 1
ATOM 2543 N N . TRP B 1 100 ? 3.631 10.628 30.500 1.00 15.10 393 TRP B N 1
ATOM 2544 C CA . TRP B 1 100 ? 2.230 10.849 30.843 1.00 15.59 393 TRP B CA 1
ATOM 2545 C C . TRP B 1 100 ? 2.090 11.677 32.129 1.00 18.08 393 TRP B C 1
ATOM 2546 O O . TRP B 1 100 ? 1.330 12.651 32.179 1.00 19.65 393 TRP B O 1
ATOM 2557 N N . ARG B 1 101 ? 2.840 11.297 33.160 1.00 16.32 394 ARG B N 1
ATOM 2558 C CA . ARG B 1 101 ? 2.815 12.016 34.433 1.00 17.58 394 ARG B CA 1
ATOM 2559 C C . ARG B 1 101 ? 3.199 13.474 34.253 1.00 19.20 394 ARG B C 1
ATOM 2560 O O . ARG B 1 101 ? 2.734 14.342 34.985 1.00 22.55 394 ARG B O 1
ATOM 2568 N N . SER B 1 102 ? 4.049 13.729 33.267 1.00 16.93 395 SER B N 1
ATOM 2569 C CA . SER B 1 102 ? 4.663 15.037 33.099 1.00 17.84 395 SER B CA 1
ATOM 2570 C C . SER B 1 102 ? 3.871 15.947 32.190 1.00 20.87 395 SER B C 1
ATOM 2571 O O . SER B 1 102 ? 4.234 17.101 31.994 1.00 22.60 395 SER B O 1
ATOM 2574 N N . MET B 1 103 ? 2.799 15.432 31.613 1.00 18.16 396 MET B N 1
ATOM 2575 C CA . MET B 1 103 ? 2.126 16.182 30.568 1.00 24.92 396 MET B CA 1
ATOM 2576 C C . MET B 1 103 ? 1.677 17.559 30.948 1.00 25.03 396 MET B C 1
ATOM 2577 O O . MET B 1 103 ? 1.812 18.489 30.167 1.00 29.46 396 MET B O 1
ATOM 2582 N N . GLU B 1 104 ? 1.089 17.685 32.127 1.00 26.08 397 GLU B N 1
ATOM 2583 C CA . GLU B 1 104 ? 0.590 18.986 32.512 1.00 32.60 397 GLU B CA 1
ATOM 2584 C C . GLU B 1 104 ? 1.648 19.771 33.274 1.00 32.18 397 GLU B C 1
ATOM 2585 O O . GLU B 1 104 ? 1.336 20.679 34.040 1.00 34.33 397 GLU B O 1
ATOM 2591 N N . HIS B 1 105 ? 2.908 19.436 33.029 1.00 27.59 398 HIS B N 1
ATOM 2592 C CA . HIS B 1 105 ? 4.010 20.193 33.599 1.00 24.67 398 HIS B CA 1
ATOM 2593 C C . HIS B 1 105 ? 5.019 20.554 32.524 1.00 25.62 398 HIS B C 1
ATOM 2594 O O . HIS B 1 105 ? 6.108 19.985 32.491 1.00 24.24 398 HIS B O 1
ATOM 2601 N N . PRO B 1 106 ? 4.664 21.501 31.641 1.00 26.15 399 PRO B N 1
ATOM 2602 C CA . PRO B 1 106 ? 5.547 21.901 30.537 1.00 26.30 399 PRO B CA 1
ATOM 2603 C C . PRO B 1 106 ? 6.951 22.242 31.031 1.00 25.91 399 PRO B C 1
ATOM 2604 O O . PRO B 1 106 ? 7.083 23.020 31.974 1.00 28.01 399 PRO B O 1
ATOM 2608 N N . GLY B 1 107 ? 7.974 21.654 30.419 1.00 24.99 400 GLY B N 1
ATOM 2609 C CA . GLY B 1 107 ? 9.351 21.954 30.770 1.00 27.33 400 GLY B CA 1
ATOM 2610 C C . GLY B 1 107 ? 9.887 21.145 31.937 1.00 23.98 400 GLY B C 1
ATOM 2611 O O . GLY B 1 107 ? 11.050 21.289 32.319 1.00 31.80 400 GLY B O 1
ATOM 2612 N N . LYS B 1 108 ? 9.041 20.294 32.509 1.00 23.40 401 LYS B N 1
ATOM 2613 C CA . LYS B 1 108 ? 9.445 19.495 33.662 1.00 22.20 401 LYS B CA 1
ATOM 2614 C C . LYS B 1 108 ? 9.127 18.018 33.516 1.00 20.10 401 LYS B C 1
ATOM 2615 O O . LYS B 1 108 ? 8.220 17.629 32.783 1.00 19.13 401 LYS B O 1
ATOM 2621 N N . LEU B 1 109 ? 9.879 17.200 34.240 1.00 19.85 402 LEU B N 1
ATOM 2622 C CA . LEU B 1 109 ? 9.629 15.769 34.286 1.00 18.15 402 LEU B CA 1
ATOM 2623 C C . LEU B 1 109 ? 9.219 15.347 35.698 1.00 18.31 402 LEU B C 1
ATOM 2624 O O . LEU B 1 109 ? 9.996 15.464 36.651 1.00 19.82 402 LEU B O 1
ATOM 2629 N N . LEU B 1 110 ? 7.982 14.873 35.824 1.00 17.61 403 LEU B N 1
ATOM 2630 C CA . LEU B 1 110 ? 7.441 14.447 37.109 1.00 18.03 403 LEU B CA 1
ATOM 2631 C C . LEU B 1 110 ? 7.798 12.991 37.370 1.00 16.82 403 LEU B C 1
ATOM 2632 O O . LEU B 1 110 ? 6.976 12.092 37.187 1.00 17.42 403 LEU B O 1
ATOM 2637 N N . PHE B 1 111 ? 9.041 12.760 37.776 1.00 17.17 404 PHE B N 1
ATOM 2638 C CA . PHE B 1 111 ? 9.498 11.418 38.098 1.00 20.44 404 PHE B CA 1
ATOM 2639 C C . PHE B 1 111 ? 8.660 10.860 39.240 1.00 16.66 404 PHE B C 1
ATOM 2640 O O . PHE B 1 111 ? 8.254 9.697 39.217 1.00 18.11 404 PHE B O 1
ATOM 2648 N N . ALA B 1 112 ? 8.397 11.711 40.227 1.00 17.94 405 ALA B N 1
ATOM 2649 C CA . ALA B 1 112 ? 7.499 11.398 41.333 1.00 20.41 405 ALA B CA 1
ATOM 2650 C C . ALA B 1 112 ? 6.862 12.706 41.792 1.00 25.84 405 ALA B C 1
ATOM 2651 O O . ALA B 1 112 ? 7.375 13.775 41.463 1.00 21.45 405 ALA B O 1
ATOM 2653 N N . PRO B 1 113 ? 5.740 12.637 42.534 1.00 23.17 406 PRO B N 1
ATOM 2654 C CA . PRO B 1 113 ? 5.091 13.879 42.972 1.00 25.96 406 PRO B CA 1
ATOM 2655 C C . PRO B 1 113 ? 6.036 14.767 43.773 1.00 26.61 406 PRO B C 1
ATOM 2656 O O . PRO B 1 113 ? 5.880 15.988 43.767 1.00 26.54 406 PRO B O 1
ATOM 2660 N N . ASN B 1 114 ? 7.009 14.163 44.448 1.00 25.26 407 ASN B N 1
ATOM 2661 C CA . ASN B 1 114 ? 7.998 14.941 45.181 1.00 26.80 407 ASN B CA 1
ATOM 2662 C C . ASN B 1 114 ? 9.357 14.935 44.495 1.00 25.57 407 ASN B C 1
ATOM 2663 O O . ASN B 1 114 ? 10.388 15.181 45.122 1.00 29.62 407 ASN B O 1
ATOM 2668 N N . LEU B 1 115 ? 9.345 14.666 43.197 1.00 24.30 408 LEU B N 1
ATOM 2669 C CA . LEU B 1 115 ? 10.557 14.704 42.404 1.00 25.97 408 LEU B CA 1
ATOM 2670 C C . LEU B 1 115 ? 10.223 15.214 41.012 1.00 25.62 408 LEU B C 1
ATOM 2671 O O . LEU B 1 115 ? 10.151 14.450 40.045 1.00 23.31 408 LEU B O 1
ATOM 2676 N N . LEU B 1 116 ? 9.998 16.519 40.940 1.00 28.38 409 LEU B N 1
ATOM 2677 C CA . LEU B 1 116 ? 9.616 17.188 39.713 1.00 26.42 409 LEU B CA 1
ATOM 2678 C C . LEU B 1 116 ? 10.827 17.968 39.233 1.00 26.21 409 LEU B C 1
ATOM 2679 O O . LEU B 1 116 ? 11.165 19.009 39.794 1.00 29.59 409 LEU B O 1
ATOM 2684 N N . LEU B 1 117 ? 11.498 17.436 38.216 1.00 26.80 410 LEU B N 1
ATOM 2685 C CA . LEU B 1 117 ? 12.781 17.973 37.785 1.00 29.37 410 LEU B CA 1
ATOM 2686 C C . LEU B 1 117 ? 12.636 18.860 36.558 1.00 31.64 410 LEU B C 1
ATOM 2687 O O . LEU B 1 117 ? 12.016 18.473 35.566 1.00 30.71 410 LEU B O 1
ATOM 2692 N N . ASP B 1 118 ? 13.209 20.057 36.642 1.00 33.39 411 ASP B N 1
ATOM 2693 C CA . ASP B 1 118 ? 13.246 20.963 35.507 1.00 36.51 411 ASP B CA 1
ATOM 2694 C C . ASP B 1 118 ? 14.204 20.404 34.466 1.00 32.34 411 ASP B C 1
ATOM 2695 O O . ASP B 1 118 ? 15.009 19.521 34.760 1.00 35.03 411 ASP B O 1
ATOM 2700 N N . ARG B 1 119 ? 14.097 20.902 33.243 1.00 35.70 412 ARG B N 1
ATOM 2701 C CA . ARG B 1 119 ? 14.962 20.445 32.172 1.00 34.56 412 ARG B CA 1
ATOM 2702 C C . ARG B 1 119 ? 16.452 20.519 32.549 1.00 36.51 412 ARG B C 1
ATOM 2703 O O . ARG B 1 119 ? 17.170 19.539 32.391 1.00 39.25 412 ARG B O 1
ATOM 2711 N N . ASN B 1 120 ? 16.901 21.655 33.080 1.00 36.93 413 ASN B N 1
ATOM 2712 C CA . ASN B 1 120 ? 18.319 21.876 33.415 1.00 38.50 413 ASN B CA 1
ATOM 2713 C C . ASN B 1 120 ? 18.917 20.987 34.507 1.00 38.04 413 ASN B C 1
ATOM 2714 O O . ASN B 1 120 ? 20.140 20.868 34.621 1.00 40.11 413 ASN B O 1
ATOM 2719 N N . GLN B 1 121 ? 18.066 20.393 35.331 1.00 34.28 414 GLN B N 1
ATOM 2720 C CA . GLN B 1 121 ? 18.555 19.506 36.373 1.00 34.29 414 GLN B CA 1
ATOM 2721 C C . GLN B 1 121 ? 19.101 18.227 35.732 1.00 36.04 414 GLN B C 1
ATOM 2722 O O . GLN B 1 121 ? 19.895 17.510 36.336 1.00 39.40 414 GLN B O 1
ATOM 2728 N N . GLY B 1 122 ? 18.718 17.977 34.484 1.00 35.29 415 GLY B N 1
ATOM 2729 C CA . GLY B 1 122 ? 19.277 16.868 33.732 1.00 33.96 415 GLY B CA 1
ATOM 2730 C C . GLY B 1 122 ? 20.780 16.997 33.549 1.00 34.86 415 GLY B C 1
ATOM 2731 O O . GLY B 1 122 ? 21.487 16.001 33.397 1.00 34.46 415 GLY B O 1
ATOM 2732 N N . LYS B 1 123 ? 21.270 18.232 33.565 1.00 36.80 416 LYS B N 1
ATOM 2733 C CA . LYS B 1 123 ? 22.701 18.501 33.391 1.00 37.06 416 LYS B CA 1
ATOM 2734 C C . LYS B 1 123 ? 23.581 17.987 34.530 1.00 41.86 416 LYS B C 1
ATOM 2735 O O . LYS B 1 123 ? 24.822 17.930 34.395 1.00 43.20 416 LYS B O 1
ATOM 2749 N N . VAL B 1 125 ? 23.796 15.038 35.499 1.00 38.33 418 VAL B N 1
ATOM 2750 C CA . VAL B 1 125 ? 24.333 13.710 35.234 1.00 39.14 418 VAL B CA 1
ATOM 2751 C C . VAL B 1 125 ? 24.895 13.754 33.832 1.00 37.97 418 VAL B C 1
ATOM 2752 O O . VAL B 1 125 ? 24.240 14.286 32.940 1.00 36.40 418 VAL B O 1
ATOM 2756 N N . GLU B 1 126 ? 26.100 13.231 33.628 1.00 37.22 419 GLU B N 1
ATOM 2757 C CA . GLU B 1 126 ? 26.678 13.217 32.288 1.00 39.80 419 GLU B CA 1
ATOM 2758 C C . GLU B 1 126 ? 25.755 12.456 31.341 1.00 38.22 419 GLU B C 1
ATOM 2759 O O . GLU B 1 126 ? 25.304 11.354 31.654 1.00 37.36 419 GLU B O 1
ATOM 2765 N N . GLY B 1 127 ? 25.457 13.070 30.199 1.00 38.68 420 GLY B N 1
ATOM 2766 C CA . GLY B 1 127 ? 24.676 12.437 29.150 1.00 39.06 420 GLY B CA 1
ATOM 2767 C C . GLY B 1 127 ? 23.171 12.484 29.339 1.00 35.87 420 GLY B C 1
ATOM 2768 O O . GLY B 1 127 ? 22.416 12.024 28.482 1.00 35.34 420 GLY B O 1
ATOM 2769 N N . MET B 1 128 ? 22.725 13.050 30.453 1.00 30.63 421 MET B N 1
ATOM 2770 C CA . MET B 1 128 ? 21.315 12.965 30.807 1.00 26.89 421 MET B CA 1
ATOM 2771 C C . MET B 1 128 ? 20.441 14.024 30.132 1.00 28.80 421 MET B C 1
ATOM 2772 O O . MET B 1 128 ? 19.276 13.755 29.836 1.00 28.61 421 MET B O 1
ATOM 2777 N N . VAL B 1 129 ? 20.978 15.217 29.883 1.00 31.42 422 VAL B N 1
ATOM 2778 C CA . VAL B 1 129 ? 20.128 16.295 29.375 1.00 31.53 422 VAL B CA 1
ATOM 2779 C C . VAL B 1 129 ? 19.567 15.966 27.989 1.00 30.26 422 VAL B C 1
ATOM 2780 O O . VAL B 1 129 ? 18.447 16.342 27.665 1.00 29.01 422 VAL B O 1
ATOM 2784 N N . GLU B 1 130 ? 20.320 15.231 27.186 1.00 29.29 423 GLU B N 1
ATOM 2785 C CA . GLU B 1 130 ? 19.842 14.852 25.871 1.00 29.41 423 GLU B CA 1
ATOM 2786 C C . GLU B 1 130 ? 18.601 13.948 25.985 1.00 27.84 423 GLU B C 1
ATOM 2787 O O . GLU B 1 130 ? 17.654 14.040 25.203 1.00 26.13 423 GLU B O 1
ATOM 2793 N N . ILE B 1 131 ? 18.618 13.069 26.976 1.00 26.60 424 ILE B N 1
ATOM 2794 C CA . ILE B 1 131 ? 17.495 12.171 27.183 1.00 23.52 424 ILE B CA 1
ATOM 2795 C C . ILE B 1 131 ? 16.306 12.935 27.769 1.00 20.22 424 ILE B C 1
ATOM 2796 O O . ILE B 1 131 ? 15.166 12.738 27.344 1.00 20.23 424 ILE B O 1
ATOM 2801 N N . PHE B 1 132 ? 16.572 13.818 28.727 1.00 23.53 425 PHE B N 1
ATOM 2802 C CA . PHE B 1 132 ? 15.534 14.701 29.256 1.00 20.98 425 PHE B CA 1
ATOM 2803 C C . PHE B 1 132 ? 14.814 15.453 28.138 1.00 20.34 425 PHE B C 1
ATOM 2804 O O . PHE B 1 132 ? 13.589 15.542 28.132 1.00 19.50 425 PHE B O 1
ATOM 2812 N N . ASP B 1 133 ? 15.581 15.995 27.195 1.00 20.77 426 ASP B N 1
ATOM 2813 C CA . ASP B 1 133 ? 15.006 16.742 26.077 1.00 21.09 426 ASP B CA 1
ATOM 2814 C C . ASP B 1 133 ? 14.084 15.881 25.215 1.00 21.82 426 ASP B C 1
ATOM 2815 O O . ASP B 1 133 ? 13.040 16.347 24.763 1.00 20.38 426 ASP B O 1
ATOM 2820 N N . MET B 1 134 ? 14.467 14.628 24.988 1.00 20.91 427 MET B N 1
ATOM 2821 C CA . MET B 1 134 ? 13.623 13.712 24.229 1.00 21.63 427 MET B CA 1
ATOM 2822 C C . MET B 1 134 ? 12.326 13.422 24.972 1.00 18.29 427 MET B C 1
ATOM 2823 O O . MET B 1 134 ? 11.253 13.373 24.373 1.00 18.31 427 MET B O 1
ATOM 2828 N N . LEU B 1 135 ? 12.428 13.235 26.280 1.00 15.4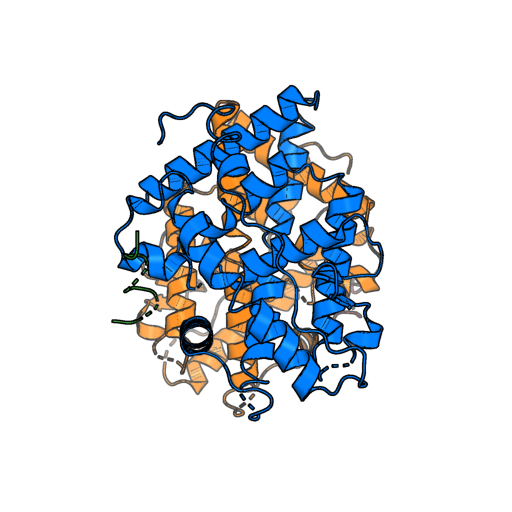8 428 LEU B N 1
ATOM 2829 C CA . LEU B 1 135 ? 11.247 12.956 27.083 1.00 14.50 428 LEU B CA 1
ATOM 2830 C C . LEU B 1 135 ? 10.313 14.160 27.131 1.00 16.83 428 LEU B C 1
ATOM 2831 O O . LEU B 1 135 ? 9.099 14.014 26.997 1.00 14.93 428 LEU B O 1
ATOM 2836 N N . LEU B 1 136 ? 10.885 15.344 27.339 1.00 16.76 429 LEU B N 1
ATOM 2837 C CA . LEU B 1 136 ? 10.110 16.579 27.359 1.00 17.28 429 LEU B CA 1
ATOM 2838 C C . LEU B 1 136 ? 9.417 16.815 26.014 1.00 21.49 429 LEU B C 1
ATOM 2839 O O . LEU B 1 136 ? 8.261 17.237 25.973 1.00 22.12 429 LEU B O 1
ATOM 2844 N N . ALA B 1 137 ? 10.114 16.533 24.917 1.00 21.68 430 ALA B N 1
ATOM 2845 C CA . ALA B 1 137 ? 9.518 16.688 23.594 1.00 20.94 430 ALA B CA 1
ATOM 2846 C C . ALA B 1 137 ? 8.329 15.743 23.418 1.00 19.23 430 ALA B C 1
ATOM 2847 O O . ALA B 1 137 ? 7.330 16.095 22.790 1.00 20.13 430 ALA B O 1
ATOM 2849 N N . THR B 1 138 ? 8.435 14.543 23.982 1.00 18.91 431 THR B N 1
ATOM 2850 C CA . THR B 1 138 ? 7.344 13.579 23.908 1.00 16.90 431 THR B CA 1
ATOM 2851 C C . THR B 1 138 ? 6.156 14.065 24.727 1.00 18.69 431 THR B C 1
ATOM 2852 O O . THR B 1 138 ? 5.008 13.953 24.299 1.00 16.54 431 THR B O 1
ATOM 2856 N N . SER B 1 139 ? 6.438 14.603 25.909 1.00 18.57 432 SER B N 1
ATOM 2857 C CA . SER B 1 139 ? 5.385 15.099 26.783 1.00 20.00 432 SER B CA 1
ATOM 2858 C C . SER B 1 139 ? 4.666 16.253 26.104 1.00 17.67 432 SER B C 1
ATOM 2859 O O . SER B 1 139 ? 3.443 16.375 26.162 1.00 19.76 432 SER B O 1
ATOM 2862 N N . SER B 1 140 ? 5.442 17.093 25.437 1.00 18.54 433 SER B N 1
ATOM 2863 C CA . SER B 1 140 ? 4.877 18.179 24.660 1.00 20.65 433 SER B CA 1
ATOM 2864 C C . SER B 1 140 ? 3.965 17.674 23.575 1.00 22.45 433 SER B C 1
ATOM 2865 O O . SER B 1 140 ? 2.908 18.239 23.323 1.00 21.87 433 SER B O 1
ATOM 2868 N N . ARG B 1 141 ? 4.395 16.610 22.918 1.00 20.13 434 ARG B N 1
ATOM 2869 C CA . ARG B 1 141 ? 3.613 16.055 21.838 1.00 19.13 434 ARG B CA 1
ATOM 2870 C C . ARG B 1 141 ? 2.284 15.498 22.371 1.00 16.82 434 ARG B C 1
ATOM 2871 O O . ARG B 1 141 ? 1.234 15.726 21.769 1.00 20.75 434 ARG B O 1
ATOM 2879 N N . PHE B 1 142 ? 2.324 14.802 23.509 1.00 15.79 435 PHE B N 1
ATOM 2880 C CA . PHE B 1 142 ? 1.095 14.313 24.140 1.00 16.96 435 PHE B CA 1
ATOM 2881 C C . PHE B 1 142 ? 0.156 15.454 24.481 1.00 20.00 435 PHE B C 1
ATOM 2882 O O . PHE B 1 142 ? -1.062 15.330 24.354 1.00 20.36 435 PHE B O 1
ATOM 2890 N N . ARG B 1 143 ? 0.734 16.547 24.971 1.00 19.57 436 ARG B N 1
ATOM 2891 C CA . ARG B 1 143 ? -0.035 17.711 25.389 1.00 23.24 436 ARG B CA 1
ATOM 2892 C C . ARG B 1 143 ? -0.721 18.310 24.167 1.00 25.82 436 ARG B C 1
ATOM 2893 O O . ARG B 1 143 ? -1.917 18.593 24.188 1.00 27.90 436 ARG B O 1
ATOM 2901 N N . MET B 1 144 ? 0.043 18.475 23.097 1.00 24.20 437 MET B N 1
ATOM 2902 C CA . MET B 1 144 ? -0.492 18.998 21.849 1.00 28.00 437 MET B CA 1
ATOM 2903 C C . MET B 1 144 ? -1.661 18.144 21.344 1.00 27.99 437 MET B C 1
ATOM 2904 O O . MET B 1 144 ? -2.678 18.671 20.892 1.00 32.06 437 MET B O 1
ATOM 2909 N N . MET B 1 145 ? -1.524 16.827 21.446 1.00 21.56 438 MET B N 1
ATOM 2910 C CA . MET B 1 145 ? -2.572 15.914 20.995 1.00 21.29 438 MET B CA 1
ATOM 2911 C C . MET B 1 145 ? -3.719 15.766 21.986 1.00 20.73 438 MET B C 1
ATOM 2912 O O . MET B 1 145 ? -4.724 15.116 21.684 1.00 20.97 438 MET B O 1
ATOM 2917 N N . ASN B 1 146 ? -3.562 16.350 23.169 1.00 20.31 439 ASN B N 1
ATOM 2918 C CA . ASN B 1 146 ? -4.524 16.155 24.246 1.00 21.80 439 ASN B CA 1
ATOM 2919 C C . ASN B 1 146 ? -4.746 14.669 24.505 1.00 21.47 439 ASN B C 1
ATOM 2920 O O . ASN B 1 146 ? -5.883 14.199 24.538 1.00 21.07 439 ASN B O 1
ATOM 2925 N N . LEU B 1 147 ? -3.653 13.929 24.672 1.00 21.51 440 LEU B N 1
ATOM 2926 C CA . LEU B 1 147 ? -3.748 12.502 24.951 1.00 20.08 440 LEU B CA 1
ATOM 2927 C C . LEU B 1 147 ? -4.644 12.246 26.159 1.00 22.75 440 LEU B C 1
ATOM 2928 O O . LEU B 1 147 ? -4.533 12.921 27.183 1.00 23.72 440 LEU B O 1
ATOM 2933 N N . GLN B 1 148 ? -5.546 11.279 26.020 1.00 19.81 441 GLN B N 1
ATOM 2934 C CA . GLN B 1 148 ? -6.454 10.902 27.096 1.00 21.07 441 GLN B CA 1
ATOM 2935 C C . GLN B 1 148 ? -5.901 9.730 27.890 1.00 18.18 441 GLN B C 1
ATOM 2936 O O . GLN B 1 148 ? -5.157 8.907 27.357 1.00 16.29 441 GLN B O 1
ATOM 2942 N N . GLY B 1 149 ? -6.280 9.644 29.161 1.00 18.41 442 GLY B N 1
ATOM 2943 C CA . GLY B 1 149 ? -5.825 8.560 30.013 1.00 19.75 442 GLY B CA 1
ATOM 2944 C C . GLY B 1 149 ? -6.152 7.191 29.441 1.00 19.00 442 GLY B C 1
ATOM 2945 O O . GLY B 1 149 ? -5.355 6.255 29.535 1.00 16.84 442 GLY B O 1
ATOM 2946 N N . GLU B 1 150 ? -7.329 7.072 28.834 1.00 16.53 443 GLU B N 1
ATOM 2947 C CA . GLU B 1 150 ? -7.764 5.793 28.283 1.00 16.93 443 GLU B CA 1
ATOM 2948 C C . GLU B 1 150 ? -6.911 5.391 27.081 1.00 18.81 443 GLU B C 1
ATOM 2949 O O . GLU B 1 150 ? -6.643 4.208 26.864 1.00 16.43 443 GLU B O 1
ATOM 2955 N N . GLU B 1 151 ? -6.485 6.386 26.310 1.00 15.79 444 GLU B N 1
ATOM 2956 C CA . GLU B 1 151 ? -5.569 6.161 25.196 1.00 15.14 444 GLU B CA 1
ATOM 2957 C C . GLU B 1 151 ? -4.188 5.769 25.699 1.00 14.18 444 GLU B C 1
ATOM 2958 O O . GLU B 1 151 ? -3.560 4.853 25.168 1.00 14.65 444 GLU B O 1
ATOM 2964 N N . PHE B 1 152 ? -3.722 6.471 26.728 1.00 13.33 445 PHE B N 1
ATOM 2965 C CA . PHE B 1 152 ? -2.424 6.182 27.328 1.00 15.48 445 PHE B CA 1
ATOM 2966 C C . PHE B 1 152 ? -2.292 4.726 27.781 1.00 13.92 445 PHE B C 1
ATOM 2967 O O . PHE B 1 152 ? -1.282 4.081 27.495 1.00 13.31 445 PHE B O 1
ATOM 2975 N N . VAL B 1 153 ? -3.294 4.195 28.482 1.00 12.73 446 VAL B N 1
ATOM 2976 C CA . VAL B 1 153 ? -3.166 2.820 28.971 1.00 13.31 446 VAL B CA 1
ATOM 2977 C C . VAL B 1 153 ? -3.185 1.818 27.810 1.00 14.43 446 VAL B C 1
ATOM 2978 O O . VAL B 1 153 ? -2.533 0.772 27.887 1.00 13.17 446 VAL B O 1
ATOM 2982 N N . CYS B 1 154 ? -3.908 2.130 26.734 1.00 12.48 447 CYS B N 1
ATOM 2983 C CA . CYS B 1 154 ? -3.853 1.290 25.535 1.00 11.48 447 CYS B CA 1
ATOM 2984 C C . CYS B 1 154 ? -2.438 1.269 24.956 1.00 12.65 447 CYS B C 1
ATOM 2985 O O . CYS B 1 154 ? -1.898 0.208 24.644 1.00 12.14 447 CYS B O 1
ATOM 2988 N N . LEU B 1 155 ? -1.840 2.448 24.819 1.00 12.28 448 LEU B N 1
ATOM 2989 C CA . LEU B 1 155 ? -0.486 2.559 24.285 1.00 12.61 448 LEU B CA 1
ATOM 2990 C C . LEU B 1 155 ? 0.530 1.794 25.119 1.00 10.20 448 LEU B C 1
ATOM 2991 O O . LEU B 1 155 ? 1.422 1.142 24.573 1.00 10.57 448 LEU B O 1
ATOM 2996 N N . LYS B 1 156 ? 0.399 1.875 26.438 1.00 11.78 449 LYS B N 1
ATOM 2997 C CA . LYS B 1 156 ? 1.357 1.217 27.305 1.00 13.94 449 LYS B CA 1
ATOM 2998 C C . LYS B 1 156 ? 1.261 -0.298 27.137 1.00 12.03 449 LYS B C 1
ATOM 2999 O O . LYS B 1 156 ? 2.278 -0.992 27.155 1.00 12.49 449 LYS B O 1
ATOM 3005 N N A SER B 1 157 ? 0.041 -0.807 26.964 0.71 11.73 450 SER B N 1
ATOM 3006 N N B SER B 1 157 ? 0.056 -0.818 26.953 0.29 11.87 450 SER B N 1
ATOM 3007 C CA A SER B 1 157 ? -0.148 -2.240 26.751 0.71 12.29 450 SER B CA 1
ATOM 3008 C CA B SER B 1 157 ? -0.048 -2.255 26.827 0.29 12.32 450 SER B CA 1
ATOM 3009 C C A SER B 1 157 ? 0.394 -2.664 25.406 0.71 12.11 450 SER B C 1
ATOM 3010 C C B SER B 1 157 ? 0.382 -2.679 25.411 0.29 11.91 450 SER B C 1
ATOM 3011 O O A SER B 1 157 ? 0.943 -3.753 25.266 0.71 11.62 450 SER B O 1
ATOM 3012 O O B SER B 1 157 ? 0.924 -3.759 25.249 0.29 11.89 450 SER B O 1
ATOM 3017 N N . ILE B 1 158 ? 0.224 -1.811 24.410 1.00 10.92 451 ILE B N 1
ATOM 3018 C CA . ILE B 1 158 ? 0.766 -2.099 23.084 1.00 11.00 451 ILE B CA 1
ATOM 3019 C C . ILE B 1 158 ? 2.294 -2.203 23.138 1.00 9.26 451 ILE B C 1
ATOM 3020 O O . ILE B 1 158 ? 2.876 -3.118 22.548 1.00 10.80 451 ILE B O 1
ATOM 3025 N N . ILE B 1 159 ? 2.937 -1.292 23.867 1.00 10.45 452 ILE B N 1
ATOM 3026 C CA . ILE B 1 159 ? 4.388 -1.348 24.035 1.00 9.11 452 ILE B CA 1
ATOM 3027 C C . ILE B 1 159 ? 4.826 -2.686 24.625 1.00 10.70 452 ILE B C 1
ATOM 3028 O O . ILE B 1 159 ? 5.761 -3.314 24.136 1.00 12.50 452 ILE B O 1
ATOM 3033 N N . LEU B 1 160 ? 4.137 -3.125 25.670 1.00 10.21 453 LEU B N 1
ATOM 3034 C CA . LEU B 1 160 ? 4.457 -4.393 26.308 1.00 11.42 453 LEU B CA 1
ATOM 3035 C C . LEU B 1 160 ? 4.375 -5.559 25.326 1.00 12.46 453 LEU B C 1
ATOM 3036 O O . LEU B 1 160 ? 5.268 -6.402 25.277 1.00 12.85 453 LEU B O 1
ATOM 3041 N N . LEU B 1 161 ? 3.303 -5.601 24.547 1.00 12.10 454 LEU B N 1
ATOM 3042 C CA . LEU B 1 161 ? 3.046 -6.736 23.671 1.00 15.00 454 LEU B CA 1
ATOM 3043 C C . LEU B 1 161 ? 3.826 -6.666 22.364 1.00 13.64 454 LEU B C 1
ATOM 3044 O O . LEU B 1 161 ? 4.097 -7.694 21.739 1.00 16.79 454 LEU B O 1
ATOM 3049 N N . ASN B 1 162 ? 4.193 -5.457 21.955 1.00 12.01 455 ASN B N 1
ATOM 3050 C CA . ASN B 1 162 ? 4.837 -5.290 20.669 1.00 15.74 455 ASN B CA 1
ATOM 3051 C C . ASN B 1 162 ? 6.343 -5.321 20.702 1.00 18.92 455 ASN B C 1
ATOM 3052 O O . ASN B 1 162 ? 6.950 -5.859 19.797 1.00 22.43 455 ASN B O 1
ATOM 3057 N N . SER B 1 163 ? 6.959 -4.738 21.719 1.00 18.44 456 SER B N 1
ATOM 3058 C CA . SER B 1 163 ? 8.340 -4.349 21.511 1.00 21.99 456 SER B CA 1
ATOM 3059 C C . SER B 1 163 ? 9.242 -5.580 21.308 1.00 27.35 456 SER B C 1
ATOM 3060 O O . SER B 1 163 ? 10.131 -5.552 20.459 1.00 33.36 456 SER B O 1
ATOM 3063 N N . GLY B 1 164 ? 8.947 -6.686 21.972 1.00 18.87 457 GLY B N 1
ATOM 3064 C CA . GLY B 1 164 ? 9.702 -7.894 21.722 1.00 21.09 457 GLY B CA 1
ATOM 3065 C C . GLY B 1 164 ? 9.051 -8.989 20.890 1.00 25.42 457 GLY B C 1
ATOM 3066 O O . GLY B 1 164 ? 9.577 -10.089 20.859 1.00 30.78 457 GLY B O 1
ATOM 3067 N N . VAL B 1 165 ? 7.950 -8.714 20.192 1.00 26.73 458 VAL B N 1
ATOM 3068 C CA . VAL B 1 165 ? 7.172 -9.811 19.594 1.00 30.79 458 VAL B CA 1
ATOM 3069 C C . VAL B 1 165 ? 7.750 -10.485 18.326 1.00 39.43 458 VAL B C 1
ATOM 3070 O O . VAL B 1 165 ? 7.464 -11.660 18.078 1.00 41.45 458 VAL B O 1
ATOM 3074 N N . TYR B 1 166 ? 8.534 -9.762 17.526 1.00 38.89 459 TYR B N 1
ATOM 3075 C CA . TYR B 1 166 ? 9.217 -10.382 16.389 1.00 38.92 459 TYR B CA 1
ATOM 3076 C C . TYR B 1 166 ? 10.489 -11.098 16.819 1.00 44.24 459 TYR B C 1
ATOM 3077 O O . TYR B 1 166 ? 11.052 -11.850 16.036 1.00 47.33 459 TYR B O 1
ATOM 3079 N N . THR B 1 167 ? 10.968 -10.843 18.036 1.00 45.81 460 THR B N 1
ATOM 3080 C CA . THR B 1 167 ? 12.169 -11.542 18.498 1.00 48.77 460 THR B CA 1
ATOM 3081 C C . THR B 1 167 ? 11.878 -12.604 19.545 1.00 50.30 460 THR B C 1
ATOM 3082 O O . THR B 1 167 ? 12.807 -13.208 20.084 1.00 52.01 460 THR B O 1
ATOM 3086 N N . LYS B 1 179 ? 2.888 -16.250 18.699 1.00 55.01 472 LYS B N 1
ATOM 3087 C CA . LYS B 1 179 ? 2.892 -15.031 17.896 1.00 53.73 472 LYS B CA 1
ATOM 3088 C C . LYS B 1 179 ? 1.494 -14.580 17.527 1.00 52.88 472 LYS B C 1
ATOM 3089 O O . LYS B 1 179 ? 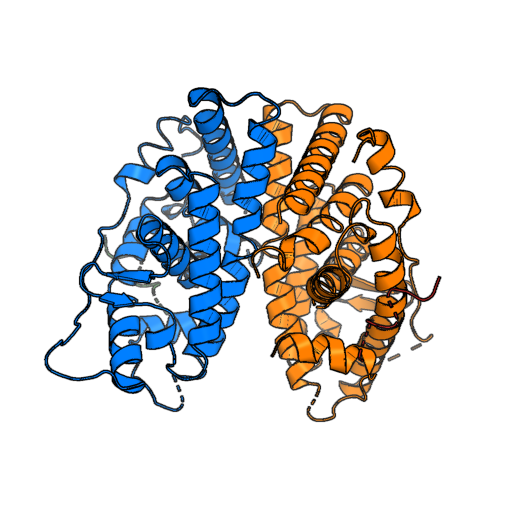1.146 -13.403 17.635 1.00 49.79 472 LYS B O 1
ATOM 3095 N N . ASP B 1 180 ? 0.693 -15.525 17.064 1.00 52.02 473 ASP B N 1
ATOM 3096 C CA . ASP B 1 180 ? -0.642 -15.174 16.649 1.00 49.41 473 ASP B CA 1
ATOM 3097 C C . ASP B 1 180 ? -1.613 -14.787 17.741 1.00 43.42 473 ASP B C 1
ATOM 3098 O O . ASP B 1 180 ? -2.450 -13.925 17.513 1.00 38.34 473 ASP B O 1
ATOM 3103 N N . HIS B 1 181 ? -1.552 -15.421 18.902 1.00 41.66 474 HIS B N 1
ATOM 3104 C CA . HIS B 1 181 ? -2.447 -14.996 19.964 1.00 40.10 474 HIS B CA 1
ATOM 3105 C C . HIS B 1 181 ? -2.094 -13.549 20.345 1.00 35.61 474 HIS B C 1
ATOM 3106 O O . HIS B 1 181 ? -2.981 -12.733 20.590 1.00 33.44 474 HIS B O 1
ATOM 3113 N N . ILE B 1 182 ? -0.807 -13.210 20.336 1.00 32.53 475 ILE B N 1
ATOM 3114 C CA . ILE B 1 182 ? -0.410 -11.843 20.671 1.00 31.24 475 ILE B CA 1
ATOM 3115 C C . ILE B 1 182 ? -0.853 -10.865 19.591 1.00 25.87 475 ILE B C 1
ATOM 3116 O O . ILE B 1 182 ? -1.220 -9.736 19.894 1.00 20.49 475 ILE B O 1
ATOM 3121 N N . HIS B 1 183 ? -0.829 -11.279 18.334 1.00 26.49 476 HIS B N 1
ATOM 3122 C CA . HIS B 1 183 ? -1.274 -10.357 17.306 1.00 26.19 476 HIS B CA 1
ATOM 3123 C C . HIS B 1 183 ? -2.775 -10.145 17.394 1.00 23.60 476 HIS B C 1
ATOM 3124 O O . HIS B 1 183 ? -3.277 -9.074 17.057 1.00 21.83 476 HIS B O 1
ATOM 3131 N N . ARG B 1 184 ? -3.483 -11.135 17.919 1.00 24.27 477 ARG B N 1
ATOM 3132 C CA . ARG B 1 184 ? -4.908 -10.967 18.147 1.00 24.56 477 ARG B CA 1
ATOM 3133 C C . ARG B 1 184 ? -5.203 -10.016 19.273 1.00 21.84 477 ARG B C 1
ATOM 3134 O O . ARG B 1 184 ? -6.128 -9.210 19.185 1.00 18.79 477 ARG B O 1
ATOM 3142 N N . VAL B 1 185 ? -4.425 -10.114 20.339 1.00 19.00 478 VAL B N 1
ATOM 3143 C CA . VAL B 1 185 ? -4.604 -9.190 21.437 1.00 19.48 478 VAL B CA 1
ATOM 3144 C C . VAL B 1 185 ? -4.224 -7.775 20.992 1.00 16.95 478 VAL B C 1
ATOM 3145 O O . VAL B 1 185 ? -4.897 -6.807 21.351 1.00 14.84 478 VAL B O 1
ATOM 3149 N N . LEU B 1 186 ? -3.167 -7.651 20.199 1.00 14.99 479 LEU B N 1
ATOM 3150 C CA . LEU B 1 186 ? -2.774 -6.338 19.695 1.00 15.37 479 LEU B CA 1
ATOM 3151 C C . LEU B 1 186 ? -3.877 -5.718 18.843 1.00 12.80 479 LEU B C 1
ATOM 3152 O O . LEU B 1 186 ? -4.145 -4.527 18.955 1.00 13.56 479 LEU B O 1
ATOM 3157 N N . ASP B 1 187 ? -4.520 -6.521 17.997 1.00 15.08 480 ASP B N 1
ATOM 3158 C CA . ASP B 1 187 ? -5.634 -6.037 17.178 1.00 15.07 480 ASP B CA 1
ATOM 3159 C C . ASP B 1 187 ? -6.792 -5.547 18.041 1.00 15.22 480 ASP B C 1
ATOM 3160 O O . ASP B 1 187 ? -7.445 -4.555 17.721 1.00 13.26 480 ASP B O 1
ATOM 3165 N N . LYS B 1 188 ? -7.053 -6.261 19.129 1.00 13.96 481 LYS B N 1
ATOM 3166 C CA . LYS B 1 188 ? -8.099 -5.871 20.059 1.00 15.91 481 LYS B CA 1
ATOM 3167 C C . LYS B 1 188 ? -7.790 -4.525 20.704 1.00 15.37 481 LYS B C 1
ATOM 3168 O O . LYS B 1 188 ? -8.692 -3.720 20.922 1.00 14.51 481 LYS B O 1
ATOM 3174 N N . ILE B 1 189 ? -6.525 -4.265 21.015 1.00 12.02 482 ILE B N 1
ATOM 3175 C CA . ILE B 1 189 ? -6.212 -2.972 21.607 1.00 12.38 482 ILE B CA 1
ATOM 3176 C C . ILE B 1 189 ? -6.357 -1.866 20.560 1.00 11.94 482 ILE B C 1
ATOM 3177 O O . ILE B 1 189 ? -6.803 -0.768 20.891 1.00 12.06 482 ILE B O 1
ATOM 3182 N N . THR B 1 190 ? -6.003 -2.150 19.308 1.00 9.60 483 THR B N 1
ATOM 3183 C CA . THR B 1 190 ? -6.240 -1.186 18.238 1.00 9.69 483 THR B CA 1
ATOM 3184 C C . THR B 1 190 ? -7.732 -0.882 18.148 1.00 12.04 483 THR B C 1
ATOM 3185 O O . THR B 1 190 ? -8.129 0.281 18.045 1.00 12.87 483 THR B O 1
ATOM 3189 N N . ASP B 1 191 ? -8.556 -1.933 18.184 1.00 12.55 484 ASP B N 1
ATOM 3190 C CA . ASP B 1 191 ? -10.012 -1.770 18.159 1.00 13.49 484 ASP B CA 1
ATOM 3191 C C . ASP B 1 191 ? -10.460 -0.857 19.291 1.00 13.59 484 ASP B C 1
ATOM 3192 O O . ASP B 1 191 ? -11.371 -0.041 19.137 1.00 13.15 484 ASP B O 1
ATOM 3197 N N . THR B 1 192 ? -9.818 -1.020 20.444 1.00 12.75 485 THR B N 1
ATOM 3198 C CA . THR B 1 192 ? -10.188 -0.281 21.645 1.00 13.85 485 THR B CA 1
ATOM 3199 C C . THR B 1 192 ? -9.832 1.203 21.502 1.00 14.00 485 THR B C 1
ATOM 3200 O O . THR B 1 192 ? -10.632 2.074 21.851 1.00 13.19 485 THR B O 1
ATOM 3204 N N . LEU B 1 193 ? -8.650 1.488 20.960 1.00 13.59 486 LEU B N 1
ATOM 3205 C CA . LEU B 1 193 ? -8.259 2.866 20.660 1.00 9.99 486 LEU B CA 1
ATOM 3206 C C . LEU B 1 193 ? -9.244 3.527 19.700 1.00 13.59 486 LEU B C 1
ATOM 3207 O O . LEU B 1 193 ? -9.683 4.657 19.920 1.00 12.88 486 LEU B O 1
ATOM 3212 N N . ILE B 1 194 ? -9.607 2.810 18.645 1.00 11.99 487 ILE B N 1
ATOM 3213 C CA . ILE B 1 194 ? -10.523 3.360 17.657 1.00 11.60 487 ILE B CA 1
ATOM 3214 C C . ILE B 1 194 ? -11.899 3.601 18.299 1.00 14.35 487 ILE B C 1
ATOM 3215 O O . ILE B 1 194 ? -12.538 4.623 18.043 1.00 14.91 487 ILE B O 1
ATOM 3220 N N . HIS B 1 195 ? -12.325 2.676 19.159 1.00 12.53 488 HIS B N 1
ATOM 3221 C CA . HIS B 1 195 ? -13.579 2.806 19.911 1.00 13.65 488 HIS B CA 1
ATOM 3222 C C . HIS B 1 195 ? -13.597 4.084 20.746 1.00 14.84 488 HIS B C 1
ATOM 3223 O O . HIS B 1 195 ? -14.592 4.811 20.768 1.00 16.98 488 HIS B O 1
ATOM 3230 N N . LEU B 1 196 ? -12.486 4.354 21.422 1.00 14.04 489 LEU B N 1
ATOM 3231 C CA . LEU B 1 196 ? -12.357 5.554 22.231 1.00 15.09 489 LEU B CA 1
ATOM 3232 C C . LEU B 1 196 ? -12.496 6.798 21.367 1.00 14.72 489 LEU B C 1
ATOM 3233 O O . LEU B 1 196 ? -13.148 7.766 21.751 1.00 14.99 489 LEU B O 1
ATOM 3238 N N . MET B 1 197 ? -11.891 6.771 20.186 1.00 14.39 490 MET B N 1
ATOM 3239 C CA . MET B 1 197 ? -11.916 7.945 19.327 1.00 15.08 490 MET B CA 1
ATOM 3240 C C . MET B 1 197 ? -13.288 8.161 18.693 1.00 17.25 490 MET B C 1
ATOM 3241 O O . MET B 1 197 ? -13.731 9.297 18.516 1.00 15.82 490 MET B O 1
ATOM 3246 N N . ALA B 1 198 ? -13.962 7.074 18.346 1.00 15.50 491 ALA B N 1
ATOM 3247 C CA . ALA B 1 198 ? -15.314 7.186 17.821 1.00 14.69 491 ALA B CA 1
ATOM 3248 C C . ALA B 1 198 ? -16.228 7.776 18.890 1.00 15.74 491 ALA B C 1
ATOM 3249 O O . ALA B 1 198 ? -17.050 8.648 18.611 1.00 18.55 491 ALA B O 1
ATOM 3251 N N . LYS B 1 199 ? -16.067 7.293 20.117 1.00 16.84 492 LYS B N 1
ATOM 3252 C CA . LYS B 1 199 ? -16.851 7.778 21.249 1.00 18.35 492 LYS B CA 1
ATOM 3253 C C . LYS B 1 199 ? -16.631 9.272 21.474 1.00 20.28 492 LYS B C 1
ATOM 3254 O O . LYS B 1 199 ? -17.549 9.993 21.866 1.00 21.47 492 LYS B O 1
ATOM 3260 N N . ALA B 1 200 ? -15.413 9.733 21.214 1.00 19.03 493 ALA B N 1
ATOM 3261 C CA . ALA B 1 200 ? -15.080 11.143 21.372 1.00 20.00 493 ALA B CA 1
ATOM 3262 C C . ALA B 1 200 ? -15.635 12.008 20.239 1.00 23.88 493 ALA B C 1
ATOM 3263 O O . ALA B 1 200 ? -15.550 13.233 20.298 1.00 25.83 493 ALA B O 1
ATOM 3265 N N . GLY B 1 201 ? -16.194 11.379 19.208 1.00 18.89 494 GLY B N 1
ATOM 3266 C CA . GLY B 1 201 ? -16.842 12.125 18.140 1.00 20.00 494 GLY B CA 1
ATOM 3267 C C . GLY B 1 201 ? -16.001 12.365 16.901 1.00 17.52 494 GLY B C 1
ATOM 3268 O O . GLY B 1 201 ? -16.417 13.078 15.983 1.00 22.82 494 GLY B O 1
ATOM 3269 N N . LEU B 1 202 ? -14.814 11.769 16.866 1.00 16.27 495 LEU B N 1
ATOM 3270 C CA . LEU B 1 202 ? -13.943 11.910 15.711 1.00 15.70 495 LEU B CA 1
ATOM 3271 C C . LEU B 1 202 ? -14.543 11.235 14.492 1.00 16.32 495 LEU B C 1
ATOM 3272 O O . LEU B 1 202 ? -15.179 10.184 14.596 1.00 19.25 495 LEU B O 1
ATOM 3277 N N . THR B 1 203 ? -14.341 11.858 13.336 1.00 16.15 496 THR B N 1
ATOM 3278 C CA . THR B 1 203 ? -14.740 11.272 12.070 1.00 18.60 496 THR B CA 1
ATOM 3279 C C . THR B 1 203 ? -13.834 10.086 11.789 1.00 15.09 496 THR B C 1
ATOM 3280 O O . THR B 1 203 ? -12.783 9.946 12.409 1.00 16.34 496 THR B O 1
ATOM 3284 N N . LEU B 1 204 ? -14.245 9.240 10.854 1.00 17.02 497 LEU B N 1
ATOM 3285 C CA . LEU B 1 204 ? -13.424 8.122 10.423 1.00 17.62 497 LEU B CA 1
ATOM 3286 C C . LEU B 1 204 ? -12.016 8.557 10.065 1.00 13.68 497 LEU B C 1
ATOM 3287 O O . LEU B 1 204 ? -11.029 7.959 10.503 1.00 15.99 497 LEU B O 1
ATOM 3292 N N . GLN B 1 205 ? -11.933 9.599 9.246 1.00 15.92 498 GLN B N 1
ATOM 3293 C CA . GLN B 1 205 ? -10.646 10.102 8.793 1.00 15.00 498 GLN B CA 1
ATOM 3294 C C . GLN B 1 205 ? -9.810 10.555 9.982 1.00 18.05 498 GLN B C 1
ATOM 3295 O O . GLN B 1 205 ? -8.605 10.310 10.038 1.00 15.58 498 GLN B O 1
ATOM 3301 N N . GLN B 1 206 ? -10.459 11.209 10.937 1.00 16.89 499 GLN B N 1
ATOM 3302 C CA . GLN B 1 206 ? -9.764 11.720 12.109 1.00 16.74 499 GLN B CA 1
ATOM 3303 C C . GLN B 1 206 ? -9.302 10.593 13.018 1.00 17.97 499 GLN B C 1
ATOM 3304 O O . GLN B 1 206 ? -8.259 10.691 13.670 1.00 14.56 499 GLN B O 1
ATOM 3310 N N . GLN 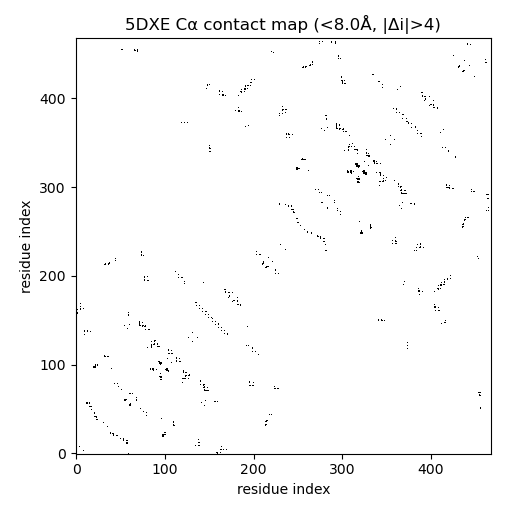B 1 207 ? -10.096 9.530 13.073 1.00 13.99 500 GLN B N 1
ATOM 3311 C CA . GLN B 1 207 ? -9.745 8.368 13.873 1.00 11.26 500 GLN B CA 1
ATOM 3312 C C . GLN B 1 207 ? -8.471 7.736 13.334 1.00 10.41 500 GLN B C 1
ATOM 3313 O O . GLN B 1 207 ? -7.537 7.478 14.084 1.00 12.52 500 GLN B O 1
ATOM 3319 N N . HIS B 1 208 ? -8.426 7.486 12.030 1.00 11.14 501 HIS B N 1
ATOM 3320 C CA . HIS B 1 208 ? -7.251 6.842 11.463 1.00 11.38 501 HIS B CA 1
ATOM 3321 C C . HIS B 1 208 ? -6.024 7.737 11.601 1.00 12.68 501 HIS B C 1
ATOM 3322 O O . HIS B 1 208 ? -4.942 7.256 11.935 1.00 12.91 501 HIS B O 1
ATOM 3329 N N . GLN B 1 209 ? -6.184 9.036 11.374 1.00 13.83 502 GLN B N 1
ATOM 3330 C CA . GLN B 1 209 ? -5.049 9.943 11.522 1.00 11.91 502 GLN B CA 1
ATOM 3331 C C . GLN B 1 209 ? -4.516 9.943 12.953 1.00 12.05 502 GLN B C 1
ATOM 3332 O O . GLN B 1 209 ? -3.304 9.941 13.171 1.00 11.07 502 GLN B O 1
ATOM 3338 N N . ARG B 1 210 ? -5.419 9.941 13.926 1.00 12.56 503 ARG B N 1
ATOM 3339 C CA . ARG B 1 210 ? -5.001 9.996 15.318 1.00 11.54 503 ARG B CA 1
ATOM 3340 C C . ARG B 1 210 ? -4.353 8.689 15.742 1.00 11.14 503 ARG B C 1
ATOM 3341 O O . ARG B 1 210 ? -3.361 8.689 16.474 1.00 12.01 503 ARG B O 1
ATOM 3349 N N . LEU B 1 211 ? -4.918 7.574 15.289 1.00 11.85 504 LEU B N 1
ATOM 3350 C CA . LEU B 1 211 ? -4.317 6.277 15.562 1.00 10.83 504 LEU B CA 1
ATOM 3351 C C . LEU B 1 211 ? -2.870 6.263 15.071 1.00 10.01 504 LEU B C 1
ATOM 3352 O O . LEU B 1 211 ? -1.963 5.858 15.803 1.00 10.59 504 LEU B O 1
ATOM 3357 N N . ALA B 1 212 ? -2.658 6.721 13.838 1.00 10.25 505 ALA B N 1
ATOM 3358 C CA . ALA B 1 212 ? -1.313 6.775 13.266 1.00 8.43 505 ALA B CA 1
ATOM 3359 C C . ALA B 1 212 ? -0.396 7.697 14.063 1.00 10.70 505 ALA B C 1
ATOM 3360 O O . ALA B 1 212 ? 0.758 7.356 14.319 1.00 11.25 505 ALA B O 1
ATOM 3362 N N . GLN B 1 213 ? -0.900 8.864 14.445 1.00 10.16 506 GLN B N 1
ATOM 3363 C CA . GLN B 1 213 ? -0.110 9.805 15.233 1.00 9.34 506 GLN B CA 1
ATOM 3364 C C . GLN B 1 213 ? 0.368 9.169 16.539 1.00 12.13 506 GLN B C 1
ATOM 3365 O O . GLN B 1 213 ? 1.539 9.295 16.912 1.00 11.27 506 GLN B O 1
ATOM 3371 N N . LEU B 1 214 ? -0.537 8.479 17.223 1.00 10.95 507 LEU B N 1
ATOM 3372 C CA . LEU B 1 214 ? -0.209 7.841 18.492 1.00 9.22 507 LEU B CA 1
ATOM 3373 C C . LEU B 1 214 ? 0.818 6.727 18.317 1.00 10.16 507 LEU B C 1
ATOM 3374 O O . LEU B 1 214 ? 1.774 6.627 19.091 1.00 11.74 507 LEU B O 1
ATOM 3379 N N . LEU B 1 215 ? 0.633 5.885 17.305 1.00 9.04 508 LEU B N 1
ATOM 3380 C CA . LEU B 1 215 ? 1.551 4.765 17.118 1.00 11.02 508 LEU B CA 1
ATOM 3381 C C . LEU B 1 215 ? 2.940 5.222 16.657 1.00 10.74 508 LEU B C 1
ATOM 3382 O O . LEU B 1 215 ? 3.945 4.571 16.962 1.00 13.26 508 LEU B O 1
ATOM 3387 N N . LEU B 1 216 ? 3.013 6.342 15.942 1.00 8.90 509 LEU B N 1
ATOM 3388 C CA . LEU B 1 216 ? 4.319 6.852 15.527 1.00 8.60 509 LEU B CA 1
ATOM 3389 C C . LEU B 1 216 ? 5.121 7.352 16.722 1.00 11.35 509 LEU B C 1
ATOM 3390 O O . LEU B 1 216 ? 6.350 7.349 16.693 1.00 10.93 509 LEU B O 1
ATOM 3395 N N . ILE B 1 217 ? 4.434 7.767 17.779 1.00 11.04 510 ILE B N 1
ATOM 3396 C CA . ILE B 1 217 ? 5.145 8.193 18.975 1.00 12.26 510 ILE B CA 1
ATOM 3397 C C . ILE B 1 217 ? 5.835 6.993 19.621 1.00 11.87 510 ILE B C 1
ATOM 3398 O O . ILE B 1 217 ? 6.872 7.153 20.265 1.00 11.25 510 ILE B O 1
ATOM 3403 N N . LEU B 1 218 ? 5.313 5.789 19.394 1.00 11.57 511 LEU B N 1
ATOM 3404 C CA . LEU B 1 218 ? 5.966 4.601 19.940 1.00 11.37 511 LEU B CA 1
ATOM 3405 C C . LEU B 1 218 ? 7.362 4.383 19.344 1.00 10.52 511 LEU B C 1
ATOM 3406 O O . LEU B 1 218 ? 8.229 3.820 20.004 1.00 13.15 511 LEU B O 1
ATOM 3411 N N A SER B 1 219 ? 7.581 4.825 18.106 0.54 10.49 512 SER B N 1
ATOM 3412 N N B SER B 1 219 ? 7.584 4.832 18.115 0.46 10.56 512 SER B N 1
ATOM 3413 C CA A SER B 1 219 ? 8.911 4.735 17.505 0.54 11.33 512 SER B CA 1
ATOM 3414 C CA B SER B 1 219 ? 8.937 4.801 17.577 0.46 10.74 512 SER B CA 1
ATOM 3415 C C A SER B 1 219 ? 9.876 5.628 18.268 0.54 10.44 512 SER B C 1
ATOM 3416 C C B SER B 1 219 ? 9.883 5.646 18.330 0.46 10.58 512 SER B C 1
ATOM 3417 O O A SER B 1 219 ? 11.037 5.281 18.480 0.54 11.19 512 SER B O 1
ATOM 3418 O O B SER B 1 219 ? 11.040 5.299 18.484 0.46 11.16 512 SER B O 1
ATOM 3423 N N A HIS B 1 220 ? 9.373 6.775 18.701 0.54 11.78 513 HIS B N 1
ATOM 3424 N N B HIS B 1 220 ? 9.392 6.804 18.733 0.46 11.64 513 HIS B N 1
ATOM 3425 C CA A HIS B 1 220 ? 10.189 7.710 19.450 0.54 11.96 513 HIS B CA 1
ATOM 3426 C CA B HIS B 1 220 ? 10.210 7.714 19.497 0.46 11.67 513 HIS B CA 1
ATOM 3427 C C A HIS B 1 220 ? 10.461 7.205 20.870 0.54 10.73 513 HIS B C 1
ATOM 3428 C C B HIS B 1 220 ? 10.480 7.183 20.882 0.46 10.40 513 HIS B C 1
ATOM 3429 O O A HIS B 1 220 ? 11.550 7.394 21.395 0.54 10.44 513 HIS B O 1
ATOM 3430 O O B HIS B 1 220 ? 11.562 7.377 21.416 0.46 10.67 513 HIS B O 1
ATOM 3443 N N . ILE B 1 221 ? 9.479 6.545 21.474 1.00 9.07 514 ILE B N 1
ATOM 3444 C CA . ILE B 1 221 ? 9.659 5.949 22.785 1.00 9.67 514 ILE B CA 1
ATOM 3445 C C . ILE B 1 221 ? 10.699 4.818 22.718 1.00 9.72 514 ILE B C 1
ATOM 3446 O O . ILE B 1 221 ? 11.537 4.676 23.615 1.00 11.86 514 ILE B O 1
ATOM 3451 N N . ARG B 1 222 ? 10.678 4.034 21.644 1.00 8.99 515 ARG B N 1
ATOM 3452 C CA . ARG B 1 222 ? 11.698 3.005 21.459 1.00 9.74 515 ARG B CA 1
ATOM 3453 C C . ARG B 1 222 ? 13.087 3.631 21.366 1.00 10.19 515 ARG B C 1
ATOM 3454 O O . ARG B 1 222 ? 14.030 3.173 21.996 1.00 11.28 515 ARG B O 1
ATOM 3462 N N . HIS B 1 223 ? 13.199 4.675 20.560 1.00 11.35 516 HIS B N 1
ATOM 3463 C CA . HIS B 1 223 ? 14.456 5.385 20.426 1.00 11.18 516 HIS B CA 1
ATOM 3464 C C . HIS B 1 223 ? 14.984 5.852 21.785 1.00 11.59 516 HIS B C 1
ATOM 3465 O O . HIS B 1 223 ? 16.155 5.659 22.106 1.00 12.48 516 HIS B O 1
ATOM 3472 N N . MET B 1 224 ? 14.113 6.443 22.589 1.00 11.23 517 MET B N 1
ATOM 3473 C CA . MET B 1 224 ? 14.526 6.959 23.889 1.00 12.91 517 MET B CA 1
ATOM 3474 C C . MET B 1 224 ? 14.962 5.832 24.809 1.00 11.89 517 MET B C 1
ATOM 3475 O O . MET B 1 224 ? 15.930 5.970 25.567 1.00 12.89 517 MET B O 1
ATOM 3480 N N . SER B 1 225 ? 14.234 4.721 24.754 1.00 11.32 518 SER B N 1
ATOM 3481 C CA . SER B 1 225 ? 14.600 3.551 25.538 1.00 12.98 518 SER B CA 1
ATOM 3482 C C . SER B 1 225 ? 15.967 3.006 25.129 1.00 13.93 518 SER B C 1
ATOM 3483 O O . SER B 1 225 ? 16.776 2.663 25.993 1.00 13.32 518 SER B O 1
ATOM 3486 N N . ASN B 1 226 ? 16.225 2.925 23.823 1.00 13.17 519 ASN B N 1
ATOM 3487 C CA . ASN B 1 226 ? 17.526 2.461 23.342 1.00 15.78 519 ASN B CA 1
ATOM 3488 C C . ASN B 1 226 ? 18.635 3.359 23.907 1.00 16.00 519 ASN B C 1
ATOM 3489 O O . ASN B 1 226 ? 19.681 2.880 24.345 1.00 16.85 519 ASN B O 1
ATOM 3494 N N . LYS B 1 227 ? 18.395 4.668 23.881 1.00 14.65 520 LYS B N 1
ATOM 3495 C CA . LYS B 1 227 ? 19.372 5.646 24.355 1.00 16.63 520 LYS B CA 1
ATOM 3496 C C . LYS B 1 227 ? 19.539 5.576 25.865 1.00 15.94 520 LYS B C 1
ATOM 3497 O O . LYS B 1 227 ? 20.655 5.652 26.383 1.00 19.15 520 LYS B O 1
ATOM 3503 N N . GLY B 1 228 ? 18.418 5.451 26.567 1.00 15.41 521 GLY B N 1
ATOM 3504 C CA . GLY B 1 228 ? 18.438 5.360 28.013 1.00 17.22 521 GLY B CA 1
ATOM 3505 C C . GLY B 1 228 ? 19.160 4.115 28.486 1.00 17.51 521 GLY B C 1
ATOM 3506 O O . GLY B 1 228 ? 19.823 4.130 29.525 1.00 17.45 521 GLY B O 1
ATOM 3507 N N . MET B 1 229 ? 19.029 3.031 27.725 1.00 15.79 522 MET B N 1
ATOM 3508 C CA . MET B 1 229 ? 19.670 1.769 28.074 1.00 18.38 522 MET B CA 1
ATOM 3509 C C . MET B 1 229 ? 21.181 1.904 27.975 1.00 21.84 522 MET B C 1
ATOM 3510 O O . MET B 1 229 ? 21.917 1.403 28.825 1.00 22.38 522 MET B O 1
ATOM 3515 N N . GLU B 1 230 ? 21.652 2.586 26.941 1.00 20.32 523 GLU B N 1
ATOM 3516 C CA . GLU B 1 230 ? 23.084 2.780 26.822 1.00 25.65 523 GLU B CA 1
ATOM 3517 C C . GLU B 1 230 ? 23.566 3.685 27.951 1.00 23.32 523 GLU B C 1
ATOM 3518 O O . GLU B 1 230 ? 24.628 3.442 28.519 1.00 25.71 523 GLU B O 1
ATOM 3524 N N . HIS B 1 231 ? 22.777 4.695 28.313 1.00 22.22 524 HIS B N 1
ATOM 3525 C CA . HIS B 1 231 ? 23.191 5.587 29.395 1.00 23.03 524 HIS B CA 1
ATOM 3526 C C . HIS B 1 231 ? 23.293 4.832 30.718 1.00 23.73 524 HIS B C 1
ATOM 3527 O O . HIS B 1 231 ? 24.256 5.002 31.456 1.00 25.41 524 HIS B O 1
ATOM 3534 N N . LEU B 1 232 ? 22.306 3.995 31.017 1.00 22.39 525 LEU B N 1
ATOM 3535 C CA . LEU B 1 232 ? 22.319 3.241 32.267 1.00 23.62 525 LEU B CA 1
ATOM 3536 C C . LEU B 1 232 ? 23.503 2.283 32.327 1.00 25.18 525 LEU B C 1
ATOM 3537 O O . LEU B 1 232 ? 24.102 2.074 33.384 1.00 26.95 525 LEU B O 1
ATOM 3542 N N . TYR B 1 233 ? 23.825 1.700 31.179 1.00 25.63 526 TYR B N 1
ATOM 3543 C CA . TYR B 1 233 ? 24.944 0.781 31.069 1.00 26.71 526 TYR B CA 1
ATOM 3544 C C . TYR B 1 233 ? 26.229 1.479 31.424 1.00 28.49 526 TYR B C 1
ATOM 3545 O O . TYR B 1 233 ? 27.082 0.952 32.140 1.00 29.04 526 TYR B O 1
ATOM 3554 N N . SER B 1 234 ? 26.348 2.671 30.904 1.00 30.51 527 SER B N 1
ATOM 3555 C CA . SER B 1 234 ? 27.508 3.453 31.128 1.00 31.97 527 SER B CA 1
ATOM 3556 C C . SER B 1 234 ? 27.618 3.824 32.606 1.00 32.00 527 SER B C 1
ATOM 3557 O O . SER B 1 234 ? 28.706 3.775 33.172 1.00 32.49 527 SER B O 1
ATOM 3560 N N . MET B 1 235 ? 26.511 4.199 33.211 1.00 32.13 528 MET B N 1
ATOM 3561 C CA . MET B 1 235 ? 26.484 4.468 34.631 1.00 34.14 528 MET B CA 1
ATOM 3562 C C . MET B 1 235 ? 26.828 3.209 35.400 1.00 33.47 528 MET B C 1
ATOM 3563 O O . MET B 1 235 ? 27.501 3.287 36.407 1.00 38.30 528 MET B O 1
ATOM 3568 N N . LYS B 1 236 ? 26.423 2.059 34.920 1.00 32.66 529 LYS B N 1
ATOM 3569 C CA . LYS B 1 236 ? 26.749 0.819 35.610 1.00 35.39 529 LYS B CA 1
ATOM 3570 C C . LYS B 1 236 ? 28.269 0.542 35.601 1.00 37.64 529 LYS B C 1
ATOM 3571 O O . LYS B 1 236 ? 28.856 0.204 36.595 1.00 39.97 529 LYS B O 1
ATOM 3585 N N . LYS B 1 238 ? 30.703 2.672 35.371 1.00 41.04 531 LYS B N 1
ATOM 3586 C CA . LYS B 1 238 ? 31.417 3.628 36.201 1.00 46.01 531 LYS B CA 1
ATOM 3587 C C . LYS B 1 238 ? 31.323 3.590 37.754 1.00 49.79 531 LYS B C 1
ATOM 3588 O O . LYS B 1 238 ? 31.935 4.369 38.397 1.00 51.16 531 LYS B O 1
ATOM 3590 N N . ASN B 1 239 ? 30.534 2.684 38.293 1.00 50.40 532 ASN B N 1
ATOM 3591 C CA . ASN B 1 239 ? 30.091 2.418 39.613 1.00 54.22 532 ASN B CA 1
ATOM 3592 C C . ASN B 1 239 ? 29.606 3.719 40.150 1.00 54.36 532 ASN B C 1
ATOM 3593 O O . ASN B 1 239 ? 29.614 3.979 41.324 1.00 52.38 532 ASN B O 1
ATOM 3598 N N . VAL B 1 240 ? 29.150 4.537 39.198 1.00 58.87 533 VAL B N 1
ATOM 3599 C CA . VAL B 1 240 ? 28.492 5.741 39.690 1.00 62.07 533 VAL B CA 1
ATOM 3600 C C . VAL B 1 240 ? 27.464 5.474 40.777 1.00 65.97 533 VAL B C 1
ATOM 3601 O O . VAL B 1 240 ? 27.261 6.289 41.672 1.00 69.17 533 VAL B O 1
ATOM 3605 N N . VAL B 1 241 ? 26.795 4.337 40.697 1.00 63.51 534 VAL B N 1
ATOM 3606 C CA . VAL B 1 241 ? 25.585 4.182 41.471 1.00 56.79 534 VAL B CA 1
ATOM 3607 C C . VAL B 1 241 ? 25.367 2.707 41.785 1.00 49.39 534 VAL B C 1
ATOM 3608 O O . VAL B 1 241 ? 25.589 1.859 40.921 1.00 45.48 534 VAL B O 1
ATOM 3612 N N . PRO B 1 242 ? 24.994 2.378 43.038 1.00 50.00 535 PRO B N 1
ATOM 3613 C CA . PRO B 1 242 ? 24.592 0.981 43.200 1.00 49.20 535 PRO B CA 1
ATOM 3614 C C . PRO B 1 242 ? 23.262 0.725 42.517 1.00 46.00 535 PRO B C 1
ATOM 3615 O O . PRO B 1 242 ? 22.309 1.482 42.707 1.00 49.89 535 PRO B O 1
ATOM 3619 N N . LEU B 1 243 ? 23.211 -0.335 41.724 1.00 39.74 536 LEU B N 1
ATOM 3620 C CA . LEU B 1 243 ? 21.987 -0.743 41.054 1.00 33.35 536 LEU B CA 1
ATOM 3621 C C . LEU B 1 243 ? 21.507 -2.063 41.653 1.00 32.64 536 LEU B C 1
ATOM 3622 O O . LEU B 1 243 ? 22.320 -2.936 41.955 1.00 35.37 536 LEU B O 1
ATOM 3627 N N . SER B 1 244 ? 20.194 -2.211 41.820 1.00 30.65 537 SER B N 1
ATOM 3628 C CA . SER B 1 244 ? 19.610 -3.444 42.355 1.00 34.10 537 SER B CA 1
ATOM 3629 C C . SER B 1 244 ? 19.855 -4.643 41.439 1.00 34.86 537 SER B C 1
ATOM 3630 O O . SER B 1 244 ? 20.132 -4.472 40.253 1.00 31.46 537 SER B O 1
ATOM 3633 N N . ASP B 1 245 ? 19.746 -5.852 41.988 1.00 34.78 538 ASP B N 1
ATOM 3634 C CA . ASP B 1 245 ? 19.869 -7.076 41.192 1.00 34.92 538 ASP B CA 1
ATOM 3635 C C . ASP B 1 245 ? 18.878 -7.095 40.033 1.00 29.72 538 ASP B C 1
ATOM 3636 O O . ASP B 1 245 ? 19.238 -7.391 38.893 1.00 31.15 538 ASP B O 1
ATOM 3641 N N . LEU B 1 246 ? 17.624 -6.791 40.346 1.00 28.30 539 LEU B N 1
ATOM 3642 C CA . LEU B 1 246 ? 16.561 -6.749 39.356 1.00 26.73 539 LEU B CA 1
ATOM 3643 C C . LEU B 1 246 ? 16.909 -5.814 38.214 1.00 28.50 539 LEU B C 1
ATOM 3644 O O . LEU B 1 246 ? 16.767 -6.152 37.040 1.00 27.32 539 LEU B O 1
ATOM 3649 N N . LEU B 1 247 ? 17.359 -4.620 38.567 1.00 28.75 540 LEU B N 1
ATOM 3650 C CA . LEU B 1 247 ? 17.669 -3.635 37.553 1.00 33.11 540 LEU B CA 1
ATOM 3651 C C . LEU B 1 247 ? 18.875 -4.108 36.730 1.00 35.42 540 LEU B C 1
ATOM 3652 O O . LEU B 1 247 ? 18.896 -3.946 35.511 1.00 34.51 540 LEU B O 1
ATOM 3657 N N . LEU B 1 248 ? 19.858 -4.718 37.387 1.00 35.44 541 LEU B N 1
ATOM 3658 C CA . LEU B 1 248 ? 20.988 -5.317 36.676 1.00 36.53 541 LEU B CA 1
ATOM 3659 C C . LEU B 1 248 ? 20.546 -6.412 35.703 1.00 37.36 541 LEU B C 1
ATOM 3660 O O . LEU B 1 248 ? 21.070 -6.509 34.595 1.00 36.11 541 LEU B O 1
ATOM 3665 N N . GLU B 1 249 ? 19.584 -7.235 36.107 1.00 35.60 542 GLU B N 1
ATOM 3666 C CA . GLU B 1 249 ? 19.103 -8.294 35.227 1.00 34.06 542 GLU B CA 1
ATOM 3667 C C . GLU B 1 249 ? 18.297 -7.725 34.060 1.00 30.27 542 GLU B C 1
ATOM 3668 O O . GLU B 1 249 ? 18.400 -8.217 32.935 1.00 31.68 542 GLU B O 1
ATOM 3674 N N . MET B 1 250 ? 17.513 -6.680 34.317 1.00 26.01 543 MET B N 1
ATOM 3675 C CA . MET B 1 250 ? 16.747 -6.060 33.244 1.00 25.79 543 MET B CA 1
ATOM 3676 C C . MET B 1 250 ? 17.672 -5.357 32.252 1.00 28.73 543 MET B C 1
ATOM 3677 O O . MET B 1 250 ? 17.455 -5.450 31.054 1.00 30.89 543 MET B O 1
ATOM 3682 N N . LEU B 1 251 ? 18.699 -4.667 32.745 1.00 30.24 544 LEU B N 1
ATOM 3683 C CA . LEU B 1 251 ? 19.693 -4.024 31.878 1.00 30.16 544 LEU B CA 1
ATOM 3684 C C . LEU B 1 251 ? 20.410 -5.072 31.034 1.00 31.45 544 LEU B C 1
ATOM 3685 O O . LEU B 1 251 ? 20.601 -4.925 29.821 1.00 31.92 544 LEU B O 1
ATOM 3690 N N . ASP B 1 252 ? 20.783 -6.142 31.727 1.00 31.90 545 ASP B N 1
ATOM 3691 C CA . ASP B 1 252 ? 21.557 -7.258 31.197 1.00 38.44 545 ASP B CA 1
ATOM 3692 C C . ASP B 1 252 ? 20.920 -7.949 30.010 1.00 33.24 545 ASP B C 1
ATOM 3693 O O . ASP B 1 252 ? 21.611 -8.530 29.176 1.00 33.33 545 ASP B O 1
ATOM 3698 N N . ALA B 1 253 ? 19.596 -7.917 29.967 1.00 30.94 546 ALA B N 1
ATOM 3699 C CA . ALA B 1 253 ? 18.841 -8.557 28.903 1.00 31.37 546 ALA B CA 1
ATOM 3700 C C . ALA B 1 253 ? 19.081 -7.865 27.572 1.00 31.35 546 ALA B C 1
ATOM 3701 O O . ALA B 1 253 ? 18.774 -8.406 26.510 1.00 34.49 546 ALA B O 1
ATOM 3703 N N . HIS B 1 254 ? 19.634 -6.661 27.632 1.00 28.20 547 HIS B N 1
ATOM 3704 C CA . HIS B 1 254 ? 19.774 -5.857 26.432 1.00 27.75 547 HIS B CA 1
ATOM 3705 C C . HIS B 1 254 ? 21.140 -5.905 25.804 1.00 34.43 547 HIS B C 1
ATOM 3706 O O . HIS B 1 254 ? 21.354 -5.351 24.729 1.00 36.02 547 HIS B O 1
ATOM 3713 N N . ARG B 1 255 ? 22.073 -6.582 26.443 1.00 32.92 548 ARG B N 1
ATOM 3714 C CA . ARG B 1 255 ? 23.314 -6.808 25.746 1.00 42.18 548 ARG B CA 1
ATOM 3715 C C . ARG B 1 255 ? 23.696 -8.263 25.893 1.00 48.70 548 ARG B C 1
ATOM 3716 O O . ARG B 1 255 ? 22.985 -9.113 25.347 1.00 51.63 548 ARG B O 1
ATOM 3727 N N . HIS C 2 2 ? 29.656 24.131 7.292 1.00 43.66 2 HIS C N 1
ATOM 3728 C CA . HIS C 2 2 ? 28.494 23.240 7.245 1.00 37.65 2 HIS C CA 1
ATOM 3729 C C . HIS C 2 2 ? 28.842 21.762 6.924 1.00 33.89 2 HIS C C 1
ATOM 3730 O O . HIS C 2 2 ? 29.882 21.416 6.399 1.00 33.54 2 HIS C O 1
ATOM 3737 N N . LYS C 2 3 ? 27.948 20.915 7.367 1.00 25.95 3 LYS C N 1
ATOM 3738 C CA . LYS C 2 3 ? 28.065 19.489 7.153 1.00 22.16 3 LYS C CA 1
ATOM 3739 C C . LYS C 2 3 ? 28.066 19.234 5.651 1.00 19.81 3 LYS C C 1
ATOM 3740 O O . LYS C 2 3 ? 27.437 19.915 4.889 1.00 17.77 3 LYS C O 1
ATOM 3755 N N . LEU C 2 5 ? 26.531 16.994 4.158 1.00 14.29 5 LEU C N 1
ATOM 3756 C CA . LEU C 2 5 ? 25.168 16.760 3.688 1.00 11.89 5 LEU C CA 1
ATOM 3757 C C . LEU C 2 5 ? 24.472 17.940 3.330 1.00 13.19 5 LEU C C 1
ATOM 3758 O O . LEU C 2 5 ? 23.678 17.969 2.454 1.00 12.20 5 LEU C O 1
ATOM 3763 N N . HIS C 2 6 ? 24.710 19.062 4.066 1.00 11.64 6 HIS C N 1
ATOM 3764 C CA . HIS C 2 6 ? 24.082 20.352 3.736 1.00 11.79 6 HIS C CA 1
ATOM 3765 C C . HIS C 2 6 ? 24.394 20.790 2.425 1.00 12.66 6 HIS C C 1
ATOM 3766 O O . HIS C 2 6 ? 23.578 21.328 1.759 1.00 12.89 6 HIS C O 1
ATOM 3773 N N . ARG C 2 7 ? 25.633 20.515 1.898 1.00 12.89 7 ARG C N 1
ATOM 3774 C CA . ARG C 2 7 ? 25.937 20.884 0.515 1.00 13.46 7 ARG C CA 1
ATOM 3775 C C . ARG C 2 7 ? 25.451 19.992 -0.406 1.00 14.49 7 ARG C C 1
ATOM 3776 O O . ARG C 2 7 ? 24.889 20.362 -1.387 1.00 15.45 7 ARG C O 1
ATOM 3793 N N . LEU C 2 9 ? 22.863 18.309 -0.348 1.00 13.56 9 LEU C N 1
ATOM 3794 C CA . LEU C 2 9 ? 21.390 18.491 -0.489 1.00 11.62 9 LEU C CA 1
ATOM 3795 C C . LEU C 2 9 ? 21.001 19.568 -1.508 1.00 14.26 9 LEU C C 1
ATOM 3796 O O . LEU C 2 9 ? 19.906 19.607 -1.941 1.00 15.14 9 LEU C O 1
ATOM 3801 N N . GLN C 2 10 ? 21.948 20.418 -1.832 1.00 15.14 10 GLN C N 1
ATOM 3802 C CA . GLN C 2 10 ? 21.692 21.536 -2.750 1.00 16.46 10 GLN C CA 1
ATOM 3803 C C . GLN C 2 10 ? 22.029 21.240 -4.217 1.00 21.52 10 GLN C C 1
ATOM 3804 O O . GLN C 2 10 ? 21.696 22.022 -5.053 1.00 23.93 10 GLN C O 1
ATOM 3810 N N . ASP C 2 11 ? 22.633 20.125 -4.493 1.00 22.79 11 ASP C N 1
ATOM 3811 C CA . ASP C 2 11 ? 23.003 19.726 -5.866 1.00 31.32 11 ASP C CA 1
ATOM 3812 C C . ASP C 2 11 ? 21.738 19.245 -6.503 1.00 40.39 11 ASP C C 1
ATOM 3813 O O . ASP C 2 11 ? 21.105 18.339 -6.053 1.00 38.60 11 ASP C O 1
ATOM 3818 N N . SER C 2 12 ? 21.364 19.947 -7.502 1.00 50.83 12 SER C N 1
ATOM 3819 C CA . SER C 2 12 ? 20.139 19.716 -8.220 1.00 58.69 12 SER C CA 1
ATOM 3820 C C . SER C 2 12 ? 20.471 19.054 -9.559 1.00 64.53 12 SER C C 1
ATOM 3821 O O . SER C 2 12 ? 21.191 18.060 -9.651 1.00 64.60 12 SER C O 1
ATOM 3828 N N . HIS D 2 2 ? 17.691 -18.791 38.006 1.00 83.96 2 HIS D N 1
ATOM 3829 C CA . HIS D 2 2 ? 16.483 -18.046 37.677 1.00 81.32 2 HIS D CA 1
ATOM 3830 C C . HIS D 2 2 ? 16.667 -16.619 38.043 1.00 74.76 2 HIS D C 1
ATOM 3831 O O . HIS D 2 2 ? 17.251 -16.291 39.069 1.00 76.87 2 HIS D O 1
ATOM 3838 N N . LYS D 2 3 ? 16.110 -15.789 37.168 1.00 65.21 3 LYS D N 1
ATOM 3839 C CA . LYS D 2 3 ? 16.221 -14.387 37.360 1.00 58.21 3 LYS D CA 1
ATOM 3840 C C . LYS D 2 3 ? 15.078 -14.166 38.257 1.00 50.11 3 LYS D C 1
ATOM 3841 O O . LYS D 2 3 ? 14.162 -14.951 38.271 1.00 45.33 3 LYS D O 1
ATOM 3856 N N . LEU D 2 5 ? 12.748 -12.251 37.843 1.00 37.36 5 LEU D N 1
ATOM 3857 C CA . LEU D 2 5 ? 11.526 -12.152 37.056 1.00 32.08 5 LEU D CA 1
ATOM 3858 C C . LEU D 2 5 ? 10.843 -13.278 36.920 1.00 31.67 5 LEU D C 1
ATOM 3859 O O . LEU D 2 5 ? 9.645 -13.320 36.961 1.00 30.52 5 LEU D O 1
ATOM 3864 N N . HIS D 2 6 ? 11.547 -14.389 36.664 1.00 38.66 6 HIS D N 1
ATOM 3865 C CA . HIS D 2 6 ? 10.915 -15.659 36.525 1.00 44.73 6 HIS D CA 1
ATOM 3866 C C . HIS D 2 6 ? 10.156 -16.008 37.656 1.00 42.83 6 HIS D C 1
ATOM 3867 O O . HIS D 2 6 ? 9.042 -16.458 37.535 1.00 43.77 6 HIS D O 1
ATOM 3874 N N . ARG D 2 7 ? 10.575 -15.799 38.951 1.00 42.88 7 ARG D N 1
ATOM 3875 C CA . ARG D 2 7 ? 9.716 -16.201 40.130 1.00 40.52 7 ARG D CA 1
ATOM 3876 C C . ARG D 2 7 ? 8.627 -15.340 40.314 1.00 42.31 7 ARG D C 1
ATOM 3877 O O . ARG D 2 7 ? 7.493 -15.756 40.455 1.00 43.17 7 ARG D O 1
ATOM 3894 N N . LEU D 2 9 ? 6.983 -13.667 38.454 1.00 38.91 9 LEU D N 1
ATOM 3895 C CA . LEU D 2 9 ? 5.918 -13.829 37.505 1.00 39.52 9 LEU D CA 1
ATOM 3896 C C . LEU D 2 9 ? 4.926 -14.857 37.934 1.00 47.80 9 LEU D C 1
ATOM 3897 O O . LEU D 2 9 ? 3.848 -14.932 37.369 1.00 48.49 9 LEU D O 1
ATOM 3902 N N . GLN D 2 10 ? 5.268 -15.623 38.962 1.00 55.65 10 GLN D N 1
ATOM 3903 C CA . GLN D 2 10 ? 4.288 -16.618 39.434 1.00 61.56 10 GLN D CA 1
ATOM 3904 C C . GLN D 2 10 ? 3.745 -16.322 40.814 1.00 68.06 10 GLN D C 1
ATOM 3905 O O . GLN D 2 10 ? 2.644 -16.745 41.073 1.00 68.86 10 GLN D O 1
ATOM 3911 N N . ASP D 2 11 ? 4.475 -15.554 41.622 1.00 74.89 11 ASP D N 1
ATOM 3912 C CA . ASP D 2 11 ? 4.117 -15.212 43.017 1.00 81.84 11 ASP D CA 1
ATOM 3913 C C . ASP D 2 11 ? 2.709 -14.604 43.025 1.00 88.35 11 ASP D C 1
ATOM 3914 O O . ASP D 2 11 ? 2.579 -13.413 42.819 1.00 88.54 11 ASP D O 1
ATOM 3919 N N . SER D 2 12 ? 1.693 -15.443 43.205 1.00 93.71 12 SER D N 1
ATOM 3920 C CA . SER D 2 12 ? 0.270 -15.075 43.306 1.00 97.95 12 SER D CA 1
ATOM 3921 C C . SER D 2 12 ? -0.105 -13.675 42.780 1.00 103.16 12 SER D C 1
ATOM 3922 O O . SER D 2 12 ? -1.089 -13.105 43.251 1.00 104.09 12 SER D O 1
#